Protein AF-0000000079843732 (afdb_homodimer)

Structure (mmCIF, N/CA/C/O backbone):
data_AF-0000000079843732-model_v1
#
loop_
_entity.id
_entity.type
_entity.pdbx_description
1 polymer Ependymin-like
#
loop_
_atom_site.group_PDB
_atom_site.id
_atom_site.type_symbol
_atom_site.label_atom_id
_atom_site.label_alt_id
_atom_site.label_comp_id
_atom_site.label_asym_id
_atom_site.label_entity_id
_atom_site.label_seq_id
_atom_site.pdbx_PDB_ins_code
_atom_site.Cartn_x
_atom_site.Cartn_y
_atom_site.Cartn_z
_atom_site.occupancy
_atom_site.B_iso_or_equiv
_atom_site.auth_seq_id
_atom_site.auth_comp_id
_atom_site.auth_asym_id
_atom_site.auth_atom_id
_atom_site.pdbx_PDB_model_num
ATOM 1 N N . MET A 1 1 ? -18.453 4.703 -17.219 1 24.86 1 MET A N 1
ATOM 2 C CA . MET A 1 1 ? -18.578 3.49 -16.406 1 24.86 1 MET A CA 1
ATOM 3 C C . MET A 1 1 ? -17.969 3.695 -15.031 1 24.86 1 MET A C 1
ATOM 5 O O . MET A 1 1 ? -16.797 4.055 -14.906 1 24.86 1 MET A O 1
ATOM 9 N N . ASN A 1 2 ? -18.75 4.094 -13.891 1 25.66 2 ASN A N 1
ATOM 10 C CA . ASN A 1 2 ? -18.625 4.902 -12.688 1 25.66 2 ASN A CA 1
ATOM 11 C C . ASN A 1 2 ? -17.75 4.211 -11.641 1 25.66 2 ASN A C 1
ATOM 13 O O . ASN A 1 2 ? -17.875 3.004 -11.43 1 25.66 2 ASN A O 1
ATOM 17 N N . PHE A 1 3 ? -16.656 4.793 -11.312 1 29.83 3 PHE A N 1
ATOM 18 C CA . PHE A 1 3 ? -15.719 4.477 -10.242 1 29.83 3 PHE A CA 1
ATOM 19 C C . PHE A 1 3 ? -16.453 3.953 -9.016 1 29.83 3 PHE A C 1
ATOM 21 O O . PHE A 1 3 ? -15.844 3.291 -8.164 1 29.83 3 PHE A O 1
ATOM 28 N N . ILE A 1 4 ? -17.719 4.285 -8.812 1 34.34 4 ILE A N 1
ATOM 29 C CA . ILE A 1 4 ? -18.594 3.891 -7.727 1 34.34 4 ILE A CA 1
ATOM 30 C C . ILE A 1 4 ? -18.922 2.402 -7.84 1 34.34 4 ILE A C 1
ATOM 32 O O . ILE A 1 4 ? -19.188 1.742 -6.832 1 34.34 4 ILE A O 1
ATOM 36 N N . SER A 1 5 ? -18.984 1.833 -9 1 31.36 5 SER A N 1
ATOM 37 C CA . SER A 1 5 ? -19.438 0.454 -9.148 1 31.36 5 SER A CA 1
ATOM 38 C C . SER A 1 5 ? -18.359 -0.531 -8.688 1 31.36 5 SER A C 1
ATOM 40 O O . SER A 1 5 ? -18.656 -1.698 -8.422 1 31.36 5 SER A O 1
ATOM 42 N N . VAL A 1 6 ? -17.078 -0.14 -8.852 1 34.94 6 VAL A N 1
ATOM 43 C CA . VAL A 1 6 ? -16 -1.064 -8.492 1 34.94 6 VAL A CA 1
ATOM 44 C C . VAL A 1 6 ? -15.969 -1.25 -6.977 1 34.94 6 VAL A C 1
ATOM 46 O O . VAL A 1 6 ? -15.578 -2.312 -6.484 1 34.94 6 VAL A O 1
ATOM 49 N N . LEU A 1 7 ? -16.328 -0.238 -6.148 1 35.97 7 LEU A N 1
ATOM 50 C CA . LEU A 1 7 ? -16.297 -0.284 -4.691 1 35.97 7 LEU A CA 1
ATOM 51 C C . LEU A 1 7 ? -17.328 -1.26 -4.152 1 35.97 7 LEU A C 1
ATOM 53 O O . LEU A 1 7 ? -17.234 -1.702 -3.004 1 35.97 7 LEU A O 1
ATOM 57 N N . SER A 1 8 ? -18.391 -1.603 -4.879 1 32.06 8 SER A N 1
ATOM 58 C CA . SER A 1 8 ? -19.516 -2.344 -4.336 1 32.06 8 SER A CA 1
ATOM 59 C C . SER A 1 8 ? -19.219 -3.836 -4.254 1 32.06 8 SER A C 1
ATOM 61 O O . SER A 1 8 ? -19.922 -4.586 -3.582 1 32.06 8 SER A O 1
ATOM 63 N N . CYS A 1 9 ? -18.312 -4.312 -5.062 1 35.12 9 CYS A N 1
ATOM 64 C CA . CYS A 1 9 ? -18.297 -5.766 -5.16 1 35.12 9 CYS A CA 1
ATOM 65 C C . CYS A 1 9 ? -17.672 -6.395 -3.918 1 35.12 9 CYS A C 1
ATOM 67 O O . CYS A 1 9 ? -17.688 -7.617 -3.768 1 35.12 9 CYS A O 1
ATOM 69 N N . LEU A 1 10 ? -16.984 -5.688 -3.059 1 35.88 10 LEU A N 1
ATOM 70 C CA . LEU A 1 10 ? -16.281 -6.363 -1.966 1 35.88 10 LEU A CA 1
ATOM 71 C C . LEU A 1 10 ? -17.266 -6.75 -0.86 1 35.88 10 LEU A C 1
ATOM 73 O O . LEU A 1 10 ? -16.875 -7.367 0.132 1 35.88 10 LEU A O 1
ATOM 77 N N . SER A 1 11 ? -18.594 -6.453 -0.942 1 32.56 11 SER A N 1
ATOM 78 C CA . SER A 1 11 ? -19.422 -6.609 0.256 1 32.56 11 SER A CA 1
ATOM 79 C C . SER A 1 11 ? -19.797 -8.07 0.481 1 32.56 11 SER A C 1
ATOM 81 O O . SER A 1 11 ? -20.562 -8.383 1.403 1 32.56 11 SER A O 1
ATOM 83 N N . LEU A 1 12 ? -19.641 -9.031 -0.525 1 32.22 12 LEU A N 1
ATOM 84 C CA . LEU A 1 12 ? -20.594 -10.125 -0.358 1 32.22 12 LEU A CA 1
ATOM 85 C C . LEU A 1 12 ? -20.203 -11.008 0.826 1 32.22 12 LEU A C 1
ATOM 87 O O . LEU A 1 12 ? -21.062 -11.5 1.548 1 32.22 12 LEU A O 1
ATOM 91 N N . LEU A 1 13 ? -19.031 -11.727 0.756 1 31.25 13 LEU A N 1
ATOM 92 C CA . LEU A 1 13 ? -19.047 -13.016 1.435 1 31.25 13 LEU A CA 1
ATOM 93 C C . LEU A 1 13 ? -18.984 -12.836 2.947 1 31.25 13 LEU A C 1
ATOM 95 O O . LEU A 1 13 ? -18.609 -13.766 3.672 1 31.25 13 LEU A O 1
ATOM 99 N N . LEU A 1 14 ? -19.094 -11.688 3.592 1 31.78 14 LEU A N 1
ATOM 100 C CA . LEU A 1 14 ? -18.797 -11.719 5.02 1 31.78 14 LEU A CA 1
ATOM 101 C C . LEU A 1 14 ? -19.938 -12.375 5.797 1 31.78 14 LEU A C 1
ATOM 103 O O . LEU A 1 14 ? -21.094 -11.992 5.641 1 31.78 14 LEU A O 1
ATOM 107 N N . ALA A 1 15 ? -19.875 -13.594 6.277 1 33.88 15 ALA A N 1
ATOM 108 C CA . ALA A 1 15 ? -20.672 -14.133 7.375 1 33.88 15 ALA A CA 1
ATOM 109 C C . ALA A 1 15 ? -20.891 -13.078 8.461 1 33.88 15 ALA A C 1
ATOM 111 O O . ALA A 1 15 ? -19.984 -12.312 8.789 1 33.88 15 ALA A O 1
ATOM 112 N N . ALA A 1 16 ? -22.203 -12.812 8.836 1 35.66 16 ALA A N 1
ATOM 113 C CA . ALA A 1 16 ? -22.719 -11.938 9.891 1 35.66 16 ALA A CA 1
ATOM 114 C C . ALA A 1 16 ? -22.203 -12.375 11.258 1 35.66 16 ALA A C 1
ATOM 116 O O . ALA A 1 16 ? -22.906 -13.062 12 1 35.66 16 ALA A O 1
ATOM 117 N N . ALA A 1 17 ? -21.281 -13.281 11.656 1 38.22 17 ALA A N 1
ATOM 118 C CA . ALA A 1 17 ? -21.047 -13.25 13.102 1 38.22 17 ALA A CA 1
ATOM 119 C C . ALA A 1 17 ? -21.062 -11.82 13.625 1 38.22 17 ALA A C 1
ATOM 121 O O . ALA A 1 17 ? -20.641 -10.891 12.938 1 38.22 17 ALA A O 1
ATOM 122 N N . VAL A 1 18 ? -21.766 -11.43 14.688 1 40.97 18 VAL A N 1
ATOM 123 C CA . VAL A 1 18 ? -21.906 -10.141 15.359 1 40.97 18 VAL A CA 1
ATOM 124 C C . VAL A 1 18 ? -20.531 -9.484 15.508 1 40.97 18 VAL A C 1
ATOM 126 O O . VAL A 1 18 ? -20.031 -9.328 16.625 1 40.97 18 VAL A O 1
ATOM 129 N N . ALA A 1 19 ? -19.438 -10.016 14.977 1 49.94 19 ALA A N 1
ATOM 130 C CA . ALA A 1 19 ? -18.219 -9.234 15.109 1 49.94 19 ALA A CA 1
ATOM 131 C C . ALA A 1 19 ? -18.422 -7.801 14.633 1 49.94 19 ALA A C 1
ATOM 133 O O . ALA A 1 19 ? -18.906 -7.574 13.516 1 49.94 19 ALA A O 1
ATOM 134 N N . GLN A 1 20 ? -18.688 -6.781 15.625 1 68.31 20 GLN A N 1
ATOM 135 C CA . GLN A 1 20 ? -18.984 -5.359 15.461 1 68.31 20 GLN A CA 1
ATOM 136 C C . GLN A 1 20 ? -18.125 -4.742 14.359 1 68.31 20 GLN A C 1
ATOM 138 O O . GLN A 1 20 ? -16.906 -4.898 14.359 1 68.31 20 GLN A O 1
ATOM 143 N N . ALA A 1 21 ? -18.703 -4.48 13.234 1 84.19 21 ALA A N 1
ATOM 144 C CA . ALA A 1 21 ? -18.078 -3.779 12.117 1 84.19 21 ALA A CA 1
ATOM 145 C C . ALA A 1 21 ? -17.188 -2.639 12.609 1 84.19 21 ALA A C 1
ATOM 147 O O . ALA A 1 21 ? -17.547 -1.924 13.547 1 84.19 21 ALA A O 1
ATOM 148 N N . PRO A 1 22 ? -16.016 -2.607 12.125 1 91.62 22 PRO A N 1
ATOM 149 C CA . PRO A 1 22 ? -15.148 -1.494 12.516 1 91.62 22 PRO A CA 1
ATOM 150 C C . PRO A 1 22 ? -15.844 -0.139 12.414 1 91.62 22 PRO A C 1
ATOM 152 O O . PRO A 1 22 ? -16.719 0.042 11.57 1 91.62 22 PRO A O 1
ATOM 155 N N . LYS A 1 23 ? -15.555 0.734 13.281 1 93.5 23 LYS A N 1
ATOM 156 C CA . LYS A 1 23 ? -16.047 2.109 13.273 1 93.5 23 LYS A CA 1
ATOM 157 C C . LYS A 1 23 ? -14.906 3.098 13.023 1 93.5 23 LYS A C 1
ATOM 159 O O . LYS A 1 23 ? -13.75 2.803 13.312 1 93.5 23 LYS A O 1
ATOM 164 N N . PRO A 1 24 ? -15.336 4.215 12.484 1 95.69 24 PRO A N 1
ATOM 165 C CA . PRO A 1 24 ? -14.312 5.258 12.367 1 95.69 24 PRO A CA 1
ATOM 166 C C . PRO A 1 24 ? -13.602 5.535 13.68 1 95.69 24 PRO A C 1
ATOM 168 O O . PRO A 1 24 ? -14.227 5.527 14.742 1 95.69 24 PRO A O 1
ATOM 171 N N . CYS A 1 25 ? -12.344 5.758 13.594 1 96.19 25 CYS A N 1
ATOM 172 C CA . CYS A 1 25 ? -11.523 5.848 14.797 1 96.19 25 CYS A CA 1
ATOM 173 C C . CYS A 1 25 ? -10.68 7.113 14.781 1 96.19 25 CYS A C 1
ATOM 175 O O . CYS A 1 25 ? -10.68 7.859 13.805 1 96.19 25 CYS A O 1
ATOM 177 N N . VAL A 1 26 ? -10.047 7.398 15.945 1 95.19 26 VAL A N 1
ATOM 178 C CA . VAL A 1 26 ? -9.195 8.57 16.125 1 95.19 26 VAL A CA 1
ATOM 179 C C . VAL A 1 26 ? -7.758 8.133 16.406 1 95.19 26 VAL A C 1
ATOM 181 O O . VAL A 1 26 ? -7.527 7.266 17.25 1 95.19 26 VAL A O 1
ATOM 184 N N . SER A 1 27 ? -6.895 8.672 15.656 1 96.06 27 SER A N 1
ATOM 185 C CA . SER A 1 27 ? -5.484 8.328 15.828 1 96.06 27 SER A CA 1
ATOM 186 C C . SER A 1 27 ? -4.918 8.93 17.109 1 96.06 27 SER A C 1
ATOM 188 O O . SER A 1 27 ? -5.473 9.898 17.641 1 96.06 27 SER A O 1
ATOM 190 N N . PRO A 1 28 ? -3.797 8.383 17.609 1 95.69 28 PRO A N 1
ATOM 191 C CA . PRO A 1 28 ? -3.141 9 18.766 1 95.69 28 PRO A CA 1
ATOM 192 C C . PRO A 1 28 ? -2.852 10.484 18.547 1 95.69 28 PRO A C 1
ATOM 194 O O . PRO A 1 28 ? -2.539 10.898 17.438 1 95.69 28 PRO A O 1
ATOM 197 N N . ALA A 1 29 ? -2.848 11.219 19.531 1 94.69 29 ALA A N 1
ATOM 198 C CA . ALA A 1 29 ? -2.881 12.672 19.453 1 94.69 29 ALA A CA 1
ATOM 199 C C . ALA A 1 29 ? -1.541 13.227 18.969 1 94.69 29 ALA A C 1
ATOM 201 O O . ALA A 1 29 ? -1.488 14.289 18.344 1 94.69 29 ALA A O 1
ATOM 202 N N . LEU A 1 30 ? -0.497 12.609 19.375 1 95.25 30 LEU A N 1
ATOM 203 C CA . LEU A 1 30 ? 0.843 13.039 19 1 95.25 30 LEU A CA 1
ATOM 204 C C . LEU A 1 30 ? 1.594 11.914 18.297 1 95.25 30 LEU A C 1
ATOM 206 O O . LEU A 1 30 ? 1.697 10.805 18.812 1 95.25 30 LEU A O 1
ATOM 210 N N . MET A 1 31 ? 2.045 12.195 17.062 1 95.5 31 MET A N 1
ATOM 211 C CA . MET A 1 31 ? 2.797 11.188 16.312 1 95.5 31 MET A CA 1
ATOM 212 C C . MET A 1 31 ? 3.83 11.852 15.398 1 95.5 31 MET A C 1
ATOM 214 O O . MET A 1 31 ? 3.652 12.992 14.977 1 95.5 31 MET A O 1
ATOM 218 N N . ASN A 1 32 ? 4.883 11.172 15.148 1 95.56 32 ASN A N 1
ATOM 219 C CA . ASN A 1 32 ? 5.879 11.562 14.156 1 95.56 32 ASN A CA 1
ATOM 220 C C . ASN A 1 32 ? 6.309 10.383 13.297 1 95.56 32 ASN A C 1
ATOM 222 O O . ASN A 1 32 ? 6.379 9.25 13.773 1 95.56 32 ASN A O 1
ATOM 226 N N . GLY A 1 33 ? 6.566 10.617 12.055 1 95 33 GLY A N 1
ATOM 227 C CA . GLY A 1 33 ? 6.922 9.57 11.117 1 95 33 GLY A CA 1
ATOM 228 C C . GLY A 1 33 ? 7.391 10.102 9.773 1 95 33 GLY A C 1
ATOM 229 O O . GLY A 1 33 ? 7.941 11.203 9.703 1 95 33 GLY A O 1
ATOM 230 N N . GLY A 1 34 ? 7.379 9.219 8.836 1 94.12 34 GLY A N 1
ATOM 231 C CA . GLY A 1 34 ? 7.73 9.586 7.477 1 94.12 34 GLY A CA 1
ATOM 232 C C . GLY A 1 34 ? 6.559 9.508 6.516 1 94.12 34 GLY A C 1
ATOM 233 O O . GLY A 1 34 ? 5.5 8.977 6.859 1 94.12 34 GLY A O 1
ATOM 234 N N . LEU A 1 35 ? 6.77 10.117 5.332 1 93.69 35 LEU A N 1
ATOM 235 C CA . LEU A 1 35 ? 5.727 10.039 4.312 1 93.69 35 LEU A CA 1
ATOM 236 C C . LEU A 1 35 ? 6.336 10.047 2.914 1 93.69 35 LEU A C 1
ATOM 238 O O . LEU A 1 35 ? 7.473 10.477 2.729 1 93.69 35 LEU A O 1
ATOM 242 N N . THR A 1 36 ? 5.645 9.492 2.018 1 91.69 36 THR A N 1
ATOM 243 C CA . THR A 1 36 ? 5.883 9.625 0.585 1 91.69 36 THR A CA 1
ATOM 244 C C . THR A 1 36 ? 4.637 10.133 -0.124 1 91.69 36 THR A C 1
ATOM 246 O O . THR A 1 36 ? 3.52 9.719 0.189 1 91.69 36 THR A O 1
ATOM 249 N N . VAL A 1 37 ? 4.855 11.086 -1.057 1 91.19 37 VAL A N 1
ATOM 250 C CA . VAL A 1 37 ? 3.764 11.641 -1.855 1 91.19 37 VAL A CA 1
ATOM 251 C C . VAL A 1 37 ? 3.938 11.234 -3.316 1 91.19 37 VAL A C 1
ATOM 253 O O . VAL A 1 37 ? 5.016 11.398 -3.891 1 91.19 37 VAL A O 1
ATOM 256 N N . MET A 1 38 ? 2.926 10.625 -3.803 1 87.88 38 MET A N 1
ATOM 257 C CA . MET A 1 38 ? 2.906 10.273 -5.219 1 87.88 38 MET A CA 1
ATOM 258 C C . MET A 1 38 ? 1.721 10.922 -5.926 1 87.88 38 MET A C 1
ATOM 260 O O . MET A 1 38 ? 0.583 10.812 -5.465 1 87.88 38 MET A O 1
ATOM 264 N N . ALA A 1 39 ? 2.031 11.617 -7.008 1 87.69 39 ALA A N 1
ATOM 265 C CA . ALA A 1 39 ? 0.991 12.281 -7.789 1 87.69 39 ALA A CA 1
ATOM 266 C C . ALA A 1 39 ? 1.356 12.32 -9.266 1 87.69 39 ALA A C 1
ATOM 268 O O . ALA A 1 39 ? 2.422 11.844 -9.664 1 87.69 39 ALA A O 1
ATOM 269 N N . GLY A 1 40 ? 0.38 12.727 -10.141 1 77.81 40 GLY A N 1
ATOM 270 C CA . GLY A 1 40 ? 0.646 12.852 -11.57 1 77.81 40 GLY A CA 1
ATOM 271 C C . GLY A 1 40 ? 0.959 11.523 -12.234 1 77.81 40 GLY A C 1
ATOM 272 O O . GLY A 1 40 ? 1.887 11.438 -13.047 1 77.81 40 GLY A O 1
ATOM 273 N N . ASN A 1 41 ? 0.281 10.555 -11.805 1 70.88 41 ASN A N 1
ATOM 274 C CA . ASN A 1 41 ? 0.448 9.219 -12.359 1 70.88 41 ASN A CA 1
ATOM 275 C C . ASN A 1 41 ? 1.856 8.688 -12.117 1 70.88 41 ASN A C 1
ATOM 277 O O . ASN A 1 41 ? 2.459 8.094 -13.016 1 70.88 41 ASN A O 1
ATOM 281 N N . GLY A 1 42 ? 2.363 9.109 -10.992 1 69.81 42 GLY A N 1
ATOM 282 C CA . GLY A 1 42 ? 3.662 8.594 -10.586 1 69.81 42 GLY A CA 1
ATOM 283 C C . GLY A 1 42 ? 4.816 9.484 -11 1 69.81 42 GLY A C 1
ATOM 284 O O . GLY A 1 42 ? 5.969 9.219 -10.648 1 69.81 42 GLY A O 1
ATOM 285 N N . LEU A 1 43 ? 4.543 10.484 -11.68 1 73.62 43 LEU A N 1
ATOM 286 C CA . LEU A 1 43 ? 5.59 11.367 -12.18 1 73.62 43 LEU A CA 1
ATOM 287 C C . LEU A 1 43 ? 6.098 12.289 -11.078 1 73.62 43 LEU A C 1
ATOM 289 O O . LEU A 1 43 ? 7.199 12.836 -11.172 1 73.62 43 LEU A O 1
ATOM 293 N N . LEU A 1 44 ? 5.266 12.5 -10.125 1 77.44 44 LEU A N 1
ATOM 294 C CA . LEU A 1 44 ? 5.633 13.344 -8.992 1 77.44 44 LEU A CA 1
ATOM 295 C C . LEU A 1 44 ? 5.789 12.516 -7.719 1 77.44 44 LEU A C 1
ATOM 297 O O . LEU A 1 44 ? 4.867 11.797 -7.328 1 77.44 44 LEU A O 1
ATOM 301 N N . MET A 1 45 ? 6.957 12.539 -7.199 1 81.94 45 MET A N 1
ATOM 302 C CA . MET A 1 45 ? 7.191 11.797 -5.961 1 81.94 45 MET A CA 1
ATOM 303 C C . MET A 1 45 ? 8.07 12.602 -5.012 1 81.94 45 MET A C 1
ATOM 305 O O . MET A 1 45 ? 9.023 13.258 -5.441 1 81.94 45 MET A O 1
ATOM 309 N N . SER A 1 46 ? 7.762 12.609 -3.805 1 85.12 46 SER A N 1
ATOM 310 C CA . SER A 1 46 ? 8.578 13.227 -2.764 1 85.12 46 SER A CA 1
ATOM 311 C C . SER A 1 46 ? 8.5 12.438 -1.461 1 85.12 46 SER A C 1
ATOM 313 O O . SER A 1 46 ? 7.562 11.672 -1.247 1 85.12 46 SER A O 1
ATOM 315 N N . THR A 1 47 ? 9.523 12.562 -0.695 1 88.38 47 THR A N 1
ATOM 316 C CA . THR A 1 47 ? 9.586 11.906 0.607 1 88.38 47 THR A CA 1
ATOM 317 C C . THR A 1 47 ? 10.07 12.883 1.678 1 88.38 47 THR A C 1
ATOM 319 O O . THR A 1 47 ? 10.68 13.906 1.363 1 88.38 47 THR A O 1
ATOM 322 N N . GLY A 1 48 ? 9.68 12.555 2.902 1 90.5 48 GLY A N 1
ATOM 323 C CA . GLY A 1 48 ? 10.062 13.438 3.994 1 90.5 48 GLY A CA 1
ATOM 324 C C . GLY A 1 48 ? 9.555 12.961 5.344 1 90.5 48 GLY A C 1
ATOM 325 O O . GLY A 1 48 ? 9.305 11.766 5.539 1 90.5 48 GLY A O 1
ATOM 326 N N . THR A 1 49 ? 9.516 14 6.191 1 92.25 49 THR A N 1
ATOM 327 C CA . THR A 1 49 ? 9.039 13.727 7.543 1 92.25 49 THR A CA 1
ATOM 328 C C . THR A 1 49 ? 7.68 14.383 7.777 1 92.25 49 THR A C 1
ATOM 330 O O . THR A 1 49 ? 7.352 15.391 7.145 1 92.25 49 THR A O 1
ATOM 333 N N . ILE A 1 50 ? 6.965 13.742 8.648 1 93.5 50 ILE A N 1
ATOM 334 C CA . ILE A 1 50 ? 5.648 14.258 9.016 1 93.5 50 ILE A CA 1
ATOM 335 C C . ILE A 1 50 ? 5.457 14.148 10.531 1 93.5 50 ILE A C 1
ATOM 337 O O . ILE A 1 50 ? 5.82 13.141 11.141 1 93.5 50 ILE A O 1
ATOM 341 N N . THR A 1 51 ? 4.953 15.188 11.148 1 94.44 51 THR A N 1
ATOM 342 C CA . THR A 1 51 ? 4.598 15.227 12.562 1 94.44 51 THR A CA 1
ATOM 343 C C . THR A 1 51 ? 3.217 15.844 12.758 1 94.44 51 THR A C 1
ATOM 345 O O . THR A 1 51 ? 2.814 16.734 12 1 94.44 51 THR A O 1
ATOM 348 N N . TYR A 1 52 ? 2.475 15.367 13.672 1 92.88 52 TYR A N 1
ATOM 349 C CA . TYR A 1 52 ? 1.22 16.078 13.906 1 92.88 52 TYR A CA 1
ATOM 350 C C . TYR A 1 52 ? 0.887 16.125 15.391 1 92.88 52 TYR A C 1
ATOM 352 O O . TYR A 1 52 ? 1.37 15.297 16.172 1 92.88 52 TYR A O 1
ATOM 360 N N . ASP A 1 53 ? 0.203 17.078 15.797 1 94 53 ASP A N 1
ATOM 361 C CA . ASP A 1 53 ? -0.359 17.422 17.094 1 94 53 ASP A CA 1
ATOM 362 C C . ASP A 1 53 ? -1.87 17.625 17.016 1 94 53 ASP A C 1
ATOM 364 O O . ASP A 1 53 ? -2.334 18.703 16.609 1 94 53 ASP A O 1
ATOM 368 N N . ALA A 1 54 ? -2.58 16.594 17.484 1 91.5 54 ALA A N 1
ATOM 369 C CA . ALA A 1 54 ? -4.035 16.641 17.344 1 91.5 54 ALA A CA 1
ATOM 370 C C . ALA A 1 54 ? -4.652 17.625 18.344 1 91.5 54 ALA A C 1
ATOM 372 O O . ALA A 1 54 ? -5.715 18.188 18.078 1 91.5 54 ALA A O 1
ATOM 373 N N . PHE A 1 55 ? -4.043 17.844 19.438 1 91.06 55 PHE A N 1
ATOM 374 C CA . PHE A 1 55 ? -4.555 18.781 20.422 1 91.06 55 PHE A CA 1
ATOM 375 C C . PHE A 1 55 ? -4.648 20.188 19.828 1 91.06 55 PHE A C 1
ATOM 377 O O . PHE A 1 55 ? -5.648 20.875 20.016 1 91.06 55 PHE A O 1
ATOM 384 N N . GLY A 1 56 ? -3.588 20.5 19.172 1 91.56 56 GLY A N 1
ATOM 385 C CA . GLY A 1 56 ? -3.553 21.812 18.531 1 91.56 56 GLY A CA 1
ATOM 386 C C . GLY A 1 56 ? -4.039 21.797 17.094 1 91.56 56 GLY A C 1
ATOM 387 O O . GLY A 1 56 ? -4.117 22.844 16.453 1 91.56 56 GLY A O 1
ATOM 388 N N . GLN A 1 57 ? -4.371 20.609 16.578 1 93.25 57 GLN A N 1
ATOM 389 C CA . GLN A 1 57 ? -4.773 20.406 15.188 1 93.25 57 GLN A CA 1
ATOM 390 C C . GLN A 1 57 ? -3.744 20.984 14.227 1 93.25 57 GLN A C 1
ATOM 392 O O . GLN A 1 57 ? -4.09 21.766 13.336 1 93.25 57 GLN A O 1
ATOM 397 N N . ARG A 1 58 ? -2.496 20.531 14.391 1 95.38 58 ARG A N 1
ATOM 398 C CA . ARG A 1 58 ? -1.359 21.016 13.617 1 95.38 58 ARG A CA 1
ATOM 399 C C . ARG A 1 58 ? -0.563 19.859 13.031 1 95.38 58 ARG A C 1
ATOM 401 O O . ARG A 1 58 ? -0.493 18.781 13.633 1 95.38 58 ARG A O 1
ATOM 408 N N . MET A 1 59 ? -0.003 20.141 11.883 1 95.12 59 MET A N 1
ATOM 409 C CA . MET A 1 59 ? 0.818 19.141 11.203 1 95.12 59 MET A CA 1
ATOM 410 C C . MET A 1 59 ? 1.992 19.797 10.492 1 95.12 59 MET A C 1
ATOM 412 O O . MET A 1 59 ? 1.846 20.875 9.906 1 95.12 59 MET A O 1
ATOM 416 N N . ARG A 1 60 ? 3.109 19.172 10.578 1 94.38 60 ARG A N 1
ATOM 417 C CA . ARG A 1 60 ? 4.289 19.672 9.891 1 94.38 60 ARG A CA 1
ATOM 418 C C . ARG A 1 60 ? 4.883 18.609 8.969 1 94.38 60 ARG A C 1
ATOM 420 O O . ARG A 1 60 ? 5.051 17.453 9.367 1 94.38 60 ARG A O 1
ATOM 427 N N . VAL A 1 61 ? 5.137 19.031 7.766 1 92.94 61 VAL A N 1
ATOM 428 C CA . VAL A 1 61 ? 5.734 18.141 6.773 1 92.94 61 VAL A CA 1
ATOM 429 C C . VAL A 1 61 ? 7.004 18.781 6.211 1 92.94 61 VAL A C 1
ATOM 431 O O . VAL A 1 61 ? 7.004 19.938 5.812 1 92.94 61 VAL A O 1
ATOM 434 N N . ARG A 1 62 ? 8.078 17.984 6.191 1 89.19 62 ARG A N 1
ATOM 435 C CA . ARG A 1 62 ? 9.359 18.422 5.633 1 89.19 62 ARG A CA 1
ATOM 436 C C . ARG A 1 62 ? 9.852 17.438 4.578 1 89.19 62 ARG A C 1
ATOM 438 O O . ARG A 1 62 ? 10.055 16.266 4.867 1 89.19 62 ARG A O 1
ATOM 445 N N . ASN A 1 63 ? 9.953 17.875 3.377 1 82.38 63 ASN A N 1
ATOM 446 C CA . ASN A 1 63 ? 10.391 16.984 2.301 1 82.38 63 ASN A CA 1
ATOM 447 C C . ASN A 1 63 ? 11.898 17.078 2.078 1 82.38 63 ASN A C 1
ATOM 449 O O . ASN A 1 63 ? 12.484 18.141 2.203 1 82.38 63 ASN A O 1
ATOM 453 N N . TYR A 1 64 ? 12.414 15.781 1.815 1 70.38 64 TYR A N 1
ATOM 454 C CA . TYR A 1 64 ? 13.828 15.711 1.465 1 70.38 64 TYR A CA 1
ATOM 455 C C . TYR A 1 64 ? 14.047 16.078 0.001 1 70.38 64 TYR A C 1
ATOM 457 O O . TYR A 1 64 ? 13.219 15.75 -0.856 1 70.38 64 TYR A O 1
ATOM 465 N N . GLY A 1 65 ? 14.875 17.094 -0.41 1 56.12 65 GLY A N 1
ATOM 466 C CA . GLY A 1 65 ? 15.211 17.375 -1.795 1 56.12 65 GLY A CA 1
ATOM 467 C C . GLY A 1 65 ? 16.125 16.344 -2.41 1 56.12 65 GLY A C 1
ATOM 468 O O . GLY A 1 65 ? 16.906 15.688 -1.703 1 56.12 65 GLY A O 1
ATOM 469 N N . PHE A 1 66 ? 15.711 15.453 -3.4 1 47.09 66 PHE A N 1
ATOM 470 C CA . PHE A 1 66 ? 16.547 14.445 -4.035 1 47.09 66 PHE A CA 1
ATOM 471 C C . PHE A 1 66 ? 17.875 15.047 -4.477 1 47.09 66 PHE A C 1
ATOM 473 O O . PHE A 1 66 ? 18.734 14.344 -5.02 1 47.09 66 PHE A O 1
ATOM 480 N N . SER A 1 67 ? 18.031 16.297 -4.645 1 42.06 67 SER A N 1
ATOM 481 C CA . SER A 1 67 ? 19.359 16.625 -5.156 1 42.06 67 SER A CA 1
ATOM 482 C C . SER A 1 67 ? 20.438 16.312 -4.133 1 42.06 67 SER A C 1
ATOM 484 O O . SER A 1 67 ? 20.156 16.156 -2.943 1 42.06 67 SER A O 1
ATOM 486 N N . GLY A 1 68 ? 21.812 16.234 -4.488 1 38.72 68 GLY A N 1
ATOM 487 C CA . GLY A 1 68 ? 23.078 15.984 -3.812 1 38.72 68 GLY A CA 1
ATOM 488 C C . GLY A 1 68 ? 22.984 16.172 -2.311 1 38.72 68 GLY A C 1
ATOM 489 O O . GLY A 1 68 ? 23.328 15.273 -1.546 1 38.72 68 GLY A O 1
ATOM 490 N N . ASN A 1 69 ? 23.047 17.328 -1.827 1 41.78 69 ASN A N 1
ATOM 491 C CA . ASN A 1 69 ? 23.141 17.703 -0.418 1 41.78 69 ASN A CA 1
ATOM 492 C C . ASN A 1 69 ? 21.766 17.672 0.251 1 41.78 69 ASN A C 1
ATOM 494 O O . ASN A 1 69 ? 20.766 18.047 -0.365 1 41.78 69 ASN A O 1
ATOM 498 N N . GLN A 1 70 ? 21.453 16.75 1.207 1 46.28 70 GLN A N 1
ATOM 499 C CA . GLN A 1 70 ? 20.312 16.594 2.094 1 46.28 70 GLN A CA 1
ATOM 500 C C . GLN A 1 70 ? 19.547 17.906 2.248 1 46.28 70 GLN A C 1
ATOM 502 O O . GLN A 1 70 ? 19.594 18.531 3.307 1 46.28 70 GLN A O 1
ATOM 507 N N . THR A 1 71 ? 19.516 18.844 1.521 1 50.06 71 THR A N 1
ATOM 508 C CA . THR A 1 71 ? 18.812 20.078 1.857 1 50.06 71 THR A CA 1
ATOM 509 C C . THR A 1 71 ? 17.312 19.891 1.755 1 50.06 71 THR A C 1
ATOM 511 O O . THR A 1 71 ? 16.828 19.203 0.857 1 50.06 71 THR A O 1
ATOM 514 N N . PHE A 1 72 ? 16.625 19.984 2.943 1 55.16 72 PHE A N 1
ATOM 515 C CA . PHE A 1 72 ? 15.172 20.078 2.953 1 55.16 72 PHE A CA 1
ATOM 516 C C . PHE A 1 72 ? 14.68 21.047 1.879 1 55.16 72 PHE A C 1
ATOM 518 O O . PHE A 1 72 ? 15.133 22.188 1.816 1 55.16 72 PHE A O 1
ATOM 525 N N . GLY A 1 73 ? 14.039 20.547 0.844 1 63.53 73 GLY A N 1
ATOM 526 C CA . GLY A 1 73 ? 13.516 21.469 -0.156 1 63.53 73 GLY A CA 1
ATOM 527 C C . GLY A 1 73 ? 12.375 22.312 0.363 1 63.53 73 GLY A C 1
ATOM 528 O O . GLY A 1 73 ? 12.5 23.547 0.451 1 63.53 73 GLY A O 1
ATOM 529 N N . VAL A 1 74 ? 11.219 21.562 0.944 1 70.44 74 VAL A N 1
ATOM 530 C CA . VAL A 1 74 ? 10.078 22.391 1.342 1 70.44 74 VAL A CA 1
ATOM 531 C C . VAL A 1 74 ? 9.562 21.922 2.703 1 70.44 74 VAL A C 1
ATOM 533 O O . VAL A 1 74 ? 9.57 20.734 3.008 1 70.44 74 VAL A O 1
ATOM 536 N N . ASP A 1 75 ? 9.359 22.906 3.568 1 89.25 75 ASP A N 1
ATOM 537 C CA . ASP A 1 75 ? 8.812 22.844 4.922 1 89.25 75 ASP A CA 1
ATOM 538 C C . ASP A 1 75 ? 7.418 23.453 4.984 1 89.25 75 ASP A C 1
ATOM 540 O O . ASP A 1 75 ? 7.238 24.625 4.672 1 89.25 75 ASP A O 1
ATOM 544 N N . GLN A 1 76 ? 6.477 22.594 5.359 1 93.75 76 GLN A N 1
ATOM 545 C CA . GLN A 1 76 ? 5.098 23.062 5.453 1 93.75 76 GLN A CA 1
ATOM 546 C C . GLN A 1 76 ? 4.547 22.875 6.863 1 93.75 76 GLN A C 1
ATOM 548 O O . GLN A 1 76 ? 4.707 21.797 7.457 1 93.75 76 GLN A O 1
ATOM 553 N N . LEU A 1 77 ? 3.969 23.922 7.336 1 95.56 77 LEU A N 1
ATOM 554 C CA . LEU A 1 77 ? 3.275 23.891 8.617 1 95.56 77 LEU A CA 1
ATOM 555 C C . LEU A 1 77 ? 1.782 24.141 8.438 1 95.56 77 LEU A C 1
ATOM 557 O O . LEU A 1 77 ? 1.378 25.234 8.031 1 95.56 77 LEU A O 1
ATOM 561 N N . MET A 1 78 ? 0.96 23.172 8.797 1 96.25 78 MET A N 1
ATOM 562 C CA . MET A 1 78 ? -0.486 23.266 8.625 1 96.25 78 MET A CA 1
ATOM 563 C C . MET A 1 78 ? -1.183 23.484 9.961 1 96.25 78 MET A C 1
ATOM 565 O O . MET A 1 78 ? -0.987 22.719 10.906 1 96.25 78 MET A O 1
ATOM 569 N N . LEU A 1 79 ? -1.921 24.5 9.984 1 95.81 79 LEU A N 1
ATOM 570 C CA . LEU A 1 79 ? -2.74 24.828 11.148 1 95.81 79 LEU A CA 1
ATOM 571 C C . LEU A 1 79 ? -4.223 24.688 10.82 1 95.81 79 LEU A C 1
ATOM 573 O O . LEU A 1 79 ? -4.867 25.641 10.375 1 95.81 79 LEU A O 1
ATOM 577 N N . PHE A 1 80 ? -4.781 23.531 11.148 1 96.06 80 PHE A N 1
ATOM 578 C CA . PHE A 1 80 ? -6.137 23.188 10.734 1 96.06 80 PHE A CA 1
ATOM 579 C C . PHE A 1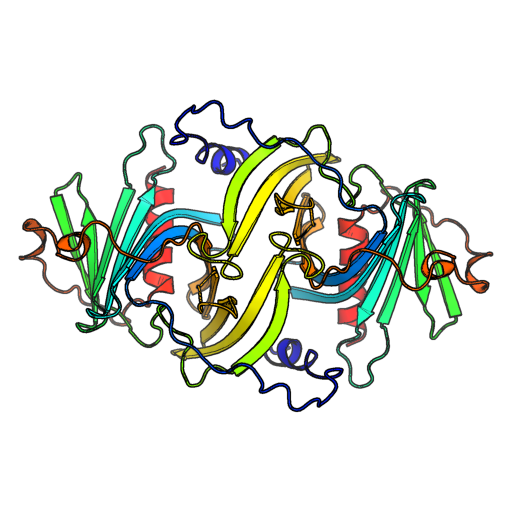 80 ? -7.164 24.031 11.477 1 96.06 80 PHE A C 1
ATOM 581 O O . PHE A 1 80 ? -8.203 24.391 10.914 1 96.06 80 PHE A O 1
ATOM 588 N N . ASN A 1 81 ? -6.922 24.359 12.719 1 94.69 81 ASN A N 1
ATOM 589 C CA . ASN A 1 81 ? -7.855 25.156 13.516 1 94.69 81 ASN A CA 1
ATOM 590 C C . ASN A 1 81 ? -7.945 26.594 12.992 1 94.69 81 ASN A C 1
ATOM 592 O O . ASN A 1 81 ? -8.953 27.266 13.203 1 94.69 81 ASN A O 1
ATOM 596 N N . GLN A 1 82 ? -6.953 27.078 12.297 1 94.94 82 GLN A N 1
ATOM 597 C CA . GLN A 1 82 ? -6.926 28.422 11.742 1 94.94 82 GLN A CA 1
ATOM 598 C C . GLN A 1 82 ? -7.211 28.406 10.242 1 94.94 82 GLN A C 1
ATOM 600 O O . GLN A 1 82 ? -7.324 29.453 9.617 1 94.94 82 GLN A O 1
ATOM 605 N N . LYS A 1 83 ? -7.227 27.219 9.68 1 96.5 83 LYS A N 1
ATOM 606 C CA . LYS A 1 83 ? -7.496 27.016 8.258 1 96.5 83 LYS A CA 1
ATOM 607 C C . LYS A 1 83 ? -6.438 27.688 7.391 1 96.5 83 LYS A C 1
ATOM 609 O O . LYS A 1 83 ? -6.766 28.312 6.383 1 96.5 83 LYS A O 1
ATOM 614 N N . VAL A 1 84 ? -5.168 27.594 7.84 1 96.25 84 VAL A N 1
ATOM 615 C CA . VAL A 1 84 ? -4.059 28.125 7.062 1 96.25 84 VAL A CA 1
ATOM 616 C C . VAL A 1 84 ? -2.871 27.172 7.117 1 96.25 84 VAL A C 1
ATOM 618 O O . VAL A 1 84 ? -2.795 26.312 8 1 96.25 84 VAL A O 1
ATOM 621 N N . TYR A 1 85 ? -2.041 27.281 6.145 1 96.19 85 TYR A N 1
ATOM 622 C CA . TYR A 1 85 ? -0.749 26.625 6.234 1 96.19 85 TYR A CA 1
ATOM 623 C C . TYR A 1 85 ? 0.366 27.516 5.703 1 96.19 85 TYR A C 1
ATOM 625 O O . TYR A 1 85 ? 0.113 28.438 4.922 1 96.19 85 TYR A O 1
ATOM 633 N N . TYR A 1 86 ? 1.554 27.281 6.211 1 95.25 86 TYR A N 1
ATOM 634 C CA . TYR A 1 86 ? 2.744 28.031 5.816 1 95.25 86 TYR A CA 1
ATOM 635 C C . TYR A 1 86 ? 3.67 27.172 4.965 1 95.25 86 TYR A C 1
ATOM 637 O O . TYR A 1 86 ? 3.859 25.984 5.242 1 95.25 86 TYR A O 1
ATOM 645 N N . GLU A 1 87 ? 4.141 27.703 3.926 1 92.94 87 GLU A N 1
ATOM 646 C CA . GLU A 1 87 ? 5.309 27.172 3.225 1 92.94 87 GLU A CA 1
ATOM 647 C C . GLU A 1 87 ? 6.578 27.922 3.641 1 92.94 87 GLU A C 1
ATOM 649 O O . GLU A 1 87 ? 6.688 29.125 3.447 1 92.94 87 GLU A O 1
ATOM 654 N N . ILE A 1 88 ? 7.488 27.172 4.121 1 91.12 88 ILE A N 1
ATOM 655 C CA . ILE A 1 88 ? 8.664 27.797 4.73 1 91.12 88 ILE A CA 1
ATOM 656 C C . ILE A 1 88 ? 9.898 27.484 3.893 1 91.12 88 ILE A C 1
ATOM 658 O O . ILE A 1 88 ? 10.18 26.312 3.594 1 91.12 88 ILE A O 1
ATOM 662 N N . ASP A 1 89 ? 10.562 28.5 3.459 1 86.5 89 ASP A N 1
ATOM 663 C CA . ASP A 1 89 ? 11.844 28.375 2.773 1 86.5 89 ASP A CA 1
ATOM 664 C C . ASP A 1 89 ? 12.992 28.797 3.684 1 86.5 89 ASP A C 1
ATOM 666 O O . ASP A 1 89 ? 13.227 30 3.883 1 86.5 89 ASP A O 1
ATOM 670 N N . TRP A 1 90 ? 13.688 27.922 4.102 1 84.31 90 TRP A N 1
ATOM 671 C CA . TRP A 1 90 ? 14.727 28.188 5.086 1 84.31 90 TRP A CA 1
ATOM 672 C C . TRP A 1 90 ? 15.945 28.844 4.43 1 84.31 90 TRP A C 1
ATOM 674 O O . TRP A 1 90 ? 16.734 29.516 5.094 1 84.31 90 TRP A O 1
ATOM 684 N N . LYS A 1 91 ? 16.141 28.516 3.162 1 82.38 91 LYS A N 1
ATOM 685 C CA . LYS A 1 91 ? 17.266 29.125 2.445 1 82.38 91 LYS A CA 1
ATOM 686 C C . LYS A 1 91 ? 17.062 30.641 2.279 1 82.38 91 LYS A C 1
ATOM 688 O O . LYS A 1 91 ? 17.984 31.422 2.479 1 82.38 91 LYS A O 1
ATOM 693 N N . LYS A 1 92 ? 15.875 30.969 1.972 1 85.06 92 LYS A N 1
ATOM 694 C CA . LYS A 1 92 ? 15.555 32.375 1.74 1 85.06 92 LYS A CA 1
ATOM 695 C C . LYS A 1 92 ? 14.984 33.031 3 1 85.06 92 LYS A C 1
ATOM 697 O O . LYS A 1 92 ? 14.703 34.219 3.012 1 85.06 92 LYS A O 1
ATOM 702 N N . LEU A 1 93 ? 14.805 32.188 3.947 1 88.06 93 LEU A N 1
ATOM 703 C CA . LEU A 1 93 ? 14.211 32.656 5.195 1 88.06 93 LEU A CA 1
ATOM 704 C C . LEU A 1 93 ? 12.906 33.406 4.934 1 88.06 93 LEU A C 1
ATOM 706 O O . LEU A 1 93 ? 12.727 34.531 5.406 1 88.06 93 LEU A O 1
ATOM 710 N N . SER A 1 94 ? 11.977 32.75 4.176 1 90.12 94 SER A N 1
ATOM 711 C CA . SER A 1 94 ? 10.688 33.344 3.818 1 90.12 94 SER A CA 1
ATOM 712 C C . SER A 1 94 ? 9.547 32.344 4.008 1 90.12 94 SER A C 1
ATOM 714 O O . SER A 1 94 ? 9.781 31.156 4.102 1 90.12 94 SER A O 1
ATOM 716 N N . CYS A 1 95 ? 8.344 32.969 4.113 1 93.12 95 CYS A N 1
ATOM 717 C CA . CYS A 1 95 ? 7.145 32.156 4.32 1 93.12 95 CYS A CA 1
ATOM 718 C C . CYS A 1 95 ? 6.02 32.594 3.389 1 93.12 95 CYS A C 1
ATOM 720 O O . CYS A 1 95 ? 5.863 33.781 3.119 1 93.12 95 CYS A O 1
ATOM 722 N N . LYS A 1 96 ? 5.395 31.672 2.883 1 92.94 96 LYS A N 1
ATOM 723 C CA . LYS A 1 96 ? 4.102 31.906 2.248 1 92.94 96 LYS A CA 1
ATOM 724 C C . LYS A 1 96 ? 2.957 31.406 3.119 1 92.94 96 LYS A C 1
ATOM 726 O O . LYS A 1 96 ? 2.994 30.266 3.602 1 92.94 96 LYS A O 1
ATOM 731 N N . LYS A 1 97 ? 2.094 32.312 3.371 1 96.06 97 LYS A N 1
ATOM 732 C CA . LYS A 1 97 ? 0.895 31.938 4.121 1 96.06 97 LYS A CA 1
ATOM 733 C C . LYS A 1 97 ? -0.28 31.672 3.182 1 96.06 97 LYS A C 1
ATOM 735 O O . LYS A 1 97 ? -0.646 32.531 2.381 1 96.06 97 LYS A O 1
ATOM 740 N N . LYS A 1 98 ? -0.929 30.5 3.314 1 96.25 98 LYS A N 1
ATOM 741 C CA . LYS A 1 98 ? -1.972 30.109 2.373 1 96.25 98 LYS A CA 1
ATOM 742 C C . LYS A 1 98 ? -3.195 29.562 3.105 1 96.25 98 LYS A C 1
ATOM 744 O O . LYS A 1 98 ? -3.086 29.094 4.238 1 96.25 98 LYS A O 1
ATOM 749 N N . ALA A 1 99 ? -4.312 29.719 2.387 1 96.88 99 ALA A N 1
ATOM 750 C CA . ALA A 1 99 ? -5.543 29.156 2.953 1 96.88 99 ALA A CA 1
ATOM 751 C C . ALA A 1 99 ? -5.547 27.641 2.873 1 96.88 99 ALA A C 1
ATOM 753 O O . ALA A 1 99 ? -5.055 27.062 1.901 1 96.88 99 ALA A O 1
ATOM 754 N N . LEU A 1 100 ? -6.121 26.969 3.896 1 96.5 100 LEU A N 1
ATOM 755 C CA . LEU A 1 100 ? -6.195 25.516 3.98 1 96.5 100 LEU A CA 1
ATOM 756 C C . LEU A 1 100 ? -7.641 25.047 4.105 1 96.5 100 LEU A C 1
ATOM 758 O O . LEU A 1 100 ? -8.367 25.484 5 1 96.5 100 LEU A O 1
ATOM 762 N N . ASP A 1 101 ? -8.055 24.234 3.15 1 95.19 101 ASP A N 1
ATOM 763 C CA . ASP A 1 101 ? -9.352 23.562 3.229 1 95.19 101 ASP A CA 1
ATOM 764 C C . ASP A 1 101 ? -9.312 22.406 4.219 1 95.19 101 ASP A C 1
ATOM 766 O O . ASP A 1 101 ? -8.523 21.469 4.055 1 95.19 101 ASP A O 1
ATOM 770 N N . THR A 1 102 ? -10.172 22.469 5.234 1 93.88 102 THR A N 1
ATOM 771 C CA . THR A 1 102 ? -10.102 21.469 6.301 1 93.88 102 THR A CA 1
ATOM 772 C C . THR A 1 102 ? -11.242 20.469 6.184 1 93.88 102 THR A C 1
ATOM 774 O O . THR A 1 102 ? -11.688 19.906 7.184 1 93.88 102 THR A O 1
ATOM 777 N N . SER A 1 103 ? -11.727 20.281 4.926 1 90.25 103 SER A N 1
ATOM 778 C CA . SER A 1 103 ? -12.766 19.266 4.703 1 90.25 103 SER A CA 1
ATOM 779 C C . SER A 1 103 ? -12.258 17.875 5.035 1 90.25 103 SER A C 1
ATOM 781 O O . SER A 1 103 ? -13.047 16.984 5.355 1 90.25 103 SER A O 1
ATOM 783 N N . PHE A 1 104 ? -10.992 17.703 4.91 1 92.12 104 PHE A N 1
ATOM 784 C CA . PHE A 1 104 ? -10.344 16.453 5.309 1 92.12 104 PHE A CA 1
ATOM 785 C C . PHE A 1 104 ? -9.172 16.734 6.242 1 92.12 104 PHE A C 1
ATOM 787 O O . PHE A 1 104 ? -8.242 17.453 5.891 1 92.12 104 PHE A O 1
ATOM 794 N N . ILE A 1 105 ? -9.242 16.156 7.402 1 90.75 105 ILE A N 1
ATOM 795 C CA . ILE A 1 105 ? -8.164 16.234 8.375 1 90.75 105 ILE A CA 1
ATOM 796 C C . ILE A 1 105 ? -7.555 14.859 8.594 1 90.75 105 ILE A C 1
ATOM 798 O O . ILE A 1 105 ? -8.242 13.93 9.031 1 90.75 105 ILE A O 1
ATOM 802 N N . PRO A 1 106 ? -6.273 14.664 8.297 1 91.12 106 PRO A N 1
ATOM 803 C CA . PRO A 1 106 ? -5.66 13.336 8.266 1 91.12 106 PRO A CA 1
ATOM 804 C C . PRO A 1 106 ? -5.32 12.805 9.656 1 91.12 106 PRO A C 1
ATOM 806 O O . PRO A 1 106 ? -4.359 12.055 9.812 1 91.12 106 PRO A O 1
ATOM 809 N N . MET A 1 107 ? -5.973 13.133 10.695 1 88.31 107 MET A N 1
ATOM 810 C CA . MET A 1 107 ? -5.645 12.711 12.055 1 88.31 107 MET A CA 1
ATOM 811 C C . MET A 1 107 ? -6.691 11.742 12.602 1 88.31 107 MET A C 1
ATOM 813 O O . MET A 1 107 ? -6.613 11.32 13.75 1 88.31 107 MET A O 1
ATOM 817 N N . HIS A 1 108 ? -7.676 11.555 11.797 1 92.31 108 HIS A N 1
ATOM 818 C CA . HIS A 1 108 ? -8.75 10.633 12.148 1 92.31 108 HIS A CA 1
ATOM 819 C C . HIS A 1 108 ? -9.477 10.141 10.898 1 92.31 108 HIS A C 1
ATOM 821 O O . HIS A 1 108 ? -9.352 10.734 9.828 1 92.31 108 HIS A O 1
ATOM 827 N N . VAL A 1 109 ? -10.164 9.062 11.055 1 95.06 109 VAL A N 1
ATOM 828 C CA . VAL A 1 109 ? -11.125 8.648 10.039 1 95.06 109 VAL A CA 1
ATOM 829 C C . VAL A 1 109 ? -12.375 9.531 10.133 1 95.06 109 VAL A C 1
ATOM 831 O O . VAL A 1 109 ? -12.984 9.648 11.195 1 95.06 109 VAL A O 1
ATOM 834 N N . PRO A 1 110 ? -12.695 10.203 9.055 1 94.94 110 PRO A N 1
ATOM 835 C CA . PRO A 1 110 ? -13.914 11.008 9.109 1 94.94 110 PRO A CA 1
ATOM 836 C C . PRO A 1 110 ? -15.117 10.219 9.602 1 94.94 110 PRO A C 1
ATOM 838 O O . PRO A 1 110 ? -15.266 9.039 9.281 1 94.94 110 PRO A O 1
ATOM 841 N N . SER A 1 111 ? -16.016 10.898 10.305 1 94 111 SER A N 1
ATOM 842 C CA . SER A 1 111 ? -17.141 10.227 10.961 1 94 111 SER A CA 1
ATOM 843 C C . SER A 1 111 ? -18.125 9.688 9.938 1 94 111 SER A C 1
ATOM 845 O O . SER A 1 111 ? -18.844 8.719 10.211 1 94 111 SER A O 1
ATOM 847 N N . ASP A 1 112 ? -18.141 10.289 8.82 1 94.69 112 ASP A N 1
ATOM 848 C CA . ASP A 1 112 ? -19.109 9.867 7.809 1 94.69 112 ASP A CA 1
ATOM 849 C C . ASP A 1 112 ? -18.469 8.922 6.797 1 94.69 112 ASP A C 1
ATOM 851 O O . ASP A 1 112 ? -19.078 8.594 5.777 1 94.69 112 ASP A O 1
ATOM 855 N N . ALA A 1 113 ? -17.234 8.531 7.086 1 96.5 113 ALA A N 1
ATOM 856 C CA . ALA A 1 113 ? -16.562 7.602 6.191 1 96.5 113 ALA A CA 1
ATOM 857 C C . ALA A 1 113 ? -17.234 6.238 6.199 1 96.5 113 ALA A C 1
ATOM 859 O O . ALA A 1 113 ? -17.766 5.805 7.23 1 96.5 113 ALA A O 1
ATOM 860 N N . LYS A 1 114 ? -17.219 5.582 5.051 1 96.62 114 LYS A N 1
ATOM 861 C CA . LYS A 1 114 ? -17.766 4.234 4.922 1 96.62 114 LYS A CA 1
ATOM 862 C C . LYS A 1 114 ? -16.656 3.189 4.871 1 96.62 114 LYS A C 1
ATOM 864 O O . LYS A 1 114 ? -15.609 3.418 4.258 1 96.62 114 LYS A O 1
ATOM 869 N N . LEU A 1 115 ? -16.938 2.092 5.438 1 95.94 115 LEU A N 1
ATOM 870 C CA . LEU A 1 115 ? -15.969 1.004 5.465 1 95.94 115 LEU A CA 1
ATOM 871 C C . LEU A 1 115 ? -15.969 0.24 4.145 1 95.94 115 LEU A C 1
ATOM 873 O O . LEU A 1 115 ? -17.016 -0.264 3.717 1 95.94 115 LEU A O 1
ATOM 877 N N . MET A 1 116 ? -14.859 0.2 3.58 1 92.56 116 MET A N 1
ATOM 878 C CA . MET A 1 116 ? -14.719 -0.599 2.365 1 92.56 116 MET A CA 1
ATOM 879 C C . MET A 1 116 ? -14.445 -2.061 2.705 1 92.56 116 MET A C 1
ATOM 881 O O . MET A 1 116 ? -14.992 -2.963 2.072 1 92.56 116 MET A O 1
ATOM 885 N N . GLY A 1 117 ? -13.5 -2.256 3.637 1 92.31 117 GLY A N 1
ATOM 886 C CA . GLY A 1 117 ? -13.156 -3.611 4.039 1 92.31 117 GLY A CA 1
ATOM 887 C C . GLY A 1 117 ? -12.062 -3.662 5.094 1 92.31 117 GLY A C 1
ATOM 888 O O . GLY A 1 117 ? -11.477 -2.635 5.434 1 92.31 117 GLY A O 1
ATOM 889 N N . GLN A 1 118 ? -11.945 -4.836 5.613 1 95.62 118 GLN A N 1
ATOM 890 C CA . GLN A 1 118 ? -10.914 -5.137 6.605 1 95.62 118 GLN A CA 1
ATOM 891 C C . GLN A 1 118 ? -10.086 -6.344 6.188 1 95.62 118 GLN A C 1
ATOM 893 O O . GLN A 1 118 ? -10.633 -7.379 5.797 1 95.62 118 GLN A O 1
ATOM 898 N N . VAL A 1 119 ? -8.773 -6.168 6.215 1 95.75 119 VAL A N 1
ATOM 899 C CA . VAL A 1 119 ? -7.91 -7.281 5.848 1 95.75 119 VAL A CA 1
ATOM 900 C C . VAL A 1 119 ? -6.645 -7.258 6.699 1 95.75 119 VAL A C 1
ATOM 902 O O . VAL A 1 119 ? -6.297 -6.227 7.281 1 95.75 119 VAL A O 1
ATOM 905 N N . PHE A 1 120 ? -5.977 -8.422 6.77 1 96.25 120 PHE A N 1
ATOM 906 C CA . PHE A 1 120 ? -4.59 -8.461 7.215 1 96.25 120 PHE A CA 1
ATOM 907 C C . PHE A 1 120 ? -3.645 -8.141 6.062 1 96.25 120 PHE A C 1
ATOM 909 O O . PHE A 1 120 ? -3.59 -8.875 5.074 1 96.25 120 PHE A O 1
ATOM 916 N N . MET A 1 121 ? -3.021 -7.039 6.133 1 96.38 121 MET A N 1
ATOM 917 C CA . MET A 1 121 ? -1.854 -6.879 5.273 1 96.38 121 MET A CA 1
ATOM 918 C C . MET A 1 121 ? -0.717 -7.789 5.723 1 96.38 121 MET A C 1
ATOM 920 O O . MET A 1 121 ? -0.171 -7.617 6.816 1 96.38 121 MET A O 1
ATOM 924 N N . GLY A 1 122 ? -0.411 -8.75 4.953 1 96.69 122 GLY A N 1
ATOM 925 C CA . GLY A 1 122 ? 0.447 -9.836 5.398 1 96.69 122 GLY A CA 1
ATOM 926 C C . GLY A 1 122 ? -0.326 -11.023 5.941 1 96.69 122 GLY A C 1
ATOM 927 O O . GLY A 1 122 ? -1.28 -11.492 5.316 1 96.69 122 GLY A O 1
ATOM 928 N N . SER A 1 123 ? 0.179 -11.508 7.07 1 95.81 123 SER A N 1
ATOM 929 C CA . SER A 1 123 ? -0.395 -12.734 7.609 1 95.81 123 SER A CA 1
ATOM 930 C C . SER A 1 123 ? -0.854 -12.539 9.055 1 95.81 123 SER A C 1
ATOM 932 O O . SER A 1 123 ? -0.22 -11.812 9.82 1 95.81 123 SER A O 1
ATOM 934 N N . SER A 1 124 ? -1.89 -13.312 9.367 1 92.81 124 SER A N 1
ATOM 935 C CA . SER A 1 124 ? -2.369 -13.344 10.742 1 92.81 124 SER A CA 1
ATOM 936 C C . SER A 1 124 ? -1.79 -14.539 11.5 1 92.81 124 SER A C 1
ATOM 938 O O . SER A 1 124 ? -2.105 -14.75 12.672 1 92.81 124 SER A O 1
ATOM 940 N N . SER A 1 125 ? -1.012 -15.273 10.852 1 92.81 125 SER A N 1
ATOM 941 C CA . SER A 1 125 ? -0.612 -16.578 11.383 1 92.81 125 SER A CA 1
ATOM 942 C C . SER A 1 125 ? 0.34 -16.422 12.562 1 92.81 125 SER A C 1
ATOM 944 O O . SER A 1 125 ? 0.462 -17.328 13.391 1 92.81 125 SER A O 1
ATOM 946 N N . SER A 1 126 ? 1.109 -15.336 12.625 1 90.62 126 SER A N 1
ATOM 947 C CA . SER A 1 126 ? 2.023 -15.094 13.742 1 90.62 126 SER A CA 1
ATOM 948 C C . SER A 1 126 ? 2.273 -13.602 13.938 1 90.62 126 SER A C 1
ATOM 950 O O . SER A 1 126 ? 1.992 -12.797 13.047 1 90.62 126 SER A O 1
ATOM 952 N N . PHE A 1 127 ? 2.83 -13.297 15.125 1 88.06 127 PHE A N 1
ATOM 953 C CA . PHE A 1 127 ? 3.133 -11.914 15.453 1 88.06 127 PHE A CA 1
ATOM 954 C C . PHE A 1 127 ? 4.188 -11.344 14.508 1 88.06 127 PHE A C 1
ATOM 956 O O . PHE A 1 127 ? 5.172 -12.023 14.195 1 88.06 127 PHE A O 1
ATOM 963 N N . GLY A 1 128 ? 3.916 -10.125 14.047 1 92.69 128 GLY A N 1
ATOM 964 C CA . GLY A 1 128 ? 4.922 -9.43 13.258 1 92.69 128 GLY A CA 1
ATOM 965 C C . GLY A 1 128 ? 4.852 -9.758 11.773 1 92.69 128 GLY A C 1
ATOM 966 O O . GLY A 1 128 ? 5.566 -9.164 10.969 1 92.69 128 GLY A O 1
ATOM 967 N N . MET A 1 129 ? 3.914 -10.656 11.352 1 94.88 129 MET A N 1
ATOM 968 C CA . MET A 1 129 ? 3.854 -11.102 9.961 1 94.88 129 MET A CA 1
ATOM 969 C C . MET A 1 129 ? 2.832 -10.281 9.18 1 94.88 129 MET A C 1
ATOM 971 O O . MET A 1 129 ? 2.682 -10.469 7.965 1 94.88 129 MET A O 1
ATOM 975 N N . GLY A 1 130 ? 2.152 -9.445 9.922 1 96.06 130 GLY A N 1
ATOM 976 C CA . GLY A 1 130 ? 1.129 -8.633 9.281 1 96.06 130 GLY A CA 1
ATOM 977 C C . GLY A 1 130 ? 0.458 -7.66 10.242 1 96.06 130 GLY A C 1
ATOM 978 O O . GLY A 1 130 ? 0.838 -7.57 11.406 1 96.06 130 GLY A O 1
ATOM 979 N N . VAL A 1 131 ? -0.434 -6.906 9.711 1 96.94 131 VAL A N 1
ATOM 980 C CA . VAL A 1 131 ? -1.188 -5.918 10.477 1 96.94 131 VAL A CA 1
ATOM 981 C C . VAL A 1 131 ? -2.621 -5.844 9.953 1 96.94 131 VAL A C 1
ATOM 983 O O . VAL A 1 131 ? -2.85 -5.84 8.742 1 96.94 131 VAL A O 1
ATOM 986 N N . LEU A 1 132 ? -3.537 -5.922 10.883 1 97.06 132 LEU A N 1
ATOM 987 C CA . LEU A 1 132 ? -4.941 -5.777 10.523 1 97.06 132 LEU A CA 1
ATOM 988 C C . LEU A 1 132 ? -5.277 -4.324 10.211 1 97.06 132 LEU A C 1
ATOM 990 O O . LEU A 1 132 ? -5.004 -3.432 11.016 1 97.06 132 LEU A O 1
ATOM 994 N N . VAL A 1 133 ? -5.895 -4.098 9.039 1 97.38 133 VAL A N 1
ATOM 995 C CA . VAL A 1 133 ? -6.145 -2.719 8.633 1 97.38 133 VAL A CA 1
ATOM 996 C C . VAL A 1 133 ? -7.586 -2.58 8.141 1 97.38 133 VAL A C 1
ATOM 998 O O . VAL A 1 133 ? -8.203 -3.562 7.723 1 97.38 133 VAL A O 1
ATOM 1001 N N . ASN A 1 134 ? -8.062 -1.352 8.227 1 96.75 134 ASN A N 1
ATOM 1002 C CA . ASN A 1 134 ? -9.367 -0.956 7.707 1 96.75 134 ASN A CA 1
ATOM 1003 C C . ASN A 1 134 ? -9.234 0.09 6.602 1 96.75 134 ASN A C 1
ATOM 1005 O O . ASN A 1 134 ? -8.477 1.054 6.742 1 96.75 134 ASN A O 1
ATOM 1009 N N . THR A 1 135 ? -9.938 -0.167 5.555 1 96.38 135 THR A N 1
ATOM 1010 C CA . THR A 1 135 ? -9.992 0.807 4.469 1 96.38 135 THR A CA 1
ATOM 1011 C C . THR A 1 135 ? -11.312 1.561 4.484 1 96.38 135 THR A C 1
ATOM 1013 O O . THR A 1 135 ? -12.383 0.946 4.516 1 96.38 135 THR A O 1
ATOM 1016 N N . TRP A 1 136 ? -11.188 2.854 4.523 1 96.62 136 TRP A N 1
ATOM 1017 C CA . TRP A 1 136 ? -12.352 3.732 4.547 1 96.62 136 TRP A CA 1
ATOM 1018 C C . TRP A 1 136 ? -12.406 4.594 3.289 1 96.62 136 TRP A C 1
ATOM 1020 O O . TRP A 1 136 ? -11.375 4.902 2.693 1 96.62 136 TRP A O 1
ATOM 1030 N N . TYR A 1 137 ? -13.656 4.973 2.887 1 96.62 137 TYR A N 1
ATOM 1031 C CA . TYR A 1 137 ? -13.781 5.848 1.726 1 96.62 137 TYR A CA 1
ATOM 1032 C C . TYR A 1 137 ? -14.922 6.836 1.906 1 96.62 137 TYR A C 1
ATOM 1034 O O . TYR A 1 137 ? -15.781 6.652 2.777 1 96.62 137 TYR A O 1
ATOM 1042 N N . GLY A 1 138 ? -14.875 7.875 1.18 1 96.44 138 GLY A N 1
ATOM 1043 C CA . GLY A 1 138 ? -15.883 8.922 1.236 1 96.44 138 GLY A CA 1
ATOM 1044 C C . GLY A 1 138 ? -15.711 9.977 0.161 1 96.44 138 GLY A C 1
ATOM 1045 O O . GLY A 1 138 ? -14.906 9.812 -0.753 1 96.44 138 GLY A O 1
ATOM 1046 N N . ASP A 1 139 ? -16.5 10.977 0.27 1 95.44 139 ASP A N 1
ATOM 1047 C CA . ASP A 1 139 ? -16.516 12.039 -0.724 1 95.44 139 ASP A CA 1
ATOM 1048 C C . ASP A 1 139 ? -15.773 13.273 -0.224 1 95.44 139 ASP A C 1
ATOM 1050 O O . ASP A 1 139 ? -15.695 13.516 0.983 1 95.44 139 ASP A O 1
ATOM 1054 N N . LEU A 1 140 ? -15.18 13.898 -1.188 1 93.56 140 LEU A N 1
ATOM 1055 C CA . LEU A 1 140 ? -14.578 15.211 -0.961 1 93.56 140 LEU A CA 1
ATOM 1056 C C . LEU A 1 140 ? -15.328 16.297 -1.722 1 93.56 140 LEU A C 1
ATOM 1058 O O . LEU A 1 140 ? -16.062 16 -2.664 1 93.56 140 LEU A O 1
ATOM 1062 N N . PRO A 1 141 ? -15.164 17.5 -1.288 1 89.88 141 PRO A N 1
ATOM 1063 C CA . PRO A 1 141 ? -15.773 18.578 -2.074 1 89.88 141 PRO A CA 1
ATOM 1064 C C . PRO A 1 141 ? -15.328 18.562 -3.535 1 89.88 141 PRO A C 1
ATOM 1066 O O . PRO A 1 141 ? -14.312 17.938 -3.871 1 89.88 141 PRO A O 1
ATOM 1069 N N . HIS A 1 142 ? -16.172 19.219 -4.445 1 90.38 142 HIS A N 1
ATOM 1070 C CA . HIS A 1 142 ? -15.852 19.406 -5.855 1 90.38 142 HIS A CA 1
ATOM 1071 C C . HIS A 1 142 ? -15.742 18.078 -6.578 1 90.38 142 HIS A C 1
ATOM 1073 O O . HIS A 1 142 ? -14.789 17.844 -7.328 1 90.38 142 HIS A O 1
ATOM 1079 N N . ASN A 1 143 ? -16.594 17.203 -6.219 1 93.31 143 ASN A N 1
ATOM 1080 C CA . ASN A 1 143 ? -16.719 15.906 -6.855 1 93.31 143 ASN A CA 1
ATOM 1081 C C . ASN A 1 143 ? -15.477 15.039 -6.621 1 93.31 143 ASN A C 1
ATOM 1083 O O . ASN A 1 143 ? -15.031 14.328 -7.523 1 93.31 143 ASN A O 1
ATOM 1087 N N . GLY A 1 144 ? -14.938 15.25 -5.488 1 94.44 144 GLY A N 1
ATOM 1088 C CA . GLY A 1 144 ? -13.773 14.453 -5.125 1 94.44 144 GLY A CA 1
ATOM 1089 C C . GLY A 1 144 ? -14.117 13.242 -4.281 1 94.44 144 GLY A C 1
ATOM 1090 O O . GLY A 1 144 ? -15.227 13.141 -3.756 1 94.44 144 GLY A O 1
ATOM 1091 N N . THR A 1 145 ? -13.195 12.258 -4.258 1 95.31 145 THR A N 1
ATOM 1092 C CA . THR A 1 145 ? -13.312 11.07 -3.416 1 95.31 145 THR A CA 1
ATOM 1093 C C . THR A 1 145 ? -12 10.781 -2.699 1 95.31 145 THR A C 1
ATOM 1095 O O . THR A 1 145 ? -10.938 11.211 -3.145 1 95.31 145 THR A O 1
ATOM 1098 N N . TYR A 1 146 ? -12.109 10.141 -1.57 1 95.94 146 TYR A N 1
ATOM 1099 C CA . TYR A 1 146 ? -10.898 9.742 -0.866 1 95.94 146 TYR A CA 1
ATOM 1100 C C . TYR A 1 146 ? -11 8.305 -0.376 1 95.94 146 TYR A C 1
ATOM 1102 O O . TYR A 1 146 ? -12.102 7.75 -0.285 1 95.94 146 TYR A O 1
ATOM 1110 N N . MET A 1 147 ? -9.883 7.703 -0.181 1 95.94 147 MET A N 1
ATOM 1111 C CA . MET A 1 147 ? -9.695 6.402 0.458 1 95.94 147 MET A CA 1
ATOM 1112 C C . MET A 1 147 ? -8.555 6.449 1.465 1 95.94 147 MET A C 1
ATOM 1114 O O . MET A 1 147 ? -7.5 7.027 1.189 1 95.94 147 MET A O 1
ATOM 1118 N N . THR A 1 148 ? -8.789 5.898 2.598 1 97.62 148 THR A N 1
ATOM 1119 C CA . THR A 1 148 ? -7.742 5.906 3.617 1 97.62 148 THR A CA 1
ATOM 1120 C C . THR A 1 148 ? -7.637 4.543 4.293 1 97.62 148 THR A C 1
ATOM 1122 O O . THR A 1 148 ? -8.641 3.838 4.441 1 97.62 148 THR A O 1
ATOM 1125 N N . VAL A 1 149 ? -6.438 4.191 4.684 1 97.5 149 VAL A N 1
ATOM 1126 C CA . VAL A 1 149 ? -6.152 2.928 5.355 1 97.5 149 VAL A CA 1
ATOM 1127 C C . VAL A 1 149 ? -5.578 3.195 6.742 1 97.5 149 VAL A C 1
ATOM 1129 O O . VAL A 1 149 ? -4.602 3.936 6.887 1 97.5 149 VAL A O 1
ATOM 1132 N N . PHE A 1 150 ? -6.246 2.646 7.742 1 97.94 150 PHE A N 1
ATOM 1133 C CA . PHE A 1 150 ? -5.793 2.746 9.125 1 97.94 150 PHE A CA 1
ATOM 1134 C C . PHE A 1 150 ? -5.637 1.361 9.742 1 97.94 150 PHE A C 1
ATOM 1136 O O . PHE A 1 150 ? -6.395 0.442 9.422 1 97.94 150 PHE A O 1
ATOM 1143 N N . SER A 1 151 ? -4.645 1.273 10.656 1 97.56 151 SER A N 1
ATOM 1144 C CA . SER A 1 151 ? -4.562 0.033 11.422 1 97.56 151 SER A CA 1
ATOM 1145 C C . SER A 1 151 ? -5.766 -0.122 12.344 1 97.56 151 SER A C 1
ATOM 1147 O O . SER A 1 151 ? -6.293 0.867 12.859 1 97.56 151 SER A O 1
ATOM 1149 N N . GLU A 1 152 ? -6.188 -1.321 12.477 1 96.5 152 GLU A N 1
ATOM 1150 C CA . GLU A 1 152 ? -7.266 -1.605 13.422 1 96.5 152 GLU A CA 1
ATOM 1151 C C . GLU A 1 152 ? -6.852 -1.277 14.852 1 96.5 152 GLU A C 1
ATOM 1153 O O . GLU A 1 152 ? -7.617 -0.667 15.602 1 96.5 152 GLU A O 1
ATOM 1158 N N . ILE A 1 153 ? -5.703 -1.736 15.164 1 95.75 153 ILE A N 1
ATOM 1159 C CA . ILE A 1 153 ? -5.168 -1.473 16.5 1 95.75 153 ILE A CA 1
ATOM 1160 C C . ILE A 1 153 ? -4.402 -0.151 16.484 1 95.75 153 ILE A C 1
ATOM 1162 O O . ILE A 1 153 ? -3.459 0.024 15.711 1 95.75 153 ILE A O 1
ATOM 1166 N N . GLY A 1 154 ? -4.859 0.792 17.25 1 96.31 154 GLY A N 1
ATOM 1167 C CA . GLY A 1 154 ? -4.168 2.057 17.438 1 96.31 154 GLY A CA 1
ATOM 1168 C C . GLY A 1 154 ? -4.621 3.137 16.469 1 96.31 154 GLY A C 1
ATOM 1169 O O . GLY A 1 154 ? -4.27 4.309 16.625 1 96.31 154 GLY A O 1
ATOM 1170 N N . CYS A 1 155 ? -5.301 2.703 15.398 1 97.38 155 CYS A N 1
ATOM 1171 C CA . CYS A 1 155 ? -5.797 3.637 14.391 1 97.38 155 CYS A CA 1
ATOM 1172 C C . CYS A 1 155 ? -4.652 4.441 13.789 1 97.38 155 CYS A C 1
ATOM 1174 O O . CYS A 1 155 ? -4.723 5.672 13.719 1 97.38 155 CYS A O 1
ATOM 1176 N N . ILE A 1 156 ? -3.625 3.742 13.391 1 97.81 156 ILE A N 1
ATOM 1177 C CA . ILE A 1 156 ? -2.439 4.359 12.805 1 97.81 156 ILE A CA 1
ATOM 1178 C C . ILE A 1 156 ? -2.646 4.562 11.305 1 97.81 156 ILE A C 1
ATOM 1180 O O . ILE A 1 156 ? -2.969 3.619 10.586 1 97.81 156 ILE A O 1
ATOM 1184 N N . PRO A 1 157 ? -2.488 5.777 10.844 1 97.62 157 PRO A N 1
ATOM 1185 C CA . PRO A 1 157 ? -2.674 5.996 9.406 1 97.62 157 PRO A CA 1
ATOM 1186 C C . PRO A 1 157 ? -1.555 5.383 8.57 1 97.62 157 PRO A C 1
ATOM 1188 O O . PRO A 1 157 ? -0.387 5.426 8.969 1 97.62 157 PRO A O 1
ATOM 1191 N N . MET A 1 158 ? -1.957 4.863 7.422 1 97.25 158 MET A N 1
ATOM 1192 C CA . MET A 1 158 ? -0.954 4.258 6.551 1 97.25 158 MET A CA 1
ATOM 1193 C C . MET A 1 158 ? -0.961 4.91 5.172 1 97.25 158 MET A C 1
ATOM 1195 O O . MET A 1 158 ? 0.091 5.285 4.652 1 97.25 158 MET A O 1
ATOM 1199 N N . THR A 1 159 ? -2.16 4.984 4.641 1 96.94 159 THR A N 1
ATOM 1200 C CA . THR A 1 159 ? -2.242 5.582 3.311 1 96.94 159 THR A CA 1
ATOM 1201 C C . THR A 1 159 ? -3.461 6.492 3.201 1 96.94 159 THR A C 1
ATOM 1203 O O . THR A 1 159 ? -4.527 6.18 3.732 1 96.94 159 THR A O 1
ATOM 1206 N N . TYR A 1 160 ? -3.266 7.617 2.529 1 96.88 160 TYR A N 1
ATOM 1207 C CA . TYR A 1 160 ? -4.32 8.523 2.096 1 96.88 160 TYR A CA 1
ATOM 1208 C C . TYR A 1 160 ? -4.316 8.68 0.579 1 96.88 160 TYR A C 1
ATOM 1210 O O . TYR A 1 160 ? -3.293 9.031 -0.012 1 96.88 160 TYR A O 1
ATOM 1218 N N . THR A 1 161 ? -5.414 8.398 -0.015 1 95.06 161 THR A N 1
ATOM 1219 C CA . THR A 1 161 ? -5.527 8.594 -1.456 1 95.06 161 THR A CA 1
ATOM 1220 C C . THR A 1 161 ? -6.73 9.477 -1.788 1 95.06 161 THR A C 1
ATOM 1222 O O . THR A 1 161 ? -7.809 9.305 -1.211 1 95.06 161 THR A O 1
ATOM 1225 N N . SER A 1 162 ? -6.508 10.391 -2.672 1 95.69 162 SER A N 1
ATOM 1226 C CA . SER A 1 162 ? -7.613 11.242 -3.105 1 95.69 162 SER A CA 1
ATOM 1227 C C . SER A 1 162 ? -7.633 11.391 -4.625 1 95.69 162 SER A C 1
ATOM 1229 O O . SER A 1 162 ? -6.609 11.195 -5.285 1 95.69 162 SER A O 1
ATOM 1231 N N . TYR A 1 163 ? -8.836 11.664 -5.113 1 92.94 163 TYR A N 1
ATOM 1232 C CA . TYR A 1 163 ? -9.031 12.008 -6.52 1 92.94 163 TYR A CA 1
ATOM 1233 C C . TYR A 1 163 ? -9.984 13.188 -6.664 1 92.94 163 TYR A C 1
ATOM 1235 O O . TYR A 1 163 ? -11.031 13.227 -6.016 1 92.94 163 TYR A O 1
ATOM 1243 N N . THR A 1 164 ? -9.617 14.117 -7.418 1 92.62 164 THR A N 1
ATOM 1244 C CA . THR A 1 164 ? -10.5 15.141 -7.957 1 92.62 164 THR A CA 1
ATOM 1245 C C . THR A 1 164 ? -10.25 15.336 -9.453 1 92.62 164 THR A C 1
ATOM 1247 O O . THR A 1 164 ? -9.156 15.086 -9.945 1 92.62 164 THR A O 1
ATOM 1250 N N . PRO A 1 165 ? -11.273 15.766 -10.125 1 91 165 PRO A N 1
ATOM 1251 C CA . PRO A 1 165 ? -11.047 16.031 -11.547 1 91 165 PRO A CA 1
ATOM 1252 C C . PRO A 1 165 ? -9.906 17.016 -11.797 1 91 165 PRO A C 1
ATOM 1254 O O . PRO A 1 165 ? -9.211 16.906 -12.812 1 91 165 PRO A O 1
ATOM 1257 N N . GLU A 1 166 ? -9.672 17.844 -10.953 1 89.12 166 GLU A N 1
ATOM 1258 C CA . GLU A 1 166 ? -8.664 18.891 -11.125 1 89.12 166 GLU A CA 1
ATOM 1259 C C . GLU A 1 166 ? -7.27 18.375 -10.789 1 89.12 166 GLU A C 1
ATOM 1261 O O . GLU A 1 166 ? -6.316 18.625 -11.531 1 89.12 166 GLU A O 1
ATOM 1266 N N . SER A 1 167 ? -7.109 17.656 -9.719 1 89.69 167 SER A N 1
ATOM 1267 C CA . SER A 1 167 ? -5.785 17.297 -9.227 1 89.69 167 SER A CA 1
ATOM 1268 C C . SER A 1 167 ? -5.383 15.898 -9.688 1 89.69 167 SER A C 1
ATOM 1270 O O . SER A 1 167 ? -4.199 15.555 -9.688 1 89.69 167 SER A O 1
ATOM 1272 N N . GLY A 1 168 ? -6.418 15.164 -10.062 1 90.38 168 GLY A N 1
ATOM 1273 C CA . GLY A 1 168 ? -6.133 13.758 -10.305 1 90.38 168 GLY A CA 1
ATOM 1274 C C . GLY A 1 168 ? -5.883 12.977 -9.023 1 90.38 168 GLY A C 1
ATOM 1275 O O . GLY A 1 168 ? -6.371 13.352 -7.957 1 90.38 168 GLY A O 1
ATOM 1276 N N . TRP A 1 169 ? -5.137 11.891 -9.211 1 87.88 169 TRP A N 1
ATOM 1277 C CA . TRP A 1 169 ? -4.875 11.023 -8.062 1 87.88 169 TRP A CA 1
ATOM 1278 C C . TRP A 1 169 ? -3.674 11.516 -7.266 1 87.88 169 TRP A C 1
ATOM 1280 O O . TRP A 1 169 ? -2.641 11.867 -7.84 1 87.88 169 TRP A O 1
ATOM 1290 N N . ILE A 1 170 ? -3.805 11.578 -5.98 1 92.94 170 ILE A N 1
ATOM 1291 C CA . ILE A 1 170 ? -2.717 11.852 -5.047 1 92.94 170 ILE A CA 1
ATOM 1292 C C . ILE A 1 170 ? -2.688 10.781 -3.957 1 92.94 170 ILE A C 1
ATOM 1294 O O . ILE A 1 170 ? -3.705 10.508 -3.316 1 92.94 170 ILE A O 1
ATOM 1298 N N . THR A 1 171 ? -1.595 10.164 -3.809 1 93.12 171 THR A N 1
ATOM 1299 C CA . THR A 1 171 ? -1.449 9.156 -2.764 1 93.12 171 THR A CA 1
ATOM 1300 C C . THR A 1 171 ? -0.352 9.547 -1.78 1 93.12 171 THR A C 1
ATOM 1302 O O . THR A 1 171 ? 0.772 9.852 -2.186 1 93.12 171 THR A O 1
ATOM 1305 N N . ILE A 1 172 ? -0.698 9.555 -0.532 1 94.81 172 ILE A N 1
ATOM 1306 C CA . ILE A 1 172 ? 0.23 9.82 0.562 1 94.81 172 ILE A CA 1
ATOM 1307 C C . ILE A 1 172 ? 0.403 8.555 1.406 1 94.81 172 ILE A C 1
ATOM 1309 O O . ILE A 1 172 ? -0.561 8.055 1.993 1 94.81 172 ILE A O 1
ATOM 1313 N N . SER A 1 173 ? 1.568 8.047 1.419 1 95.38 173 SER A N 1
ATOM 1314 C CA . SER A 1 173 ? 1.889 6.891 2.256 1 95.38 173 SER A CA 1
ATOM 1315 C C . SER A 1 173 ? 2.732 7.297 3.459 1 95.38 173 SER A C 1
ATOM 1317 O O . SER A 1 173 ? 3.725 8.016 3.312 1 95.38 173 SER A O 1
ATOM 1319 N N . THR A 1 174 ? 2.332 6.852 4.578 1 96.56 174 THR A N 1
ATOM 1320 C CA . THR A 1 174 ? 3.062 7.172 5.801 1 96.56 174 THR A CA 1
ATOM 1321 C C . THR A 1 174 ? 3.709 5.926 6.391 1 96.56 174 THR A C 1
ATOM 1323 O O . THR A 1 174 ? 3.236 4.809 6.164 1 96.56 174 THR A O 1
ATOM 1326 N N . PHE A 1 175 ? 4.777 6.18 7.137 1 96.56 175 PHE A N 1
ATOM 1327 C CA . PHE A 1 175 ? 5.52 5.047 7.676 1 96.56 175 PHE A CA 1
ATOM 1328 C C . PHE A 1 175 ? 6.289 5.453 8.93 1 96.56 175 PHE A C 1
ATOM 1330 O O . PHE A 1 175 ? 6.422 6.645 9.227 1 96.56 175 PHE A O 1
ATOM 1337 N N . ASN A 1 176 ? 6.742 4.5 9.672 1 97 176 ASN A N 1
ATOM 1338 C CA . ASN A 1 176 ? 7.594 4.672 10.836 1 97 176 ASN A CA 1
ATOM 1339 C C . ASN A 1 176 ? 6.957 5.598 11.867 1 97 176 ASN A C 1
ATOM 1341 O O . ASN A 1 176 ? 7.633 6.445 12.453 1 97 176 ASN A O 1
ATOM 1345 N N . TRP A 1 177 ? 5.656 5.445 11.984 1 96.25 177 TRP A N 1
ATOM 1346 C CA . TRP A 1 177 ? 5.008 6.25 13.008 1 96.25 177 TRP A CA 1
ATOM 1347 C C . TRP A 1 177 ? 5.535 5.891 14.398 1 96.25 177 TRP A C 1
ATOM 1349 O O . TRP A 1 177 ? 5.645 4.707 14.734 1 96.25 177 TRP A O 1
ATOM 1359 N N . VAL A 1 178 ? 5.828 6.855 15.203 1 95.94 178 VAL A N 1
ATOM 1360 C CA . VAL A 1 178 ? 6.113 6.738 16.625 1 95.94 178 VAL A CA 1
ATOM 1361 C C . VAL A 1 178 ? 5.148 7.609 17.422 1 95.94 178 VAL A C 1
ATOM 1363 O O . VAL A 1 178 ? 4.945 8.781 17.094 1 95.94 178 VAL A O 1
ATOM 1366 N N . LEU A 1 179 ? 4.508 6.965 18.359 1 95.56 179 LEU A N 1
ATOM 1367 C CA . LEU A 1 179 ? 3.604 7.734 19.219 1 95.56 179 LEU A CA 1
ATOM 1368 C C . LEU A 1 179 ? 4.383 8.703 20.094 1 95.56 179 LEU A C 1
ATOM 1370 O O . LEU A 1 179 ? 5.363 8.312 20.734 1 95.56 179 LEU A O 1
ATOM 1374 N N . GLY A 1 180 ? 3.877 9.914 20.062 1 92.38 180 GLY A N 1
ATOM 1375 C CA . GLY A 1 180 ? 4.543 10.953 20.844 1 92.38 180 GLY A CA 1
ATOM 1376 C C . GLY A 1 180 ? 5.332 11.922 19.969 1 92.38 180 GLY A C 1
ATOM 1377 O O . GLY A 1 180 ? 5.5 11.695 18.781 1 92.38 180 GLY A O 1
ATOM 1378 N N . ASN A 1 181 ? 5.637 13.07 20.5 1 87 181 ASN A N 1
ATOM 1379 C CA . ASN A 1 181 ? 6.457 14.078 19.859 1 87 181 ASN A CA 1
ATOM 1380 C C . ASN A 1 181 ? 7.656 14.469 20.719 1 87 181 ASN A C 1
ATOM 1382 O O . ASN A 1 181 ? 7.562 14.484 21.953 1 87 181 ASN A O 1
ATOM 1386 N N . THR A 1 182 ? 8.719 14.688 19.953 1 80.94 182 THR A N 1
ATOM 1387 C CA . THR A 1 182 ? 9.93 14.969 20.719 1 80.94 182 THR A CA 1
ATOM 1388 C C . THR A 1 182 ? 10.117 16.469 20.906 1 80.94 182 THR A C 1
ATOM 1390 O O . THR A 1 182 ? 10.852 16.906 21.797 1 80.94 182 THR A O 1
ATOM 1393 N N . ASN A 1 183 ? 9.523 17.266 20.031 1 84.38 183 ASN A N 1
ATOM 1394 C CA . ASN A 1 183 ? 9.719 18.703 20.094 1 84.38 183 ASN A CA 1
ATOM 1395 C C . ASN A 1 183 ? 8.406 19.453 19.875 1 84.38 183 ASN A C 1
ATOM 1397 O O . ASN A 1 183 ? 7.984 19.641 18.719 1 84.38 183 ASN A O 1
ATOM 1401 N N . PRO A 1 184 ? 7.852 20.016 20.938 1 82.25 184 PRO A N 1
ATOM 1402 C CA . PRO A 1 184 ? 6.582 20.734 20.766 1 82.25 184 PRO A CA 1
ATOM 1403 C C . PRO A 1 184 ? 6.734 22.031 19.984 1 82.25 184 PRO A C 1
ATOM 1405 O O . PRO A 1 184 ? 5.742 22.562 19.484 1 82.25 184 PRO A O 1
ATOM 1408 N N . MET A 1 185 ? 7.891 22.516 19.781 1 81.69 185 MET A N 1
ATOM 1409 C CA . MET A 1 185 ? 8.109 23.781 19.094 1 81.69 185 MET A CA 1
ATOM 1410 C C . MET A 1 185 ? 8.078 23.609 17.594 1 81.69 185 MET A C 1
ATOM 1412 O O . MET A 1 185 ? 8.102 24.578 16.844 1 81.69 185 MET A O 1
ATOM 1416 N N . ASP A 1 186 ? 7.918 22.406 17.219 1 86.81 186 ASP A N 1
ATOM 1417 C CA . ASP A 1 186 ? 7.918 22.109 15.781 1 86.81 186 ASP A CA 1
ATOM 1418 C C . ASP A 1 186 ? 6.691 22.703 15.102 1 86.81 186 ASP A C 1
ATOM 1420 O O . ASP A 1 186 ? 6.688 22.906 13.883 1 86.81 186 ASP A O 1
ATOM 1424 N N . TYR A 1 187 ? 5.695 23.109 15.875 1 90.44 187 TYR A N 1
ATOM 1425 C CA . TYR A 1 187 ? 4.426 23.516 15.281 1 90.44 187 TYR A CA 1
ATOM 1426 C C . TYR A 1 187 ? 4.266 25.031 15.336 1 90.44 187 TYR A C 1
ATOM 1428 O O . TYR A 1 187 ? 3.182 25.562 15.07 1 90.44 187 TYR A O 1
ATOM 1436 N N . SER A 1 188 ? 5.328 25.688 15.719 1 88.19 188 SER A N 1
ATOM 1437 C CA . SER A 1 188 ? 5.309 27.141 15.711 1 88.19 188 SER A CA 1
ATOM 1438 C C . SER A 1 188 ? 5.953 27.703 14.445 1 88.19 188 SER A C 1
ATOM 1440 O O . SER A 1 188 ? 7.059 27.297 14.078 1 88.19 188 SER A O 1
ATOM 1442 N N . PRO A 1 189 ? 5.223 28.531 13.828 1 89.94 189 PRO A N 1
ATOM 1443 C CA . PRO A 1 189 ? 5.891 29.156 12.68 1 89.94 189 PRO A CA 1
ATOM 1444 C C . PRO A 1 189 ? 7.168 29.891 13.078 1 89.94 189 PRO A C 1
ATOM 1446 O O . PRO A 1 189 ? 7.238 30.484 14.156 1 89.94 189 PRO A O 1
ATOM 1449 N N . PRO A 1 190 ? 8.094 29.781 12.242 1 90.25 190 PRO A N 1
ATOM 1450 C CA . PRO A 1 190 ? 9.305 30.562 12.523 1 90.25 190 PRO A CA 1
ATOM 1451 C C . PRO A 1 190 ? 9.031 32.062 12.617 1 90.25 190 PRO A C 1
ATOM 1453 O O . PRO A 1 190 ? 8.008 32.531 12.125 1 90.25 190 PRO A O 1
ATOM 1456 N N . PHE A 1 191 ? 9.992 32.75 13.148 1 90.25 191 PHE A N 1
ATOM 1457 C CA . PHE A 1 191 ? 9.797 34.156 13.461 1 90.25 191 PHE A CA 1
ATOM 1458 C C . PHE A 1 191 ? 9.617 34.969 12.18 1 90.25 191 PHE A C 1
ATOM 1460 O O . PHE A 1 191 ? 8.859 35.938 12.164 1 90.25 191 PHE A O 1
ATOM 1467 N N . PHE A 1 192 ? 10.211 34.531 11.102 1 92.56 192 PHE A N 1
ATOM 1468 C CA . PHE A 1 192 ? 10.164 35.344 9.883 1 92.56 192 PHE A CA 1
ATOM 1469 C C . PHE A 1 192 ? 8.852 35.125 9.148 1 92.56 192 PHE A C 1
ATOM 1471 O O . PHE A 1 192 ? 8.586 35.781 8.133 1 92.56 192 PHE A O 1
ATOM 1478 N N . CYS A 1 193 ? 8.031 34.25 9.719 1 93.62 193 CYS A N 1
ATOM 1479 C CA . CYS A 1 193 ? 6.719 34.031 9.125 1 93.62 193 CYS A CA 1
ATOM 1480 C C . CYS A 1 193 ? 5.699 35 9.688 1 93.62 193 CYS A C 1
ATOM 1482 O O . CYS A 1 193 ? 4.586 35.125 9.172 1 93.62 193 CYS A O 1
ATOM 1484 N N . ALA A 1 194 ? 5.98 35.75 10.688 1 89.94 194 ALA A N 1
ATOM 1485 C CA . ALA A 1 194 ? 5.055 36.594 11.422 1 89.94 194 ALA A CA 1
ATOM 1486 C C . ALA A 1 194 ? 4.445 37.656 10.516 1 89.94 194 ALA A C 1
ATOM 1488 O O . ALA A 1 194 ? 3.275 38 10.664 1 89.94 194 ALA A O 1
ATOM 1489 N N . LYS A 1 195 ? 5.195 38.062 9.555 1 89.62 195 LYS A N 1
ATOM 1490 C CA . LYS A 1 195 ? 4.727 39.188 8.727 1 89.62 195 LYS A CA 1
ATOM 1491 C C . LYS A 1 195 ? 4.074 38.656 7.445 1 89.62 195 LYS A C 1
ATOM 1493 O O . LYS A 1 195 ? 3.637 39.438 6.602 1 89.62 195 LYS A O 1
ATOM 1498 N N . SER A 1 196 ? 3.957 37.375 7.359 1 93.31 196 SER A N 1
ATOM 1499 C CA . SER A 1 196 ? 3.379 36.812 6.137 1 93.31 196 SER A CA 1
ATOM 1500 C C . SER A 1 196 ? 1.878 37.062 6.074 1 93.31 196 SER A C 1
ATOM 1502 O O . SER A 1 196 ? 1.173 36.938 7.074 1 93.31 196 SER A O 1
ATOM 1504 N N . LYS A 1 197 ? 1.467 37.531 4.883 1 93.56 197 LYS A N 1
ATOM 1505 C CA . LYS A 1 197 ? 0.045 37.781 4.656 1 93.56 197 LYS A CA 1
ATOM 1506 C C . LYS A 1 197 ? -0.605 36.625 3.916 1 93.56 197 LYS A C 1
ATOM 1508 O O . LYS A 1 197 ? 0.033 35.969 3.082 1 93.56 197 LYS A O 1
ATOM 1513 N N . LEU A 1 198 ? -1.803 36.406 4.219 1 94.69 198 LEU A N 1
ATOM 1514 C CA . LEU A 1 198 ? -2.566 35.344 3.59 1 94.69 198 LEU A CA 1
ATOM 1515 C C . LEU A 1 198 ? -2.682 35.562 2.086 1 94.69 198 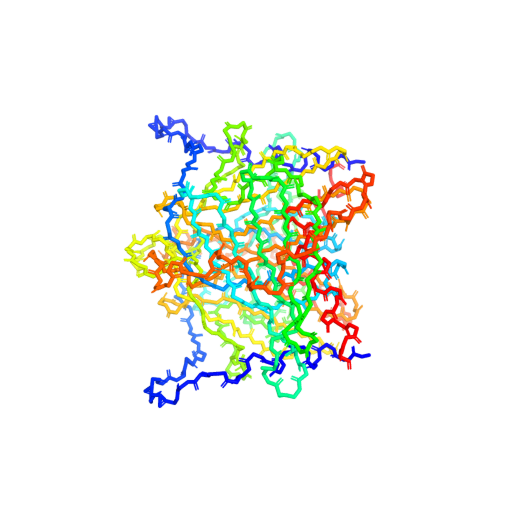LEU A C 1
ATOM 1517 O O . LEU A 1 198 ? -3.117 36.625 1.646 1 94.69 198 LEU A O 1
ATOM 1521 N N . GLU A 1 199 ? -2.238 34.625 1.353 1 93.56 199 GLU A N 1
ATOM 1522 C CA . GLU A 1 199 ? -2.348 34.719 -0.099 1 93.56 199 GLU A CA 1
ATOM 1523 C C . GLU A 1 199 ? -3.793 34.562 -0.557 1 93.56 199 GLU A C 1
ATOM 1525 O O . GLU A 1 199 ? -4.52 33.688 -0.037 1 93.56 199 GLU A O 1
ATOM 1530 N N . GLU A 1 200 ? -4.176 35.375 -1.469 1 88 200 GLU A N 1
ATOM 1531 C CA . GLU A 1 200 ? -5.527 35.25 -2.014 1 88 200 GLU A CA 1
ATOM 1532 C C . GLU A 1 200 ? -5.656 34.062 -2.943 1 88 200 GLU A C 1
ATOM 1534 O O . GLU A 1 200 ? -4.797 33.844 -3.799 1 88 200 GLU A O 1
ATOM 1539 N N . THR A 1 201 ? -6.621 33.25 -2.602 1 88.31 201 THR A N 1
ATOM 1540 C CA . THR A 1 201 ? -6.887 32.094 -3.463 1 88.31 201 THR A CA 1
ATOM 1541 C C . THR A 1 201 ? -8.391 31.859 -3.596 1 88.31 201 THR A C 1
ATOM 1543 O O . THR A 1 201 ? -9.148 32.094 -2.646 1 88.31 201 THR A O 1
ATOM 1546 N N . GLU A 1 202 ? -8.812 31.484 -4.77 1 86.12 202 GLU A N 1
ATOM 1547 C CA . GLU A 1 202 ? -10.211 31.141 -5 1 86.12 202 GLU A CA 1
ATOM 1548 C C . GLU A 1 202 ? -10.562 29.797 -4.383 1 86.12 202 GLU A C 1
ATOM 1550 O O . GLU A 1 202 ? -11.664 29.609 -3.869 1 86.12 202 GLU A O 1
ATOM 1555 N N . ARG A 1 203 ? -9.594 28.953 -4.445 1 89.94 203 ARG A N 1
ATOM 1556 C CA . ARG A 1 203 ? -9.828 27.609 -3.916 1 89.94 203 ARG A CA 1
ATOM 1557 C C . ARG A 1 203 ? -8.703 27.188 -2.98 1 89.94 203 ARG A C 1
ATOM 1559 O O . ARG A 1 203 ? -7.621 26.812 -3.436 1 89.94 203 ARG A O 1
ATOM 1566 N N . PRO A 1 204 ? -8.969 27.234 -1.743 1 94.06 204 PRO A N 1
ATOM 1567 C CA . PRO A 1 204 ? -7.938 26.812 -0.79 1 94.06 204 PRO A CA 1
ATOM 1568 C C . PRO A 1 204 ? -7.449 25.391 -1.033 1 94.06 204 PRO A C 1
ATOM 1570 O O . PRO A 1 204 ? -8.219 24.531 -1.469 1 94.06 204 PRO A O 1
ATOM 1573 N N . ASP A 1 205 ? -6.184 25.141 -0.716 1 94.38 205 ASP A N 1
ATOM 1574 C CA . ASP A 1 205 ? -5.609 23.797 -0.826 1 94.38 205 ASP A CA 1
ATOM 1575 C C . ASP A 1 205 ? -6.133 22.891 0.278 1 94.38 205 ASP A C 1
ATOM 1577 O O . ASP A 1 205 ? -6.414 23.344 1.389 1 94.38 205 ASP A O 1
ATOM 1581 N N . THR A 1 206 ? -6.32 21.672 -0.178 1 94.12 206 THR A N 1
ATOM 1582 C CA . THR A 1 206 ? -6.531 20.625 0.821 1 94.12 206 THR A CA 1
ATOM 1583 C C . THR A 1 206 ? -5.199 20.062 1.298 1 94.12 206 THR A C 1
ATOM 1585 O O . THR A 1 206 ? -4.145 20.359 0.733 1 94.12 206 THR A O 1
ATOM 1588 N N . PHE A 1 207 ? -5.242 19.219 2.312 1 94 207 PHE A N 1
ATOM 1589 C CA . PHE A 1 207 ? -4.09 18.453 2.77 1 94 207 PHE A CA 1
ATOM 1590 C C . PHE A 1 207 ? -3.408 17.75 1.6 1 94 207 PHE A C 1
ATOM 1592 O O . PHE A 1 207 ? -2.182 17.781 1.486 1 94 207 PHE A O 1
ATOM 1599 N N . PHE A 1 208 ? -4.152 17.266 0.679 1 95.19 208 PHE A N 1
ATOM 1600 C CA . PHE A 1 208 ? -3.67 16.5 -0.47 1 95.19 208 PHE A CA 1
ATOM 1601 C C . PHE A 1 208 ? -2.963 17.422 -1.462 1 95.19 208 PHE A C 1
ATOM 1603 O O . PHE A 1 208 ? -1.815 17.172 -1.837 1 95.19 208 PHE A O 1
ATOM 1610 N N . THR A 1 209 ? -3.605 18.469 -1.809 1 93.56 209 THR A N 1
ATOM 1611 C CA . THR A 1 209 ? -3.068 19.344 -2.85 1 93.56 209 THR A CA 1
ATOM 1612 C C . THR A 1 209 ? -1.908 20.172 -2.314 1 93.56 209 THR A C 1
ATOM 1614 O O . THR A 1 209 ? -0.983 20.5 -3.057 1 93.56 209 THR A O 1
ATOM 1617 N N . ALA A 1 210 ? -1.958 20.469 -1.041 1 93.62 210 ALA A N 1
ATOM 1618 C CA . ALA A 1 210 ? -0.82 21.156 -0.436 1 93.62 210 ALA A CA 1
ATOM 1619 C C . ALA A 1 210 ? 0.447 20.312 -0.534 1 93.62 210 ALA A C 1
ATOM 1621 O O . ALA A 1 210 ? 1.511 20.828 -0.897 1 93.62 210 ALA A O 1
ATOM 1622 N N . LEU A 1 211 ? 0.298 19.016 -0.277 1 92.25 211 LEU A N 1
ATOM 1623 C CA . LEU A 1 211 ? 1.457 18.125 -0.314 1 92.25 211 LEU A CA 1
ATOM 1624 C C . LEU A 1 211 ? 1.88 17.844 -1.752 1 92.25 211 LEU A C 1
ATOM 1626 O O . LEU A 1 211 ? 3.07 17.688 -2.031 1 92.25 211 LEU A O 1
ATOM 1630 N N . LYS A 1 212 ? 0.925 17.781 -2.635 1 90.06 212 LYS A N 1
ATOM 1631 C CA . LYS A 1 212 ? 1.257 17.641 -4.051 1 90.06 212 LYS A CA 1
ATOM 1632 C C . LYS A 1 212 ? 2.109 18.812 -4.531 1 90.06 212 LYS A C 1
ATOM 1634 O O . LYS A 1 212 ? 3.08 18.625 -5.266 1 90.06 212 LYS A O 1
ATOM 1639 N N . SER A 1 213 ? 1.656 19.984 -4.168 1 84.62 213 SER A N 1
ATOM 1640 C CA . SER A 1 213 ? 2.387 21.172 -4.562 1 84.62 213 SER A CA 1
ATOM 1641 C C . SER A 1 213 ? 3.83 21.141 -4.074 1 84.62 213 SER A C 1
ATOM 1643 O O . SER A 1 213 ? 4.742 21.594 -4.766 1 84.62 213 SER A O 1
ATOM 1645 N N . LEU A 1 214 ? 4.004 20.578 -2.924 1 77.69 214 LEU A N 1
ATOM 1646 C CA . LEU A 1 214 ? 5.344 20.406 -2.375 1 77.69 214 LEU A CA 1
ATOM 1647 C C . LEU A 1 214 ? 6.172 19.469 -3.248 1 77.69 214 LEU A C 1
ATOM 1649 O O . LEU A 1 214 ? 7.352 19.719 -3.492 1 77.69 214 LEU A O 1
ATOM 1653 N N . ALA A 1 215 ? 5.547 18.422 -3.73 1 74.44 215 ALA A N 1
ATOM 1654 C CA . ALA A 1 215 ? 6.227 17.453 -4.582 1 74.44 215 ALA A CA 1
ATOM 1655 C C . ALA A 1 215 ? 6.605 18.062 -5.926 1 74.44 215 ALA A C 1
ATOM 1657 O O . ALA A 1 215 ? 7.676 17.781 -6.465 1 74.44 215 ALA A O 1
ATOM 1658 N N . GLU A 1 216 ? 5.758 18.906 -6.43 1 77.44 216 GLU A N 1
ATOM 1659 C CA . GLU A 1 216 ? 6.027 19.594 -7.688 1 77.44 216 GLU A CA 1
ATOM 1660 C C . GLU A 1 216 ? 7.234 20.516 -7.559 1 77.44 216 GLU A C 1
ATOM 1662 O O . GLU A 1 216 ? 8.055 20.594 -8.477 1 77.44 216 GLU A O 1
ATOM 1667 N N . LYS A 1 217 ? 7.297 21.156 -6.461 1 72.38 217 LYS A N 1
ATOM 1668 C CA . LYS A 1 217 ? 8.391 22.094 -6.234 1 72.38 217 LYS A CA 1
ATOM 1669 C C . LYS A 1 217 ? 9.719 21.359 -6.047 1 72.38 217 LYS A C 1
ATOM 1671 O O . LYS A 1 217 ? 10.766 21.844 -6.484 1 72.38 217 LYS A O 1
ATOM 1676 N N . THR A 1 218 ? 9.656 20.281 -5.48 1 66.88 218 THR A N 1
ATOM 1677 C CA . THR A 1 218 ? 10.852 19.484 -5.289 1 66.88 218 THR A CA 1
ATOM 1678 C C . THR A 1 218 ? 11.383 18.984 -6.629 1 66.88 218 THR A C 1
ATOM 1680 O O . THR A 1 218 ? 12.602 18.922 -6.84 1 66.88 218 THR A O 1
ATOM 1683 N N . LYS A 1 219 ? 10.539 18.609 -7.609 1 64.81 219 LYS A N 1
ATOM 1684 C CA . LYS A 1 219 ? 10.93 18.125 -8.93 1 64.81 219 LYS A CA 1
ATOM 1685 C C . LYS A 1 219 ? 11.586 19.234 -9.75 1 64.81 219 LYS A C 1
ATOM 1687 O O . LYS A 1 219 ? 12.531 18.984 -10.5 1 64.81 219 LYS A O 1
ATOM 1692 N N . LYS A 1 220 ? 11.062 20.422 -9.609 1 62.72 220 LYS A N 1
ATOM 1693 C CA . LYS A 1 220 ? 11.57 21.547 -10.375 1 62.72 220 LYS A CA 1
ATOM 1694 C C . LYS A 1 220 ? 12.961 21.953 -9.891 1 62.72 220 LYS A C 1
ATOM 1696 O O . LYS A 1 220 ? 13.75 22.516 -10.656 1 62.72 220 LYS A O 1
ATOM 1701 N N . GLU A 1 221 ? 13.25 21.75 -8.656 1 58.22 221 GLU A N 1
ATOM 1702 C CA . GLU A 1 221 ? 14.539 22.109 -8.086 1 58.22 221 GLU A CA 1
ATOM 1703 C C . GLU A 1 221 ? 15.609 21.078 -8.43 1 58.22 221 GLU A C 1
ATOM 1705 O O . GLU A 1 221 ? 16.812 21.344 -8.289 1 58.22 221 GLU A O 1
ATOM 1710 N N . GLU A 1 222 ? 15.172 19.938 -8.914 1 53.19 222 GLU A N 1
ATOM 1711 C CA . GLU A 1 222 ? 16.109 18.938 -9.414 1 53.19 222 GLU A CA 1
ATOM 1712 C C . GLU A 1 222 ? 16.531 19.25 -10.852 1 53.19 222 GLU A C 1
ATOM 1714 O O . GLU A 1 222 ? 17.703 19.094 -11.203 1 53.19 222 GLU A O 1
ATOM 1719 N N . MET B 1 1 ? 14.375 11.477 -18.562 1 24.53 1 MET B N 1
ATOM 1720 C CA . MET B 1 1 ? 14.828 11.664 -17.188 1 24.53 1 MET B CA 1
ATOM 1721 C C . MET B 1 1 ? 14.5 10.445 -16.328 1 24.53 1 MET B C 1
ATOM 1723 O O . MET B 1 1 ? 13.336 10.047 -16.234 1 24.53 1 MET B O 1
ATOM 1727 N N . ASN B 1 2 ? 15.453 9.383 -16.125 1 25.78 2 ASN B N 1
ATOM 1728 C CA . ASN B 1 2 ? 15.477 7.934 -15.953 1 25.78 2 ASN B CA 1
ATOM 1729 C C . ASN B 1 2 ? 14.953 7.516 -14.586 1 25.78 2 ASN B C 1
ATOM 1731 O O . ASN B 1 2 ? 15.234 8.172 -13.578 1 25.78 2 ASN B O 1
ATOM 1735 N N . PHE B 1 3 ? 13.922 6.75 -14.57 1 29.61 3 PHE B N 1
ATOM 1736 C CA . PHE B 1 3 ? 13.273 6.102 -13.438 1 29.61 3 PHE B CA 1
ATOM 1737 C C . PHE B 1 3 ? 14.312 5.586 -12.445 1 29.61 3 PHE B C 1
ATOM 1739 O O . PHE B 1 3 ? 13.961 5.211 -11.32 1 29.61 3 PHE B O 1
ATOM 1746 N N . ILE B 1 4 ? 15.609 5.395 -12.867 1 33.44 4 ILE B N 1
ATOM 1747 C CA . ILE B 1 4 ? 16.766 4.922 -12.109 1 33.44 4 ILE B CA 1
ATOM 1748 C C . ILE B 1 4 ? 17.188 5.98 -11.094 1 33.44 4 ILE B C 1
ATOM 1750 O O . ILE B 1 4 ? 17.734 5.656 -10.039 1 33.44 4 ILE B O 1
ATOM 1754 N N . SER B 1 5 ? 17.016 7.242 -11.352 1 31.42 5 SER B N 1
ATOM 1755 C CA . SER B 1 5 ? 17.562 8.289 -10.484 1 31.42 5 SER B CA 1
ATOM 1756 C C . SER B 1 5 ? 16.719 8.445 -9.227 1 31.42 5 SER B C 1
ATOM 1758 O O . SER B 1 5 ? 17.188 8.992 -8.227 1 31.42 5 SER B O 1
ATOM 1760 N N . VAL B 1 6 ? 15.367 8.195 -9.344 1 34.09 6 VAL B N 1
ATOM 1761 C CA . VAL B 1 6 ? 14.516 8.414 -8.18 1 34.09 6 VAL B CA 1
ATOM 1762 C C . VAL B 1 6 ? 14.844 7.391 -7.098 1 34.09 6 VAL B C 1
ATOM 1764 O O . VAL B 1 6 ? 14.648 7.652 -5.91 1 34.09 6 VAL B O 1
ATOM 1767 N N . LEU B 1 7 ? 15.297 6.18 -7.426 1 35.41 7 LEU B N 1
ATOM 1768 C CA . LEU B 1 7 ? 15.594 5.105 -6.484 1 35.41 7 LEU B CA 1
ATOM 1769 C C . LEU B 1 7 ? 16.828 5.441 -5.641 1 35.41 7 LEU B C 1
ATOM 1771 O O . LEU B 1 7 ? 17.031 4.844 -4.582 1 35.41 7 LEU B O 1
ATOM 1775 N N . SER B 1 8 ? 17.703 6.332 -6.074 1 31.47 8 SER B N 1
ATOM 1776 C CA . SER B 1 8 ? 19 6.5 -5.426 1 31.47 8 SER B CA 1
ATOM 1777 C C . SER B 1 8 ? 18.875 7.359 -4.172 1 31.47 8 SER B C 1
ATOM 1779 O O . SER B 1 8 ? 19.797 7.395 -3.352 1 31.47 8 SER B O 1
ATOM 1781 N N . CYS B 1 9 ? 17.875 8.203 -4.094 1 34.34 9 CYS B N 1
ATOM 1782 C CA . CYS B 1 9 ? 18.031 9.219 -3.061 1 34.34 9 CYS B CA 1
ATOM 1783 C C . CYS B 1 9 ? 17.75 8.641 -1.68 1 34.34 9 CYS B C 1
ATOM 1785 O O . CYS B 1 9 ? 17.922 9.32 -0.669 1 34.34 9 CYS B O 1
ATOM 1787 N N . LEU B 1 10 ? 17.141 7.469 -1.509 1 34.91 10 LEU B N 1
ATOM 1788 C CA . LEU B 1 10 ? 16.766 7.027 -0.168 1 34.91 10 LEU B CA 1
ATOM 1789 C C . LEU B 1 10 ? 17.984 6.512 0.587 1 34.91 10 LEU B C 1
ATOM 1791 O O . LEU B 1 10 ? 17.875 6.082 1.737 1 34.91 10 LEU B O 1
ATOM 1795 N N . SER B 1 11 ? 19.25 6.555 0.038 1 32.09 11 SER B N 1
ATOM 1796 C CA . SER B 1 11 ? 20.312 5.809 0.702 1 32.09 11 SER B CA 1
ATOM 1797 C C . SER B 1 11 ? 20.844 6.57 1.909 1 32.09 11 SER B C 1
ATOM 1799 O O . SER B 1 11 ? 21.797 6.121 2.562 1 32.09 11 SER B O 1
ATOM 1801 N N . LEU B 1 12 ? 20.609 7.922 2.064 1 32.12 12 LEU B N 1
ATOM 1802 C CA . LEU B 1 12 ? 21.688 8.547 2.82 1 32.12 12 LEU B CA 1
ATOM 1803 C C . LEU B 1 12 ? 21.625 8.156 4.293 1 32.12 12 LEU B C 1
ATOM 1805 O O . LEU B 1 12 ? 22.656 7.922 4.922 1 32.12 12 LEU B O 1
ATOM 1809 N N . LEU B 1 13 ? 20.547 8.617 5.059 1 31.66 13 LEU B N 1
ATOM 1810 C CA . LEU B 1 13 ? 20.844 8.914 6.457 1 31.66 13 LEU B CA 1
ATOM 1811 C C . LEU B 1 13 ? 21.016 7.629 7.262 1 31.66 13 LEU B C 1
ATOM 1813 O O . LEU B 1 13 ? 20.891 7.633 8.484 1 31.66 13 LEU B O 1
ATOM 1817 N N . LEU B 1 14 ? 21.156 6.406 6.773 1 32.69 14 LEU B N 1
ATOM 1818 C CA . LEU B 1 14 ? 21.125 5.297 7.723 1 32.69 14 LEU B CA 1
ATOM 1819 C C . LEU B 1 14 ? 22.406 5.242 8.539 1 32.69 14 LEU B C 1
ATOM 1821 O O . LEU B 1 14 ? 23.516 5.227 7.973 1 32.69 14 LEU B O 1
ATOM 1825 N N . ALA B 1 15 ? 22.562 5.633 9.82 1 35.19 15 ALA B N 1
ATOM 1826 C CA . ALA B 1 15 ? 23.578 5.219 10.789 1 35.19 15 ALA B CA 1
ATOM 1827 C C . ALA B 1 15 ? 23.969 3.754 10.586 1 35.19 15 ALA B C 1
ATOM 1829 O O . ALA B 1 15 ? 23.094 2.902 10.375 1 35.19 15 ALA B O 1
ATOM 1830 N N . ALA B 1 16 ? 25.344 3.441 10.414 1 35.84 16 ALA B N 1
ATOM 1831 C CA . ALA B 1 16 ? 26 2.146 10.227 1 35.84 16 ALA B CA 1
ATOM 1832 C C . ALA B 1 16 ? 25.812 1.261 11.461 1 35.84 16 ALA B C 1
ATOM 1834 O O . ALA B 1 16 ? 26.75 1.088 12.25 1 35.84 16 ALA B O 1
ATOM 1835 N N . ALA B 1 17 ? 25.062 1.401 12.547 1 38.09 17 ALA B N 1
ATOM 1836 C CA . ALA B 1 17 ? 25.125 0.235 13.422 1 38.09 17 ALA B CA 1
ATOM 1837 C C . ALA B 1 17 ? 25.094 -1.06 12.617 1 38.09 17 ALA B C 1
ATOM 1839 O O . ALA B 1 17 ? 24.422 -1.138 11.578 1 38.09 17 ALA B O 1
ATOM 1840 N N . VAL B 1 18 ? 26 -2.074 12.734 1 41.47 18 VAL B N 1
ATOM 1841 C CA . VAL B 1 18 ? 26.109 -3.393 12.117 1 41.47 18 VAL B CA 1
ATOM 1842 C C . VAL B 1 18 ? 24.734 -4.051 12.039 1 41.47 18 VAL B C 1
ATOM 1844 O O . VAL B 1 18 ? 24.469 -5.02 12.75 1 41.47 18 VAL B O 1
ATOM 1847 N N . ALA B 1 19 ? 23.656 -3.393 12.336 1 50 19 ALA B N 1
ATOM 1848 C CA . ALA B 1 19 ? 22.391 -4.086 12.102 1 50 19 ALA B CA 1
ATOM 1849 C C . ALA B 1 19 ? 22.312 -4.641 10.688 1 50 19 ALA B C 1
ATOM 1851 O O . ALA B 1 19 ? 22.531 -3.912 9.711 1 50 19 ALA B O 1
ATOM 1852 N N . GLN B 1 20 ? 22.688 -6.012 10.508 1 69.19 20 GLN B N 1
ATOM 1853 C CA . GLN B 1 20 ? 22.781 -6.797 9.281 1 69.19 20 GLN B CA 1
ATOM 1854 C C . GLN B 1 20 ? 21.641 -6.445 8.32 1 69.19 20 GLN B C 1
ATOM 1856 O O . GLN B 1 20 ? 20.469 -6.453 8.703 1 69.19 20 GLN B O 1
ATOM 1861 N N . ALA B 1 21 ? 21.953 -5.684 7.309 1 84.19 21 ALA B N 1
ATOM 1862 C CA . ALA B 1 21 ? 21.047 -5.355 6.215 1 84.19 21 ALA B CA 1
ATOM 1863 C C . ALA B 1 21 ? 20.172 -6.555 5.855 1 84.19 21 ALA B C 1
ATOM 1865 O O . ALA B 1 21 ? 20.641 -7.691 5.82 1 84.19 21 ALA B O 1
ATOM 1866 N N . PRO B 1 22 ? 18.922 -6.312 5.777 1 91.56 22 PRO B N 1
ATOM 1867 C CA . PRO B 1 22 ? 18.062 -7.414 5.371 1 91.56 22 PRO B CA 1
ATOM 1868 C C . PRO B 1 22 ? 18.562 -8.141 4.129 1 91.56 22 PRO B C 1
ATOM 1870 O O . PRO B 1 22 ? 19.234 -7.539 3.283 1 91.56 22 PRO B O 1
ATOM 1873 N N . LYS B 1 23 ? 18.375 -9.391 4.074 1 93.44 23 LYS B N 1
ATOM 1874 C CA . LYS B 1 23 ? 18.719 -10.227 2.928 1 93.44 23 LYS B CA 1
ATOM 1875 C C . LYS B 1 23 ? 17.469 -10.789 2.27 1 93.44 23 LYS B C 1
ATOM 1877 O O . LYS B 1 23 ? 16.422 -10.93 2.92 1 93.44 23 LYS B O 1
ATOM 1882 N N . PRO B 1 24 ? 17.656 -11.055 0.996 1 95.62 24 PRO B N 1
ATOM 1883 C CA . PRO B 1 24 ? 16.531 -11.742 0.352 1 95.62 24 PRO B CA 1
ATOM 1884 C C . PRO B 1 24 ? 16.094 -12.984 1.112 1 95.62 24 PRO B C 1
ATOM 1886 O O . PRO B 1 24 ? 16.922 -13.719 1.641 1 95.62 24 PRO B O 1
ATOM 1889 N N . CYS B 1 25 ? 14.82 -13.18 1.153 1 96.12 25 CYS B N 1
ATOM 1890 C CA . CYS B 1 25 ? 14.281 -14.227 2.008 1 96.12 25 CYS B CA 1
ATOM 1891 C C . CYS B 1 25 ? 13.328 -15.125 1.226 1 96.12 25 CYS B C 1
ATOM 1893 O O . CYS B 1 25 ? 13.031 -14.859 0.059 1 96.12 25 CYS B O 1
ATOM 1895 N N . VAL B 1 26 ? 12.93 -16.266 1.869 1 95.06 26 VAL B N 1
ATOM 1896 C CA . VAL B 1 26 ? 12.023 -17.234 1.272 1 95.06 26 VAL B CA 1
ATOM 1897 C C . VAL B 1 26 ? 10.734 -17.312 2.084 1 95.06 26 VAL B C 1
ATOM 1899 O O . VAL B 1 26 ? 10.773 -17.406 3.312 1 95.06 26 VAL B O 1
ATOM 1902 N N . SER B 1 27 ? 9.68 -17.188 1.399 1 95.94 27 SER B N 1
ATOM 1903 C CA . SER B 1 27 ? 8.383 -17.219 2.061 1 95.94 27 SER B CA 1
ATOM 1904 C C . SER B 1 27 ? 8.047 -18.641 2.518 1 95.94 27 SER B C 1
ATOM 1906 O O . SER B 1 27 ? 8.602 -19.609 2.006 1 95.94 27 SER B O 1
ATOM 1908 N N . PRO B 1 28 ? 7.113 -18.781 3.486 1 95.69 28 PRO B N 1
ATOM 1909 C CA . PRO B 1 28 ? 6.66 -20.125 3.871 1 95.69 28 PRO B CA 1
ATOM 1910 C C . PRO B 1 28 ? 6.184 -20.953 2.678 1 95.69 28 PRO B C 1
ATOM 1912 O O . PRO B 1 28 ? 5.598 -20.406 1.738 1 95.69 28 PRO B O 1
ATOM 1915 N N . ALA B 1 29 ? 6.316 -22.156 2.736 1 94.75 29 ALA B N 1
ATOM 1916 C CA . ALA B 1 29 ? 6.188 -23.031 1.579 1 94.75 29 ALA B CA 1
ATOM 1917 C C . ALA B 1 29 ? 4.73 -23.172 1.151 1 94.75 29 ALA B C 1
ATOM 1919 O O . ALA B 1 29 ? 4.441 -23.391 -0.026 1 94.75 29 ALA B O 1
ATOM 1920 N N . LEU B 1 30 ? 3.865 -23.188 2.1 1 95.31 30 LEU B N 1
ATOM 1921 C CA . LEU B 1 30 ? 2.438 -23.312 1.822 1 95.31 30 LEU B CA 1
ATOM 1922 C C . LEU B 1 30 ? 1.668 -22.125 2.389 1 95.31 30 LEU B C 1
ATOM 1924 O O . LEU B 1 30 ? 1.79 -21.812 3.576 1 95.31 30 LEU B O 1
ATOM 1928 N N . MET B 1 31 ? 0.941 -21.406 1.505 1 95.5 31 MET B N 1
ATOM 1929 C CA . MET B 1 31 ? 0.151 -20.266 1.964 1 95.5 31 MET B CA 1
ATOM 1930 C C . MET B 1 31 ? -1.115 -20.109 1.128 1 95.5 31 MET B C 1
ATOM 1932 O O . MET B 1 31 ? -1.15 -20.516 -0.034 1 95.5 31 MET B O 1
ATOM 1936 N N . ASN B 1 32 ? -2.123 -19.578 1.71 1 95.5 32 ASN B N 1
ATOM 1937 C CA . ASN B 1 32 ? -3.342 -19.188 1.012 1 95.5 32 ASN B CA 1
ATOM 1938 C C . ASN B 1 32 ? -3.826 -17.812 1.463 1 95.5 32 ASN B C 1
ATOM 1940 O O . ASN B 1 32 ? -3.67 -17.453 2.631 1 95.5 32 ASN B O 1
ATOM 1944 N N . GLY B 1 33 ? -4.371 -17.047 0.573 1 95.06 33 GLY B N 1
ATOM 1945 C CA . GLY B 1 33 ? -4.816 -15.695 0.863 1 95.06 33 GLY B CA 1
ATOM 1946 C C . GLY B 1 33 ? -5.613 -15.07 -0.268 1 95.06 33 GLY B C 1
ATOM 1947 O O . GLY B 1 33 ? -6.277 -15.781 -1.027 1 95.06 33 GLY B O 1
ATOM 1948 N N . GLY B 1 34 ? -5.703 -13.789 -0.182 1 94.19 34 GLY B N 1
ATOM 1949 C CA . GLY B 1 34 ? -6.371 -13.031 -1.226 1 94.19 34 GLY B CA 1
ATOM 1950 C C . GLY B 1 34 ? -5.43 -12.141 -2.012 1 94.19 34 GLY B C 1
ATOM 1951 O O . GLY B 1 34 ? -4.277 -11.953 -1.624 1 94.19 34 GLY B O 1
ATOM 1952 N N . LEU B 1 35 ? -5.953 -11.664 -3.172 1 93.75 35 LEU B N 1
ATOM 1953 C CA . LEU B 1 35 ? -5.148 -10.742 -3.963 1 93.75 35 LEU B CA 1
ATOM 1954 C C . LEU B 1 35 ? -6.035 -9.75 -4.707 1 93.75 35 LEU B C 1
ATOM 1956 O O . LEU B 1 35 ? -7.227 -10 -4.902 1 93.75 35 LEU B O 1
ATOM 1960 N N . THR B 1 36 ? -5.5 -8.648 -4.984 1 91.81 36 THR B N 1
ATOM 1961 C CA . THR B 1 36 ? -6.055 -7.676 -5.918 1 91.81 36 THR B CA 1
ATOM 1962 C C . THR B 1 36 ? -5.047 -7.348 -7.016 1 91.81 36 THR B C 1
ATOM 1964 O O . THR B 1 36 ? -3.852 -7.199 -6.746 1 91.81 36 THR B O 1
ATOM 1967 N N . VAL B 1 37 ? -5.555 -7.281 -8.266 1 91.25 37 VAL B N 1
ATOM 1968 C CA . VAL B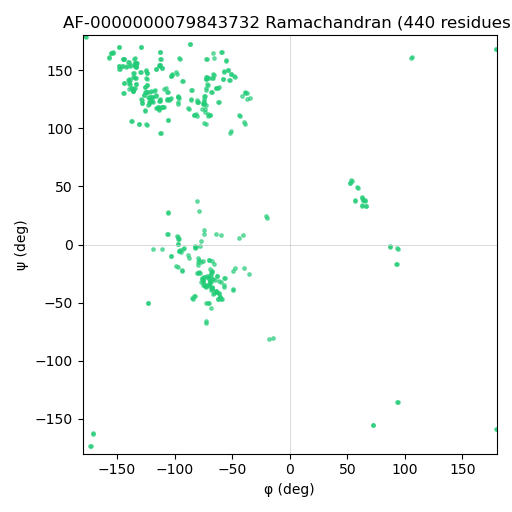 1 37 ? -4.727 -6.922 -9.406 1 91.25 37 VAL B CA 1
ATOM 1969 C C . VAL B 1 37 ? -5.168 -5.566 -9.961 1 91.25 37 VAL B C 1
ATOM 1971 O O . VAL B 1 37 ? -6.355 -5.348 -10.203 1 91.25 37 VAL B O 1
ATOM 1974 N N . MET B 1 38 ? -4.223 -4.707 -10.031 1 87.81 38 MET B N 1
ATOM 1975 C CA . MET B 1 38 ? -4.469 -3.404 -10.641 1 87.81 38 MET B CA 1
ATOM 1976 C C . MET B 1 38 ? -3.533 -3.17 -11.82 1 87.81 38 MET B C 1
ATOM 1978 O O . MET B 1 38 ? -2.316 -3.33 -11.695 1 87.81 38 MET B O 1
ATOM 1982 N N . ALA B 1 39 ? -4.133 -2.832 -12.945 1 87.62 39 ALA B N 1
ATOM 1983 C CA . ALA B 1 39 ? -3.354 -2.57 -14.156 1 87.62 39 ALA B CA 1
ATOM 1984 C C . ALA B 1 39 ? -4.027 -1.512 -15.023 1 87.62 39 ALA B C 1
ATOM 1986 O O . ALA B 1 39 ? -5.102 -1.012 -14.68 1 87.62 39 ALA B O 1
ATOM 1987 N N . GLY B 1 40 ? -3.309 -1.016 -16.078 1 77.81 40 GLY B N 1
ATOM 1988 C CA . GLY B 1 40 ? -3.883 -0.05 -17 1 77.81 40 GLY B CA 1
ATOM 1989 C C . GLY B 1 40 ? -4.195 1.284 -16.344 1 77.81 40 GLY B C 1
ATOM 1990 O O . GLY B 1 40 ? -5.258 1.863 -16.594 1 77.81 40 GLY B O 1
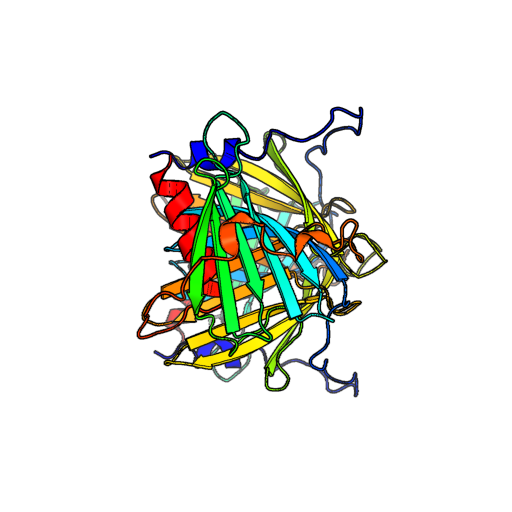ATOM 1991 N N . ASN B 1 41 ? -3.365 1.653 -15.5 1 70.69 41 ASN B N 1
ATOM 1992 C CA . ASN B 1 41 ? -3.512 2.924 -14.797 1 70.69 41 ASN B CA 1
ATOM 1993 C C . ASN B 1 41 ? -4.777 2.949 -13.945 1 70.69 41 ASN B C 1
ATOM 1995 O O . ASN B 1 41 ? -5.496 3.949 -13.922 1 70.69 41 ASN B O 1
ATOM 1999 N N . GLY B 1 42 ? -5.062 1.776 -13.445 1 69.62 42 GLY B N 1
ATOM 2000 C CA . GLY B 1 42 ? -6.188 1.674 -12.523 1 69.62 42 GLY B CA 1
ATOM 2001 C C . GLY B 1 42 ? -7.488 1.299 -13.211 1 69.62 42 GLY B C 1
ATOM 2002 O O . GLY B 1 42 ? -8.508 1.096 -12.555 1 69.62 42 GLY B O 1
ATOM 2003 N N . LEU B 1 43 ? -7.457 1.182 -14.438 1 73.56 43 LEU B N 1
ATOM 2004 C CA . LEU B 1 43 ? -8.672 0.884 -15.188 1 73.56 43 LEU B CA 1
ATOM 2005 C C . LEU B 1 43 ? -9.023 -0.597 -15.094 1 73.56 43 LEU B C 1
ATOM 2007 O O . LEU B 1 43 ? -10.172 -0.985 -15.336 1 73.56 43 LEU B O 1
ATOM 2011 N N . LEU B 1 44 ? -8.039 -1.369 -14.836 1 77.44 44 LEU B N 1
ATOM 2012 C CA . LEU B 1 44 ? -8.234 -2.807 -14.695 1 77.44 44 LEU B CA 1
ATOM 2013 C C . LEU B 1 44 ? -8.031 -3.244 -13.25 1 77.44 44 LEU B C 1
ATOM 2015 O O . LEU B 1 44 ? -6.984 -2.979 -12.656 1 77.44 44 LEU B O 1
ATOM 2019 N N . MET B 1 45 ? -9.055 -3.775 -12.695 1 81.75 45 MET B N 1
ATOM 2020 C CA . MET B 1 45 ? -8.945 -4.262 -11.32 1 81.75 45 MET B CA 1
ATOM 2021 C C . MET B 1 45 ? -9.68 -5.586 -11.156 1 81.75 45 MET B C 1
ATOM 2023 O O . MET B 1 45 ? -10.766 -5.777 -11.711 1 81.75 45 MET B O 1
ATOM 2027 N N . SER B 1 46 ? -9.125 -6.465 -10.477 1 85.12 46 SER B N 1
ATOM 2028 C CA . SER B 1 46 ? -9.75 -7.734 -10.125 1 85.12 46 SER B CA 1
ATOM 2029 C C . SER B 1 46 ? -9.32 -8.203 -8.742 1 85.12 46 SER B C 1
ATOM 2031 O O . SER B 1 46 ? -8.281 -7.773 -8.227 1 85.12 46 SER B O 1
ATOM 2033 N N . THR B 1 47 ? -10.156 -8.969 -8.148 1 88.44 47 THR B N 1
ATOM 2034 C CA . THR B 1 47 ? -9.875 -9.539 -6.836 1 88.44 47 THR B CA 1
ATOM 2035 C C . THR B 1 47 ? -10.211 -11.031 -6.805 1 88.44 47 THR B C 1
ATOM 2037 O O . THR B 1 47 ? -10.961 -11.516 -7.648 1 88.44 47 THR B O 1
ATOM 2040 N N . GLY B 1 48 ? -9.547 -11.703 -5.867 1 90.62 48 GLY B N 1
ATOM 2041 C CA . GLY B 1 48 ? -9.766 -13.133 -5.781 1 90.62 48 GLY B CA 1
ATOM 2042 C C . GLY B 1 48 ? -8.945 -13.797 -4.695 1 90.62 48 GLY B C 1
ATOM 2043 O O . GLY B 1 48 ? -8.547 -13.148 -3.727 1 90.62 48 GLY B O 1
ATOM 2044 N N . THR B 1 49 ? -8.836 -15.109 -4.973 1 92.31 49 THR B N 1
ATOM 2045 C CA . THR B 1 49 ? -8.055 -15.906 -4.031 1 92.31 49 THR B CA 1
ATOM 2046 C C . THR B 1 49 ? -6.754 -16.375 -4.672 1 92.31 49 THR B C 1
ATOM 2048 O O . THR B 1 49 ? -6.668 -16.516 -5.895 1 92.31 49 THR B O 1
ATOM 2051 N N . ILE B 1 50 ? -5.801 -16.562 -3.801 1 93.5 50 ILE B N 1
ATOM 2052 C CA . ILE B 1 50 ? -4.496 -17.031 -4.242 1 93.5 50 ILE B CA 1
ATOM 2053 C C . ILE B 1 50 ? -3.975 -18.094 -3.271 1 93.5 50 ILE B C 1
ATOM 2055 O O . ILE B 1 50 ? -4.098 -17.938 -2.053 1 93.5 50 ILE B O 1
ATOM 2059 N N . THR B 1 51 ? -3.451 -19.172 -3.777 1 94.44 51 THR B N 1
ATOM 2060 C CA . THR B 1 51 ? -2.807 -20.234 -3.008 1 94.44 51 THR B CA 1
ATOM 2061 C C . THR B 1 51 ? -1.49 -20.656 -3.658 1 94.44 51 THR B C 1
ATOM 2063 O O . THR B 1 51 ? -1.354 -20.609 -4.883 1 94.44 51 THR B O 1
ATOM 2066 N N . TYR B 1 52 ? -0.533 -20.953 -2.875 1 92.75 52 TYR B N 1
ATOM 2067 C CA . TYR B 1 52 ? 0.664 -21.469 -3.535 1 92.75 52 TYR B CA 1
ATOM 2068 C C . TYR B 1 52 ? 1.299 -22.594 -2.721 1 92.75 52 TYR B C 1
ATOM 2070 O O . TYR B 1 52 ? 1.06 -22.703 -1.516 1 92.75 52 TYR B O 1
ATOM 2078 N N . ASP B 1 53 ? 1.969 -23.438 -3.352 1 94 53 ASP B N 1
ATOM 2079 C CA . ASP B 1 53 ? 2.764 -24.578 -2.924 1 94 53 ASP B CA 1
ATOM 2080 C C . ASP B 1 53 ? 4.191 -24.484 -3.461 1 94 53 ASP B C 1
ATOM 2082 O O . ASP B 1 53 ? 4.445 -24.81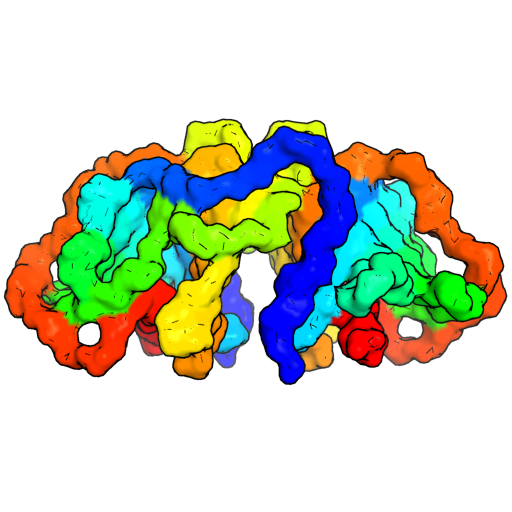2 -4.621 1 94 53 ASP B O 1
ATOM 2086 N N . ALA B 1 54 ? 5.082 -24.109 -2.551 1 91.56 54 ALA B N 1
ATOM 2087 C CA . ALA B 1 54 ? 6.461 -23.891 -2.977 1 91.56 54 ALA B CA 1
ATOM 2088 C C . ALA B 1 54 ? 7.18 -25.219 -3.23 1 91.56 54 ALA B C 1
ATOM 2090 O O . ALA B 1 54 ? 8.109 -25.281 -4.043 1 91.56 54 ALA B O 1
ATOM 2091 N N . PHE B 1 55 ? 6.793 -26.25 -2.586 1 91.06 55 PHE B N 1
ATOM 2092 C CA . PHE B 1 55 ? 7.41 -27.547 -2.799 1 91.06 55 PHE B CA 1
ATOM 2093 C C . PHE B 1 55 ? 7.234 -28 -4.242 1 91.06 55 PHE B C 1
ATOM 2095 O O . PHE B 1 55 ? 8.18 -28.484 -4.867 1 91.06 55 PHE B O 1
ATOM 2102 N N . GLY B 1 56 ? 6.035 -27.812 -4.656 1 91.56 56 GLY B N 1
ATOM 2103 C CA . GLY B 1 56 ? 5.738 -28.188 -6.027 1 91.56 56 GLY B CA 1
ATOM 2104 C C . GLY B 1 56 ? 5.898 -27.047 -7.008 1 91.56 56 GLY B C 1
ATOM 2105 O O . GLY B 1 56 ? 5.727 -27.219 -8.219 1 91.56 56 GLY B O 1
ATOM 2106 N N . GLN B 1 57 ? 6.211 -25.844 -6.516 1 93.25 57 GLN B N 1
ATOM 2107 C CA . GLN B 1 57 ? 6.32 -24.625 -7.305 1 93.25 57 GLN B CA 1
ATOM 2108 C C . GLN B 1 57 ? 5.055 -24.375 -8.117 1 93.25 57 GLN B C 1
ATOM 2110 O O . GLN B 1 57 ? 5.121 -24.172 -9.336 1 93.25 57 GLN B O 1
ATOM 2115 N N . ARG B 1 58 ? 3.934 -24.344 -7.402 1 95.44 58 ARG B N 1
ATOM 2116 C CA . ARG B 1 58 ? 2.615 -24.188 -8.008 1 95.44 58 ARG B CA 1
ATOM 2117 C C . ARG B 1 58 ? 1.834 -23.062 -7.324 1 95.44 58 ARG B C 1
ATOM 2119 O O . ARG B 1 58 ? 2.004 -22.828 -6.125 1 95.44 58 ARG B O 1
ATOM 2126 N N . MET B 1 59 ? 1.02 -22.438 -8.125 1 95.06 59 MET B N 1
ATOM 2127 C CA . MET B 1 59 ? 0.177 -21.359 -7.617 1 95.06 59 MET B CA 1
ATOM 2128 C C . MET B 1 59 ? -1.184 -21.359 -8.305 1 95.06 59 MET B C 1
ATOM 2130 O O . MET B 1 59 ? -1.273 -21.609 -9.508 1 95.06 59 MET B O 1
ATOM 2134 N N . ARG B 1 60 ? -2.178 -21.141 -7.539 1 94.31 60 ARG B N 1
ATOM 2135 C CA . ARG B 1 60 ? -3.525 -21.062 -8.094 1 94.31 60 ARG B CA 1
ATOM 2136 C C . ARG B 1 60 ? -4.191 -19.734 -7.738 1 94.31 60 ARG B C 1
ATOM 2138 O O . ARG B 1 60 ? -4.152 -19.312 -6.582 1 94.31 60 ARG B O 1
ATOM 2145 N N . VAL B 1 61 ? -4.742 -19.125 -8.75 1 92.94 61 VAL B N 1
ATOM 2146 C CA . VAL B 1 61 ? -5.438 -17.859 -8.562 1 92.94 61 VAL B CA 1
ATOM 2147 C C . VAL B 1 61 ? -6.859 -17.969 -9.117 1 92.94 61 VAL B C 1
ATOM 2149 O O . VAL B 1 61 ? -7.059 -18.422 -10.25 1 92.94 61 VAL B O 1
ATOM 2152 N N . ARG B 1 62 ? -7.832 -17.547 -8.305 1 89.06 62 ARG B N 1
ATOM 2153 C CA . ARG B 1 62 ? -9.234 -17.531 -8.703 1 89.06 62 ARG B CA 1
ATOM 2154 C C . ARG B 1 62 ? -9.844 -16.156 -8.508 1 89.06 62 ARG B C 1
ATOM 2156 O O . ARG B 1 62 ? -9.875 -15.625 -7.395 1 89.06 62 ARG B O 1
ATOM 2163 N N . ASN B 1 63 ? -10.234 -15.523 -9.562 1 82.56 63 ASN B N 1
ATOM 2164 C CA . ASN B 1 63 ? -10.789 -14.18 -9.469 1 82.56 63 ASN B CA 1
ATOM 2165 C C . ASN B 1 63 ? -12.312 -14.211 -9.344 1 82.56 63 ASN B C 1
ATOM 2167 O O . ASN B 1 63 ? -12.977 -15.055 -9.953 1 82.56 63 ASN B O 1
ATOM 2171 N N . TYR B 1 64 ? -12.742 -13.219 -8.43 1 70.88 64 TYR B N 1
ATOM 2172 C CA . TYR B 1 64 ? -14.18 -13.039 -8.297 1 70.88 64 TYR B CA 1
ATOM 2173 C C . TYR B 1 64 ? -14.734 -12.18 -9.43 1 70.88 64 TYR B C 1
ATOM 2175 O O . TYR B 1 64 ? -14.07 -11.25 -9.883 1 70.88 64 TYR B O 1
ATOM 2183 N N . GLY B 1 65 ? -15.75 -12.602 -10.258 1 56.41 65 GLY B N 1
ATOM 2184 C CA . GLY B 1 65 ? -16.391 -11.766 -11.25 1 56.41 65 GLY B CA 1
ATOM 2185 C C . GLY B 1 65 ? -17.281 -10.688 -10.648 1 56.41 65 GLY B C 1
ATOM 2186 O O . GLY B 1 65 ? -17.797 -10.859 -9.539 1 56.41 65 GLY B O 1
ATOM 2187 N N . PHE B 1 66 ? -16.969 -9.328 -10.727 1 47.53 66 PHE B N 1
ATOM 2188 C CA . PHE B 1 66 ? -17.781 -8.258 -10.172 1 47.53 66 PHE B CA 1
ATOM 2189 C C . PHE B 1 66 ? -19.25 -8.422 -10.586 1 47.53 66 PHE B C 1
ATOM 2191 O O . PHE B 1 66 ? -20.109 -7.648 -10.164 1 47.53 66 PHE B O 1
ATOM 2198 N N . SER B 1 67 ? -19.562 -9.086 -11.617 1 42.5 67 SER B N 1
ATOM 2199 C CA . SER B 1 67 ? -21 -9.055 -11.875 1 42.5 67 SER B CA 1
ATOM 2200 C C . SER B 1 67 ? -21.781 -9.773 -10.781 1 42.5 67 SER B C 1
ATOM 2202 O O . SER B 1 67 ? -21.219 -10.578 -10.031 1 42.5 67 SER B O 1
ATOM 2204 N N . GLY B 1 68 ? -23.156 -9.547 -10.57 1 39.5 68 GLY B N 1
ATOM 2205 C CA . GLY B 1 68 ? -24.203 -10.016 -9.672 1 39.5 68 GLY B CA 1
ATOM 2206 C C . GLY B 1 68 ? -23.828 -11.273 -8.914 1 39.5 68 GLY B C 1
ATOM 2207 O O . GLY B 1 68 ? -23.891 -11.305 -7.684 1 39.5 68 GLY B O 1
ATOM 2208 N N . ASN B 1 69 ? -23.922 -12.391 -9.492 1 42.28 69 ASN B N 1
ATOM 2209 C CA . ASN B 1 69 ? -23.75 -13.695 -8.875 1 42.28 69 ASN B CA 1
ATOM 2210 C C . ASN B 1 69 ? -22.281 -14.07 -8.734 1 42.28 69 ASN B C 1
ATOM 2212 O O . ASN B 1 69 ? -21.469 -13.766 -9.617 1 42.28 69 ASN B O 1
ATOM 2216 N N . GLN B 1 70 ? -21.672 -14.133 -7.496 1 46.69 70 GLN B N 1
ATOM 2217 C CA . GLN B 1 70 ? -20.359 -14.602 -7.07 1 46.69 70 GLN B CA 1
ATOM 2218 C C . GLN B 1 70 ? -19.75 -15.547 -8.102 1 46.69 70 GLN B C 1
ATOM 2220 O O . GLN B 1 70 ? -19.641 -16.75 -7.867 1 46.69 70 GLN B O 1
ATOM 2225 N N . THR B 1 71 ? -19.969 -15.617 -9.281 1 50.75 71 THR B N 1
ATOM 2226 C CA . THR B 1 71 ? -19.359 -16.641 -10.125 1 50.75 71 THR B CA 1
ATOM 2227 C C . THR B 1 71 ? -17.906 -16.297 -10.422 1 50.75 71 THR B C 1
ATOM 2229 O O . THR B 1 71 ? -17.562 -15.125 -10.602 1 50.75 71 THR B O 1
ATOM 2232 N N . PHE B 1 72 ? -16.984 -17.188 -9.938 1 55.59 72 PHE B N 1
ATOM 2233 C CA . PHE B 1 72 ? -15.586 -17.125 -10.336 1 55.59 72 PHE B CA 1
ATOM 2234 C C . PHE B 1 72 ? -15.469 -16.906 -11.844 1 55.59 72 PHE B C 1
ATOM 2236 O O . PHE B 1 72 ? -16.047 -17.656 -12.625 1 55.59 72 PHE B O 1
ATOM 2243 N N . GLY B 1 73 ? -14.992 -15.734 -12.273 1 63.56 73 GLY B N 1
ATOM 2244 C CA . GLY B 1 73 ? -14.82 -15.523 -13.703 1 63.56 73 GLY B CA 1
ATOM 2245 C C . GLY B 1 73 ? -13.68 -16.344 -14.289 1 63.56 73 GLY B C 1
ATOM 2246 O O . GLY B 1 73 ? -13.898 -17.172 -15.172 1 63.56 73 GLY B O 1
ATOM 2247 N N . VAL B 1 74 ? -12.398 -16.234 -13.562 1 70.5 74 VAL B N 1
ATOM 2248 C CA . VAL B 1 74 ? -11.289 -16.938 -14.188 1 70.5 74 VAL B CA 1
ATOM 2249 C C . VAL B 1 74 ? -10.445 -17.625 -13.117 1 70.5 74 VAL B C 1
ATOM 2251 O O . VAL B 1 74 ? -10.273 -17.094 -12.023 1 70.5 74 VAL B O 1
ATOM 2254 N N . ASP B 1 75 ? -10.125 -18.875 -13.375 1 89.38 75 ASP B N 1
ATOM 2255 C CA . ASP B 1 75 ? -9.305 -19.797 -12.602 1 89.38 75 ASP B CA 1
ATOM 2256 C C . ASP B 1 75 ? -7.996 -20.109 -13.32 1 89.38 75 ASP B C 1
ATOM 2258 O O . ASP B 1 75 ? -8.008 -20.625 -14.445 1 89.38 75 ASP B O 1
ATOM 2262 N N . GLN B 1 76 ? -6.914 -19.734 -12.633 1 93.75 76 GLN B N 1
ATOM 2263 C CA . GLN B 1 76 ? -5.605 -19.984 -13.227 1 93.75 76 GLN B CA 1
ATOM 2264 C C . GLN B 1 76 ? -4.746 -20.875 -12.328 1 93.75 76 GLN B C 1
ATOM 2266 O O . GLN B 1 76 ? -4.68 -20.656 -11.117 1 93.75 76 GLN B O 1
ATOM 2271 N N . LEU B 1 77 ? -4.195 -21.844 -12.961 1 95.56 77 LEU B N 1
ATOM 2272 C CA . LEU B 1 77 ? -3.244 -22.734 -12.289 1 95.56 77 LEU B CA 1
ATOM 2273 C C . LEU B 1 77 ? -1.857 -22.609 -12.914 1 95.56 77 LEU B C 1
ATOM 2275 O O . LEU B 1 77 ? -1.662 -22.969 -14.078 1 95.56 77 LEU B O 1
ATOM 2279 N N . MET B 1 78 ? -0.886 -22.156 -12.125 1 96.25 78 MET B N 1
ATOM 2280 C CA . MET B 1 78 ? 0.473 -21.953 -12.617 1 96.25 78 MET B CA 1
ATOM 2281 C C . MET B 1 78 ? 1.41 -23.031 -12.102 1 96.25 78 MET B C 1
ATOM 2283 O O . MET B 1 78 ? 1.499 -23.266 -10.898 1 96.25 78 MET B O 1
ATOM 2287 N N . LEU B 1 79 ? 2.035 -23.641 -13.023 1 95.81 79 LEU B N 1
ATOM 2288 C CA . LEU B 1 79 ? 3.049 -24.656 -12.727 1 95.81 79 LEU B CA 1
ATOM 2289 C C . LEU B 1 79 ? 4.434 -24.156 -13.133 1 95.81 79 LEU B C 1
ATOM 2291 O O . LEU B 1 79 ? 4.867 -24.375 -14.266 1 95.81 79 LEU B O 1
ATOM 2295 N N . PHE B 1 80 ? 5.16 -23.609 -12.195 1 96.12 80 PHE B N 1
ATOM 2296 C CA . PHE B 1 80 ? 6.422 -22.938 -12.477 1 96.12 80 PHE B CA 1
ATOM 2297 C C . PHE B 1 80 ? 7.492 -23.938 -12.875 1 96.12 80 PHE B C 1
ATOM 2299 O O . PHE B 1 80 ? 8.344 -23.656 -13.719 1 96.12 80 PHE B O 1
ATOM 2306 N N . ASN B 1 81 ? 7.492 -25.109 -12.297 1 94.62 81 ASN B N 1
ATOM 2307 C CA . ASN B 1 81 ? 8.492 -26.141 -12.617 1 94.62 81 ASN B CA 1
ATOM 2308 C C . ASN B 1 81 ? 8.328 -26.656 -14.039 1 94.62 81 ASN B C 1
ATOM 2310 O O . ASN B 1 81 ? 9.281 -27.172 -14.633 1 94.62 81 ASN B O 1
ATOM 2314 N N . GLN B 1 82 ? 7.164 -26.547 -14.609 1 94.94 82 GLN B N 1
ATOM 2315 C CA . GLN B 1 82 ? 6.887 -27.016 -15.969 1 94.94 82 GLN B CA 1
ATOM 2316 C C . GLN B 1 82 ? 6.844 -25.828 -16.938 1 94.94 82 GLN B C 1
ATOM 2318 O O . GLN B 1 82 ? 6.711 -26.031 -18.156 1 94.94 82 GLN B O 1
ATOM 2323 N N . LYS B 1 83 ? 6.852 -24.641 -16.391 1 96.5 83 LYS B N 1
ATOM 2324 C CA . LYS B 1 83 ? 6.832 -23.406 -17.172 1 96.5 83 LYS B CA 1
ATOM 2325 C C . LYS B 1 83 ? 5.551 -23.297 -18 1 96.5 83 LYS B C 1
ATOM 2327 O O . LYS B 1 83 ? 5.59 -22.906 -19.172 1 96.5 83 LYS B O 1
ATOM 2332 N N . VAL B 1 84 ? 4.43 -23.688 -17.375 1 96.19 84 VAL B N 1
ATOM 2333 C CA . VAL B 1 84 ? 3.133 -23.562 -18.031 1 96.19 84 VAL B CA 1
ATOM 2334 C C . VAL B 1 84 ? 2.088 -23.109 -17.016 1 96.19 84 VAL B C 1
ATOM 2336 O O . VAL B 1 84 ? 2.291 -23.219 -15.805 1 96.19 84 VAL B O 1
ATOM 2339 N N . TYR B 1 85 ? 1.061 -22.531 -17.516 1 96.12 85 TYR B N 1
ATOM 2340 C CA . TYR B 1 85 ? -0.11 -22.297 -16.688 1 96.12 85 TYR B CA 1
ATOM 2341 C C . TYR B 1 85 ? -1.396 -22.594 -17.453 1 96.12 85 TYR B C 1
ATOM 2343 O O . TYR B 1 85 ? -1.407 -22.578 -18.688 1 96.12 85 TYR B O 1
ATOM 2351 N N . TYR B 1 86 ? -2.416 -22.922 -16.719 1 95.25 86 TYR B N 1
ATOM 2352 C CA . TYR B 1 86 ? -3.732 -23.234 -17.266 1 95.25 86 TYR B CA 1
ATOM 2353 C C . TYR B 1 86 ? -4.73 -22.125 -16.938 1 95.25 86 TYR B C 1
ATOM 2355 O O . TYR B 1 86 ? -4.738 -21.594 -15.836 1 95.25 86 TYR B O 1
ATOM 2363 N N . GLU B 1 87 ? -5.465 -21.734 -17.891 1 92.94 87 GLU B N 1
ATOM 2364 C CA . GLU B 1 87 ? -6.699 -20.984 -17.688 1 92.94 87 GLU B CA 1
ATOM 2365 C C . GLU B 1 87 ? -7.918 -21.906 -17.719 1 92.94 87 GLU B C 1
ATOM 2367 O O . GLU B 1 87 ? -8.188 -22.547 -18.719 1 92.94 87 GLU B O 1
ATOM 2372 N N . ILE B 1 88 ? -8.617 -21.891 -16.656 1 91.06 88 ILE B N 1
ATOM 2373 C CA . ILE B 1 88 ? -9.688 -22.875 -16.5 1 91.06 88 ILE B CA 1
ATOM 2374 C C . ILE B 1 88 ? -11.039 -22.156 -16.516 1 91.06 88 ILE B C 1
ATOM 2376 O O . ILE B 1 88 ? -11.258 -21.203 -15.758 1 91.06 88 ILE B O 1
ATOM 2380 N N . ASP B 1 89 ? -11.875 -22.562 -17.406 1 86.44 89 ASP B N 1
ATOM 2381 C CA . ASP B 1 89 ? -13.258 -22.094 -17.469 1 86.44 89 ASP B CA 1
ATOM 2382 C C . ASP B 1 89 ? -14.219 -23.188 -16.969 1 86.44 89 ASP B C 1
ATOM 2384 O O . ASP B 1 89 ? -14.516 -24.125 -17.703 1 86.44 89 ASP B O 1
ATOM 2388 N N . TRP B 1 90 ? -14.719 -23 -15.891 1 84.38 90 TRP B N 1
ATOM 2389 C CA . TRP B 1 90 ? -15.547 -24.016 -15.266 1 84.38 90 TRP B CA 1
ATOM 2390 C C . TRP B 1 90 ? -16.938 -24.078 -15.891 1 84.38 90 TRP B C 1
ATOM 2392 O O . TRP B 1 90 ? -17.609 -25.094 -15.828 1 84.38 90 TRP B O 1
ATOM 2402 N N . LYS B 1 91 ? -17.375 -22.938 -16.406 1 82.44 91 LYS B N 1
ATOM 2403 C CA . LYS B 1 91 ? -18.672 -22.906 -17.062 1 82.44 91 LYS B CA 1
ATOM 2404 C C . LYS B 1 91 ? -18.656 -23.734 -18.344 1 82.44 91 LYS B C 1
ATOM 2406 O O . LYS B 1 91 ? -19.594 -24.484 -18.625 1 82.44 91 LYS B O 1
ATOM 2411 N N . LYS B 1 92 ? -17.609 -23.578 -19.047 1 85.06 92 LYS B N 1
ATOM 2412 C CA . LYS B 1 92 ? -17.484 -24.281 -20.312 1 85.06 92 LYS B CA 1
ATOM 2413 C C . LYS B 1 92 ? -16.734 -25.594 -20.141 1 85.06 92 LYS B C 1
ATOM 2415 O O . LYS B 1 92 ? -16.562 -26.359 -21.109 1 85.06 92 LYS B O 1
ATOM 2420 N N . LEU B 1 93 ? -16.266 -25.75 -18.969 1 88.12 93 LEU B N 1
ATOM 2421 C CA . LEU B 1 93 ? -15.461 -26.938 -18.672 1 88.12 93 LEU B CA 1
ATOM 2422 C C . LEU B 1 93 ? -14.328 -27.094 -19.688 1 88.12 93 LEU B C 1
ATOM 2424 O O . LEU B 1 93 ? -14.164 -28.156 -20.281 1 88.12 93 LEU B O 1
ATOM 2428 N N . SER B 1 94 ? -13.523 -26.016 -19.875 1 90.06 94 SER B N 1
ATOM 2429 C CA . SER B 1 94 ? -12.414 -26 -20.812 1 90.06 94 SER B CA 1
ATOM 2430 C C . SER B 1 94 ? -11.164 -25.391 -20.188 1 90.06 94 SER B C 1
ATOM 2432 O O . SER B 1 94 ? -11.25 -24.688 -19.172 1 90.06 94 SER B O 1
ATOM 2434 N N . CYS B 1 95 ? -10.031 -25.734 -20.844 1 93.12 95 CYS B N 1
ATOM 2435 C CA . CYS B 1 95 ? -8.742 -25.234 -20.375 1 93.12 95 CYS B CA 1
ATOM 2436 C C . CYS B 1 95 ? -7.902 -24.703 -21.516 1 93.12 95 CYS B C 1
ATOM 2438 O O . CYS B 1 95 ? -7.926 -25.266 -22.625 1 93.12 95 CYS B O 1
ATOM 2440 N N . LYS B 1 96 ? -7.305 -23.656 -21.266 1 92.94 96 LYS B N 1
ATOM 2441 C CA . LYS B 1 96 ? -6.215 -23.203 -22.125 1 92.94 96 LYS B CA 1
ATOM 2442 C C . LYS B 1 96 ? -4.863 -23.406 -21.438 1 92.94 96 LYS B C 1
ATOM 2444 O O . LYS B 1 96 ? -4.676 -23.031 -20.281 1 92.94 96 LYS B O 1
ATOM 2449 N N . LYS B 1 97 ? -4.062 -24.109 -22.141 1 96 97 LYS B N 1
ATOM 2450 C CA . LYS B 1 97 ? -2.701 -24.312 -21.672 1 96 97 LYS B CA 1
ATOM 2451 C C . LYS B 1 97 ? -1.736 -23.328 -22.297 1 96 97 LYS B C 1
ATOM 2453 O O . LYS B 1 97 ? -1.64 -23.234 -23.531 1 96 97 LYS B O 1
ATOM 2458 N N . LYS B 1 98 ? -0.962 -22.594 -21.469 1 96.19 98 LYS B N 1
ATOM 2459 C CA . LYS B 1 98 ? -0.111 -21.516 -21.984 1 96.19 98 LYS B CA 1
ATOM 2460 C C . LYS B 1 98 ? 1.289 -21.594 -21.375 1 96.19 98 LYS B C 1
ATOM 2462 O O . LYS B 1 98 ? 1.477 -22.156 -20.297 1 96.19 98 LYS B O 1
ATOM 2467 N N . ALA B 1 99 ? 2.219 -21.047 -22.172 1 96.81 99 ALA B N 1
ATOM 2468 C CA . ALA B 1 99 ? 3.59 -20.984 -21.672 1 96.81 99 ALA B CA 1
ATOM 2469 C C . ALA B 1 99 ? 3.73 -19.938 -20.578 1 96.81 99 ALA B C 1
ATOM 2471 O O . ALA B 1 99 ? 3.094 -18.875 -20.625 1 96.81 99 ALA B O 1
ATOM 2472 N N . LEU B 1 100 ? 4.574 -20.219 -19.562 1 96.5 100 LEU B N 1
ATOM 2473 C CA . LEU B 1 100 ? 4.809 -19.328 -18.422 1 96.5 100 LEU B CA 1
ATOM 2474 C C . LEU B 1 100 ? 6.285 -18.984 -18.297 1 96.5 100 LEU B C 1
ATOM 2476 O O . LEU B 1 100 ? 7.137 -19.875 -18.25 1 96.5 100 LEU B O 1
ATOM 2480 N N . ASP B 1 101 ? 6.574 -17.688 -18.391 1 95.12 101 ASP B N 1
ATOM 2481 C CA . ASP B 1 101 ? 7.914 -17.188 -18.109 1 95.12 101 ASP B CA 1
ATOM 2482 C C . ASP B 1 101 ? 8.203 -17.188 -16.609 1 95.12 101 ASP B C 1
ATOM 2484 O O . ASP B 1 101 ? 7.496 -16.531 -15.836 1 95.12 101 ASP B O 1
ATOM 2488 N N . THR B 1 102 ? 9.25 -17.906 -16.203 1 93.81 102 THR B N 1
ATOM 2489 C CA . THR B 1 102 ? 9.5 -18.078 -14.773 1 93.81 102 THR B CA 1
ATOM 2490 C C . THR B 1 102 ? 10.68 -17.234 -14.328 1 93.81 102 THR B C 1
ATOM 2492 O O . THR B 1 102 ? 11.391 -17.578 -13.375 1 93.81 102 THR B O 1
ATOM 2495 N N . SER B 1 103 ? 10.898 -16.094 -15.062 1 90.19 103 SER B N 1
ATOM 2496 C CA . SER B 1 103 ? 11.961 -15.172 -14.664 1 90.19 103 SER B CA 1
ATOM 2497 C C . SER B 1 103 ? 11.68 -14.57 -13.289 1 90.19 103 SER B C 1
ATOM 2499 O O . SER B 1 103 ? 12.602 -14.156 -12.586 1 90.19 103 SER B O 1
ATOM 2501 N N . PHE B 1 104 ? 10.438 -14.5 -12.969 1 91.88 104 PHE B N 1
ATOM 2502 C CA . PHE B 1 104 ? 10.016 -14.055 -11.641 1 91.88 104 PHE B CA 1
ATOM 2503 C C . PHE B 1 104 ? 9.055 -15.055 -11.016 1 91.88 104 PHE B C 1
ATOM 2505 O O . PHE B 1 104 ? 8 -15.352 -11.586 1 91.88 104 PHE B O 1
ATOM 2512 N N . ILE B 1 105 ? 9.422 -15.555 -9.883 1 90.5 105 ILE B N 1
ATOM 2513 C CA . ILE B 1 105 ? 8.578 -16.453 -9.117 1 90.5 105 ILE B CA 1
ATOM 2514 C C . ILE B 1 105 ? 8.164 -15.789 -7.805 1 90.5 105 ILE B C 1
ATOM 2516 O O . ILE B 1 105 ? 9.016 -15.453 -6.98 1 90.5 105 ILE B O 1
ATOM 2520 N N . PRO B 1 106 ? 6.867 -15.578 -7.582 1 91.44 106 PRO B N 1
ATOM 2521 C CA . PRO B 1 106 ? 6.395 -14.766 -6.461 1 91.44 106 PRO B CA 1
ATOM 2522 C C . PRO B 1 106 ? 6.383 -15.531 -5.141 1 91.44 106 PRO B C 1
ATOM 2524 O O . PRO B 1 106 ? 5.406 -15.461 -4.387 1 91.44 106 PRO B O 1
ATOM 2527 N N . MET B 1 107 ? 7.281 -16.375 -4.824 1 88.69 107 MET B N 1
ATOM 2528 C CA . MET B 1 107 ? 7.293 -17.172 -3.602 1 88.69 107 MET B CA 1
ATOM 2529 C C . MET B 1 107 ? 8.531 -16.859 -2.762 1 88.69 107 MET B C 1
ATOM 2531 O O . MET B 1 107 ? 8.75 -17.484 -1.72 1 88.69 107 MET B O 1
ATOM 2535 N N . HIS B 1 108 ? 9.328 -16.047 -3.326 1 92.19 108 HIS B N 1
ATOM 2536 C CA . HIS B 1 108 ? 10.539 -15.609 -2.645 1 92.19 108 HIS B CA 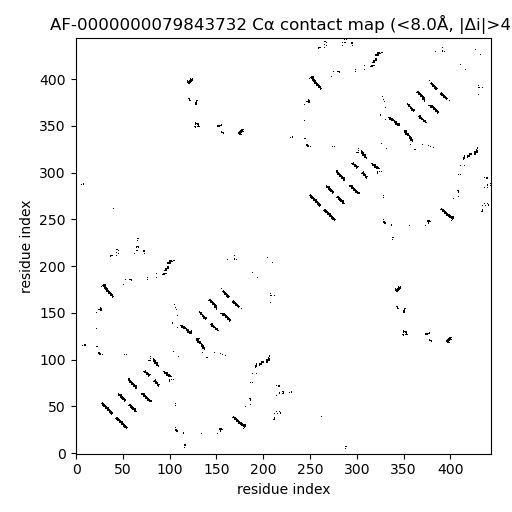1
ATOM 2537 C C . HIS B 1 108 ? 11.039 -14.281 -3.205 1 92.19 108 HIS B C 1
ATOM 2539 O O . HIS B 1 108 ? 10.633 -13.875 -4.297 1 92.19 108 HIS B O 1
ATOM 2545 N N . VAL B 1 109 ? 11.836 -13.625 -2.438 1 94.88 109 VAL B N 1
ATOM 2546 C CA . VAL B 1 109 ? 12.594 -12.5 -2.965 1 94.88 109 VAL B CA 1
ATOM 2547 C C . VAL B 1 109 ? 13.734 -13.008 -3.84 1 94.88 109 VAL B C 1
ATOM 2549 O O . VAL B 1 109 ? 14.547 -13.828 -3.4 1 94.88 109 VAL B O 1
ATOM 2552 N N . PRO B 1 110 ? 13.742 -12.594 -5.094 1 94.81 110 PRO B N 1
ATOM 2553 C CA . PRO B 1 110 ? 14.859 -13.039 -5.93 1 94.81 110 PRO B CA 1
ATOM 2554 C C . PRO B 1 110 ? 16.219 -12.781 -5.277 1 94.81 110 PRO B C 1
ATOM 2556 O O . PRO B 1 110 ? 16.406 -11.758 -4.617 1 94.81 110 PRO B O 1
ATOM 2559 N N . SER B 1 111 ? 17.172 -13.672 -5.543 1 93.94 111 SER B N 1
ATOM 2560 C CA . SER B 1 111 ? 18.469 -13.625 -4.875 1 93.94 111 SER B CA 1
ATOM 2561 C C . SER B 1 111 ? 19.266 -12.398 -5.309 1 93.94 111 SER B C 1
ATOM 2563 O O . SER B 1 111 ? 20.109 -11.906 -4.559 1 93.94 111 SER B O 1
ATOM 2565 N N . ASP B 1 112 ? 19 -11.938 -6.457 1 94.5 112 ASP B N 1
ATOM 2566 C CA . ASP B 1 112 ? 19.766 -10.805 -6.977 1 94.5 112 ASP B CA 1
ATOM 2567 C C . ASP B 1 112 ? 19.016 -9.492 -6.75 1 94.5 112 ASP B C 1
ATOM 2569 O O . ASP B 1 112 ? 19.422 -8.445 -7.262 1 94.5 112 ASP B O 1
ATOM 2573 N N . ALA B 1 113 ? 17.906 -9.586 -6.016 1 96.38 113 ALA B N 1
ATOM 2574 C CA . ALA B 1 113 ? 17.156 -8.367 -5.719 1 96.38 113 ALA B CA 1
ATOM 2575 C C . ALA B 1 113 ? 17.953 -7.426 -4.828 1 96.38 113 ALA B C 1
ATOM 2577 O O . ALA B 1 113 ? 18.734 -7.875 -3.977 1 96.38 113 ALA B O 1
ATOM 2578 N N . LYS B 1 114 ? 17.766 -6.137 -5.043 1 96.56 114 LYS B N 1
ATOM 2579 C CA . LYS B 1 114 ? 18.406 -5.113 -4.223 1 96.56 114 LYS B CA 1
ATOM 2580 C C . LYS B 1 114 ? 17.406 -4.508 -3.23 1 96.56 114 LYS B C 1
ATOM 2582 O O . LYS B 1 114 ? 16.234 -4.301 -3.559 1 96.56 114 LYS B O 1
ATOM 2587 N N . LEU B 1 115 ? 17.922 -4.207 -2.111 1 95.88 115 LEU B N 1
ATOM 2588 C CA . LEU B 1 115 ? 17.094 -3.619 -1.065 1 95.88 115 LEU B CA 1
ATOM 2589 C C . LEU B 1 115 ? 16.891 -2.127 -1.308 1 95.88 115 LEU B C 1
ATOM 2591 O O . LEU B 1 115 ? 17.859 -1.374 -1.413 1 95.88 115 LEU B O 1
ATOM 2595 N N . MET B 1 116 ? 15.688 -1.777 -1.393 1 92.62 116 MET B N 1
ATOM 2596 C CA . MET B 1 116 ? 15.375 -0.356 -1.516 1 92.62 116 MET B CA 1
ATOM 2597 C C . MET B 1 116 ? 15.32 0.31 -0.145 1 92.62 116 MET B C 1
ATOM 2599 O O . MET B 1 116 ? 15.812 1.428 0.025 1 92.62 116 MET B O 1
ATOM 2603 N N . GLY B 1 117 ? 14.625 -0.364 0.785 1 92.38 117 GLY B N 1
ATOM 2604 C CA . GLY B 1 117 ? 14.516 0.178 2.129 1 92.38 117 GLY B CA 1
ATOM 2605 C C . GLY B 1 117 ? 13.688 -0.69 3.057 1 92.38 117 GLY B C 1
ATOM 2606 O O . GLY B 1 117 ? 13.078 -1.672 2.621 1 92.38 117 GLY B O 1
ATOM 2607 N N . GLN B 1 118 ? 13.797 -0.333 4.293 1 95.62 118 GLN B N 1
ATOM 2608 C CA . GLN B 1 118 ? 13.047 -0.991 5.355 1 95.62 118 GLN B CA 1
ATOM 2609 C C . GLN B 1 118 ? 12.273 0.024 6.188 1 95.62 118 GLN B C 1
ATOM 2611 O O . GLN B 1 118 ? 12.82 1.044 6.605 1 95.62 118 GLN B O 1
ATOM 2616 N N . VAL B 1 119 ? 10.992 -0.244 6.352 1 95.69 119 VAL B N 1
ATOM 2617 C CA . VAL B 1 119 ? 10.18 0.67 7.152 1 95.69 119 VAL B CA 1
ATOM 2618 C C . VAL B 1 119 ? 9.133 -0.119 7.938 1 95.69 119 VAL B C 1
ATOM 2620 O O . VAL B 1 119 ? 8.82 -1.261 7.59 1 95.69 119 VAL B O 1
ATOM 2623 N N . PHE B 1 120 ? 8.617 0.517 9.016 1 96.31 120 PHE B N 1
ATOM 2624 C CA . PHE B 1 120 ? 7.371 0.064 9.617 1 96.31 120 PHE B CA 1
ATOM 2625 C C . PHE B 1 120 ? 6.172 0.632 8.867 1 96.31 120 PHE B C 1
ATOM 2627 O O . PHE B 1 120 ? 5.977 1.85 8.828 1 96.31 120 PHE B O 1
ATOM 2634 N N . MET B 1 121 ? 5.469 -0.2 8.211 1 96.31 121 MET B N 1
ATOM 2635 C CA . MET B 1 121 ? 4.133 0.227 7.801 1 96.31 121 MET B CA 1
ATOM 2636 C C . MET B 1 121 ? 3.213 0.36 9.008 1 96.31 121 MET B C 1
ATOM 2638 O O . MET B 1 121 ? 2.9 -0.633 9.672 1 96.31 121 MET B O 1
ATOM 2642 N N . GLY B 1 122 ? 2.85 1.536 9.328 1 96.69 122 GLY B N 1
ATOM 2643 C CA . GLY B 1 122 ? 2.217 1.814 10.609 1 96.69 122 GLY B CA 1
ATOM 2644 C C . GLY B 1 122 ? 3.201 2.252 11.68 1 96.69 122 GLY B C 1
ATOM 2645 O O . GLY B 1 122 ? 4.035 3.125 11.438 1 96.69 122 GLY B O 1
ATOM 2646 N N . SER B 1 123 ? 2.992 1.668 12.844 1 95.69 123 SER B N 1
ATOM 2647 C CA . SER B 1 123 ? 3.787 2.111 13.984 1 95.69 123 SER B CA 1
ATOM 2648 C C . SER B 1 123 ? 4.523 0.945 14.633 1 95.69 123 SER B C 1
ATOM 2650 O O . SER B 1 123 ? 4 -0.17 14.695 1 95.69 123 SER B O 1
ATOM 2652 N N . SER B 1 124 ? 5.672 1.303 15.188 1 92.75 124 SER B N 1
ATOM 2653 C CA . SER B 1 124 ? 6.438 0.334 15.969 1 92.75 124 SER B CA 1
ATOM 2654 C C . SER B 1 124 ? 6.16 0.479 17.453 1 92.75 124 SER B C 1
ATOM 2656 O O . SER B 1 124 ? 6.742 -0.234 18.281 1 92.75 124 SER B O 1
ATOM 2658 N N . SER B 1 125 ? 5.336 1.362 17.781 1 92.75 125 SER B N 1
ATOM 2659 C CA . SER B 1 125 ? 5.191 1.767 19.172 1 92.75 125 SER B CA 1
ATOM 2660 C C . SER B 1 125 ? 4.504 0.681 20 1 92.75 125 SER B C 1
ATOM 2662 O O . SER B 1 125 ? 4.652 0.633 21.219 1 92.75 125 SER B O 1
ATOM 2664 N N . SER B 1 126 ? 3.666 -0.153 19.391 1 90.81 126 SER B N 1
ATOM 2665 C CA . SER B 1 126 ? 2.994 -1.241 20.094 1 90.81 126 SER B CA 1
ATOM 2666 C C . SER B 1 126 ? 2.643 -2.379 19.141 1 90.81 126 SER B C 1
ATOM 2668 O O . SER B 1 126 ? 2.652 -2.203 17.922 1 90.81 126 SER B O 1
ATOM 2670 N N . PHE B 1 127 ? 2.312 -3.525 19.75 1 88.06 127 PHE B N 1
ATOM 2671 C CA . PHE B 1 127 ? 1.949 -4.707 18.984 1 88.06 127 PHE B CA 1
ATOM 2672 C C . PHE B 1 127 ? 0.667 -4.461 18.188 1 88.06 127 PHE B C 1
ATOM 2674 O O . PHE B 1 127 ? -0.288 -3.881 18.719 1 88.06 127 PHE B O 1
ATOM 2681 N N . GLY B 1 128 ? 0.724 -4.875 16.922 1 92.69 128 GLY B N 1
ATOM 2682 C CA . GLY B 1 128 ? -0.489 -4.828 16.109 1 92.69 128 GLY B CA 1
ATOM 2683 C C . GLY B 1 128 ? -0.702 -3.494 15.43 1 92.69 128 GLY B C 1
ATOM 2684 O O . GLY B 1 128 ? -1.63 -3.342 14.633 1 92.69 128 GLY B O 1
ATOM 2685 N N . MET B 1 129 ? 0.194 -2.49 15.656 1 94.88 129 MET B N 1
ATOM 2686 C CA . MET B 1 129 ? -0.003 -1.149 15.109 1 94.88 129 MET B CA 1
ATOM 2687 C C . MET B 1 129 ? 0.74 -0.98 13.789 1 94.88 129 MET B C 1
ATOM 2689 O O . MET B 1 129 ? 0.646 0.067 13.148 1 94.88 129 MET B O 1
ATOM 2693 N N . GLY B 1 130 ? 1.475 -2.018 13.469 1 96.06 130 GLY B N 1
ATOM 2694 C CA . GLY B 1 130 ? 2.252 -1.96 12.242 1 96.06 130 GLY B CA 1
ATOM 2695 C C . GLY B 1 130 ? 3.012 -3.242 11.961 1 96.06 130 GLY B C 1
ATOM 2696 O O . GLY B 1 130 ? 2.877 -4.227 12.688 1 96.06 130 GLY B O 1
ATOM 2697 N N . VAL B 1 131 ? 3.703 -3.244 10.875 1 96.94 131 VAL B N 1
ATOM 2698 C CA . VAL B 1 131 ? 4.5 -4.387 10.438 1 96.94 131 VAL B CA 1
ATOM 2699 C C . VAL B 1 131 ? 5.773 -3.896 9.75 1 96.94 131 VAL B C 1
ATOM 2701 O O . VAL B 1 131 ? 5.734 -2.957 8.953 1 96.94 131 VAL B O 1
ATOM 2704 N N . LEU B 1 132 ? 6.875 -4.457 10.188 1 97.06 132 LEU B N 1
ATOM 2705 C CA . LEU B 1 132 ? 8.148 -4.133 9.555 1 97.06 132 LEU B CA 1
ATOM 2706 C C . LEU B 1 132 ? 8.266 -4.805 8.188 1 97.06 132 LEU B C 1
ATOM 2708 O O . LEU B 1 132 ? 8.078 -6.02 8.07 1 97.06 132 LEU B O 1
ATOM 2712 N N . VAL B 1 133 ? 8.578 -4.012 7.164 1 97.38 133 VAL B N 1
ATOM 2713 C CA . VAL B 1 133 ? 8.602 -4.57 5.816 1 97.38 133 VAL B CA 1
ATOM 2714 C C . VAL B 1 133 ? 9.883 -4.148 5.102 1 97.38 133 VAL B C 1
ATOM 2716 O O . VAL B 1 133 ? 10.492 -3.133 5.453 1 97.38 133 VAL B O 1
ATOM 2719 N N . ASN B 1 134 ? 10.242 -4.961 4.121 1 96.69 134 ASN B N 1
ATOM 2720 C CA . ASN B 1 134 ? 11.359 -4.691 3.221 1 96.69 134 ASN B CA 1
ATOM 2721 C C . ASN B 1 134 ? 10.891 -4.551 1.775 1 96.69 134 ASN B C 1
ATOM 2723 O O . ASN B 1 134 ? 10.094 -5.355 1.294 1 96.69 134 ASN B O 1
ATOM 2727 N N . THR B 1 135 ? 11.367 -3.514 1.174 1 96.38 135 THR B N 1
ATOM 2728 C CA . THR B 1 135 ? 11.094 -3.32 -0.246 1 96.38 135 THR B CA 1
ATOM 2729 C C . THR B 1 135 ? 12.312 -3.691 -1.089 1 96.38 135 THR B C 1
ATOM 2731 O O . THR B 1 135 ? 13.414 -3.213 -0.833 1 96.38 135 THR B O 1
ATOM 2734 N N . TRP B 1 136 ? 12.062 -4.566 -2.025 1 96.56 136 TRP B N 1
ATOM 2735 C CA . TRP B 1 136 ? 13.109 -5.035 -2.924 1 96.56 136 TRP B CA 1
ATOM 2736 C C . TRP B 1 136 ? 12.812 -4.637 -4.363 1 96.56 136 TRP B C 1
ATOM 2738 O O . TRP B 1 136 ? 11.648 -4.492 -4.746 1 96.56 136 TRP B O 1
ATOM 2748 N N . TYR B 1 137 ? 13.883 -4.457 -5.16 1 96.62 137 TYR B N 1
ATOM 2749 C CA . TYR B 1 137 ? 13.672 -4.133 -6.566 1 96.62 137 TYR B CA 1
ATOM 2750 C C . TYR B 1 137 ? 14.727 -4.797 -7.445 1 96.62 137 TYR B C 1
ATOM 2752 O O . TYR B 1 137 ? 15.766 -5.246 -6.949 1 96.62 137 TYR B O 1
ATOM 2760 N N . GLY B 1 138 ? 14.422 -4.926 -8.68 1 96.31 138 GLY B N 1
ATOM 2761 C CA . GLY B 1 138 ? 15.312 -5.543 -9.648 1 96.31 138 GLY B CA 1
ATOM 2762 C C . GLY B 1 138 ? 14.805 -5.434 -11.078 1 96.31 138 GLY B C 1
ATOM 2763 O O . GLY B 1 138 ? 13.836 -4.723 -11.344 1 96.31 138 GLY B O 1
ATOM 2764 N N . ASP B 1 139 ? 15.492 -6.086 -11.938 1 95.31 139 ASP B N 1
ATOM 2765 C CA . ASP B 1 139 ? 15.195 -6.023 -13.367 1 95.31 139 ASP B CA 1
ATOM 2766 C C . ASP B 1 139 ? 14.453 -7.273 -13.828 1 95.31 139 ASP B C 1
ATOM 2768 O O . ASP B 1 139 ? 14.617 -8.344 -13.242 1 95.31 139 ASP B O 1
ATOM 2772 N N . LEU B 1 140 ? 13.609 -7.008 -14.766 1 93.44 140 LEU B N 1
ATOM 2773 C CA . LEU B 1 140 ? 12.945 -8.086 -15.492 1 93.44 140 LEU B CA 1
ATOM 2774 C C . LEU B 1 140 ? 13.406 -8.141 -16.938 1 93.44 140 LEU B C 1
ATOM 2776 O O . LEU B 1 140 ? 13.961 -7.164 -17.453 1 93.44 140 LEU B O 1
ATOM 2780 N N . PRO B 1 141 ? 13.211 -9.273 -17.547 1 89.75 141 PRO B N 1
ATOM 2781 C CA . PRO B 1 141 ? 13.523 -9.32 -18.984 1 89.75 141 PRO B CA 1
ATOM 2782 C C . PRO B 1 141 ? 12.781 -8.25 -19.781 1 89.75 141 PRO B C 1
ATOM 2784 O O . PRO B 1 141 ? 11.789 -7.695 -19.297 1 89.75 141 PRO B O 1
ATOM 2787 N N . HIS B 1 142 ? 13.352 -7.906 -21.016 1 90.38 142 HIS B N 1
ATOM 2788 C CA . HIS B 1 142 ? 12.719 -6.992 -21.969 1 90.38 142 HIS B CA 1
ATOM 2789 C C . HIS B 1 142 ? 12.586 -5.594 -21.375 1 90.38 142 HIS B C 1
ATOM 2791 O O . HIS B 1 142 ? 11.531 -4.973 -21.469 1 90.38 142 HIS B O 1
ATOM 2797 N N . ASN B 1 143 ? 13.57 -5.215 -20.672 1 93.38 143 ASN B N 1
ATOM 2798 C CA . ASN B 1 143 ? 13.695 -3.875 -20.109 1 93.38 143 ASN B CA 1
ATOM 2799 C C . ASN B 1 143 ? 12.625 -3.615 -19.047 1 93.38 143 ASN B C 1
ATOM 2801 O O . ASN B 1 143 ? 12.078 -2.514 -18.984 1 93.38 143 ASN B O 1
ATOM 2805 N N . GLY B 1 144 ? 12.312 -4.66 -18.391 1 94.44 144 GLY B N 1
ATOM 2806 C CA . GLY B 1 144 ? 11.344 -4.535 -17.328 1 94.44 144 GLY B CA 1
ATOM 2807 C C . GLY B 1 144 ? 11.977 -4.355 -15.961 1 94.44 144 GLY B C 1
ATOM 2808 O O . GLY B 1 144 ? 13.18 -4.578 -15.789 1 94.44 144 GLY B O 1
ATOM 2809 N N . THR B 1 145 ? 11.188 -3.824 -15 1 95.38 145 THR B N 1
ATOM 2810 C CA . THR B 1 145 ? 11.602 -3.682 -13.609 1 95.38 145 THR B CA 1
ATOM 2811 C C . THR B 1 145 ? 10.508 -4.168 -12.664 1 95.38 145 THR B C 1
ATOM 2813 O O . THR B 1 145 ? 9.336 -4.215 -13.039 1 95.38 145 THR B O 1
ATOM 2816 N N . TYR B 1 146 ? 10.93 -4.598 -11.5 1 95.88 146 TYR B N 1
ATOM 2817 C CA . TYR B 1 146 ? 9.938 -4.992 -10.508 1 95.88 146 TYR B CA 1
ATOM 2818 C C . TYR B 1 146 ? 10.289 -4.418 -9.133 1 95.88 146 TYR B C 1
ATOM 2820 O O . TYR B 1 146 ? 11.43 -4.023 -8.898 1 95.88 146 TYR B O 1
ATOM 2828 N N . MET B 1 147 ? 9.297 -4.293 -8.32 1 95.94 147 MET B N 1
ATOM 2829 C CA . MET B 1 147 ? 9.383 -3.949 -6.902 1 95.94 147 MET B CA 1
ATOM 2830 C C . MET B 1 147 ? 8.477 -4.844 -6.066 1 95.94 147 MET B C 1
ATOM 2832 O O . MET B 1 147 ? 7.336 -5.109 -6.445 1 95.94 147 MET B O 1
ATOM 2836 N N . THR B 1 148 ? 9.016 -5.324 -5.008 1 97.62 148 THR B N 1
ATOM 2837 C CA . THR B 1 148 ? 8.219 -6.203 -4.156 1 97.62 148 THR B CA 1
ATOM 2838 C C . THR B 1 148 ? 8.398 -5.84 -2.686 1 97.62 148 THR B C 1
ATOM 2840 O O . THR B 1 148 ? 9.469 -5.391 -2.277 1 97.62 148 THR B O 1
ATOM 2843 N N . VAL B 1 149 ? 7.344 -6.035 -1.916 1 97.5 149 VAL B N 1
ATOM 2844 C CA . VAL B 1 149 ? 7.336 -5.75 -0.485 1 97.5 149 VAL B CA 1
ATOM 2845 C C . VAL B 1 149 ? 7.047 -7.031 0.295 1 97.5 149 VAL B C 1
ATOM 2847 O O . VAL B 1 149 ? 6.055 -7.715 0.033 1 97.5 149 VAL B O 1
ATOM 2850 N N . PHE B 1 150 ? 7.965 -7.359 1.188 1 97.94 150 PHE B N 1
ATOM 2851 C CA . PHE B 1 150 ? 7.812 -8.516 2.068 1 97.94 150 PHE B CA 1
ATOM 2852 C C . PHE B 1 150 ? 7.934 -8.102 3.529 1 97.94 150 PHE B C 1
ATOM 2854 O O . PHE B 1 150 ? 8.695 -7.184 3.861 1 97.94 150 PHE B O 1
ATOM 2861 N N . SER B 1 151 ? 7.176 -8.836 4.371 1 97.5 151 SER B N 1
ATOM 2862 C CA . SER B 1 151 ? 7.387 -8.617 5.801 1 97.5 151 SER B CA 1
ATOM 2863 C C . SER B 1 151 ? 8.766 -9.102 6.234 1 97.5 151 SER B C 1
ATOM 2865 O O . SER B 1 151 ? 9.289 -10.07 5.688 1 97.5 151 SER B O 1
ATOM 2867 N N . GLU B 1 152 ? 9.328 -8.367 7.133 1 96.44 152 GLU B N 1
ATOM 2868 C CA . GLU B 1 152 ? 10.609 -8.789 7.695 1 96.44 152 GLU B CA 1
ATOM 2869 C C . GLU B 1 152 ? 10.477 -10.125 8.43 1 96.44 152 GLU B C 1
ATOM 2871 O O . GLU B 1 152 ? 11.32 -11.008 8.266 1 96.44 152 GLU B O 1
ATOM 2876 N N . ILE B 1 153 ? 9.477 -10.18 9.219 1 95.75 153 ILE B N 1
ATOM 2877 C CA . ILE B 1 153 ? 9.211 -11.406 9.961 1 95.75 153 ILE B CA 1
ATOM 2878 C C . ILE B 1 153 ? 8.336 -12.336 9.117 1 95.75 153 ILE B C 1
ATOM 2880 O O . ILE B 1 153 ? 7.234 -11.953 8.711 1 95.75 153 ILE B O 1
ATOM 2884 N N . GLY B 1 154 ? 8.852 -13.477 8.773 1 96.25 154 GLY B N 1
ATOM 2885 C CA . GLY B 1 154 ? 8.094 -14.508 8.086 1 96.25 154 GLY B CA 1
ATOM 2886 C C . GLY B 1 154 ? 8.219 -14.43 6.578 1 96.25 154 GLY B C 1
ATOM 2887 O O . GLY B 1 154 ? 7.793 -15.352 5.867 1 96.25 154 GLY B O 1
ATOM 2888 N N . CYS B 1 155 ? 8.688 -13.281 6.09 1 97.31 155 CYS B N 1
ATOM 2889 C CA . CYS B 1 155 ? 8.859 -13.078 4.656 1 97.31 155 CYS B CA 1
ATOM 2890 C C . CYS B 1 155 ? 7.535 -13.25 3.918 1 97.31 155 CYS B C 1
ATOM 2892 O O . CYS B 1 155 ? 7.461 -13.992 2.936 1 97.31 155 CYS B O 1
ATOM 2894 N N . ILE B 1 156 ? 6.523 -12.602 4.422 1 97.88 156 ILE B N 1
ATOM 2895 C CA . ILE B 1 156 ? 5.184 -12.68 3.85 1 97.88 156 ILE B CA 1
ATOM 2896 C C . ILE B 1 156 ? 5.043 -11.656 2.723 1 97.88 156 ILE B C 1
ATOM 2898 O O . ILE B 1 156 ? 5.297 -10.469 2.92 1 97.88 156 ILE B O 1
ATOM 2902 N N . PRO B 1 157 ? 4.656 -12.102 1.553 1 97.56 157 PRO B N 1
ATOM 2903 C CA . PRO B 1 157 ? 4.508 -11.133 0.46 1 97.56 157 PRO B CA 1
ATOM 2904 C C . PRO B 1 157 ? 3.301 -10.219 0.644 1 97.56 157 PRO B C 1
ATOM 2906 O O . PRO B 1 157 ? 2.25 -10.656 1.116 1 97.56 157 PRO B O 1
ATOM 2909 N N . MET B 1 158 ? 3.494 -8.984 0.24 1 97.19 158 MET B N 1
ATOM 2910 C CA . MET B 1 158 ? 2.395 -8.031 0.37 1 97.19 158 MET B CA 1
ATOM 2911 C C . MET B 1 158 ? 2.047 -7.414 -0.979 1 97.19 158 MET B C 1
ATOM 2913 O O . MET B 1 158 ? 0.877 -7.375 -1.366 1 97.19 158 MET B O 1
ATOM 2917 N N . THR B 1 159 ? 3.098 -6.938 -1.625 1 96.88 159 THR B N 1
ATOM 2918 C CA . THR B 1 159 ? 2.834 -6.316 -2.918 1 96.88 159 THR B CA 1
ATOM 2919 C C . THR B 1 159 ? 3.9 -6.707 -3.936 1 96.88 159 THR B C 1
ATOM 2921 O O . THR B 1 159 ? 5.082 -6.797 -3.6 1 96.88 159 THR B O 1
ATOM 2924 N N . TYR B 1 160 ? 3.449 -6.926 -5.164 1 96.88 160 TYR B N 1
ATOM 2925 C CA . TYR B 1 160 ? 4.289 -7.086 -6.344 1 96.88 160 TYR B CA 1
ATOM 2926 C C . TYR B 1 160 ? 3.945 -6.043 -7.402 1 96.88 160 TYR B C 1
ATOM 2928 O O . TYR B 1 160 ? 2.789 -5.926 -7.816 1 96.88 160 TYR B O 1
ATOM 2936 N N . THR B 1 161 ? 4.914 -5.312 -7.789 1 95 161 THR B N 1
ATOM 2937 C CA . THR B 1 161 ? 4.699 -4.34 -8.852 1 95 161 THR B CA 1
ATOM 2938 C C . THR B 1 161 ? 5.707 -4.539 -9.977 1 95 161 THR B C 1
ATOM 2940 O O . THR B 1 161 ? 6.895 -4.758 -9.727 1 95 161 THR B O 1
ATOM 2943 N N . SER B 1 162 ? 5.215 -4.484 -11.172 1 95.62 162 SER B N 1
ATOM 2944 C CA . SER B 1 162 ? 6.109 -4.594 -12.32 1 95.62 162 SER B CA 1
ATOM 2945 C C . SER B 1 162 ? 5.789 -3.537 -13.375 1 95.62 162 SER B C 1
ATOM 2947 O O . SER B 1 162 ? 4.676 -3.016 -13.422 1 95.62 162 SER B O 1
ATOM 2949 N N . TYR B 1 163 ? 6.824 -3.227 -14.141 1 92.94 163 TYR B N 1
ATOM 2950 C CA . TYR B 1 163 ? 6.684 -2.367 -15.305 1 92.94 163 TYR B CA 1
ATOM 2951 C C . TYR B 1 163 ? 7.457 -2.928 -16.5 1 92.94 163 TYR B C 1
ATOM 2953 O O . TYR B 1 163 ? 8.609 -3.346 -16.359 1 92.94 163 TYR B O 1
ATOM 2961 N N . THR B 1 164 ? 6.848 -2.982 -17.594 1 92.56 164 THR B N 1
ATOM 2962 C CA . THR B 1 164 ? 7.488 -3.156 -18.891 1 92.56 164 THR B CA 1
ATOM 2963 C C . THR B 1 164 ? 6.914 -2.178 -19.906 1 92.56 164 THR B C 1
ATOM 2965 O O . THR B 1 164 ? 5.766 -1.745 -19.781 1 92.56 164 THR B O 1
ATOM 2968 N N . PRO B 1 165 ? 7.719 -1.859 -20.875 1 91.12 165 PRO B N 1
ATOM 2969 C CA . PRO B 1 165 ? 7.176 -0.972 -21.906 1 91.12 165 PRO B CA 1
ATOM 2970 C C . PRO B 1 165 ? 5.918 -1.53 -22.562 1 91.12 165 PRO B C 1
ATOM 2972 O O . PRO B 1 165 ? 5.031 -0.767 -22.953 1 91.12 165 PRO B O 1
ATOM 2975 N N . GLU B 1 166 ? 5.781 -2.736 -22.625 1 89 166 GLU B N 1
ATOM 2976 C CA . GLU B 1 166 ? 4.664 -3.385 -23.297 1 89 166 GLU B CA 1
ATOM 2977 C C . GLU B 1 166 ? 3.428 -3.438 -22.406 1 89 166 GLU B C 1
ATOM 2979 O O . GLU B 1 166 ? 2.32 -3.133 -22.859 1 89 166 GLU B O 1
ATOM 2984 N N . SER B 1 167 ? 3.572 -3.785 -21.172 1 89.69 167 SER B N 1
ATOM 2985 C CA . SER B 1 167 ? 2.424 -4.059 -20.312 1 89.69 167 SER B CA 1
ATOM 2986 C C . SER B 1 167 ? 2.078 -2.848 -19.438 1 89.69 167 SER B C 1
ATOM 2988 O O . SER B 1 167 ? 0.964 -2.744 -18.922 1 89.69 167 SER B O 1
ATOM 2990 N N . GLY B 1 168 ? 3.072 -1.984 -19.344 1 90.25 168 GLY B N 1
ATOM 2991 C CA . GLY B 1 168 ? 2.885 -0.924 -18.359 1 90.25 168 GLY B CA 1
ATOM 2992 C C . GLY B 1 168 ? 2.992 -1.408 -16.922 1 90.25 168 GLY B C 1
ATOM 2993 O O . GLY B 1 168 ? 3.652 -2.412 -16.656 1 90.25 168 GLY B O 1
ATOM 2994 N N . TRP B 1 169 ? 2.344 -0.643 -16.062 1 88.06 169 TRP B N 1
ATOM 2995 C CA . TRP B 1 169 ? 2.418 -0.968 -14.641 1 88.06 169 TRP B CA 1
ATOM 2996 C C . TRP B 1 169 ? 1.369 -2.01 -14.258 1 88.06 169 TRP B C 1
ATOM 2998 O O . TRP B 1 169 ? 0.207 -1.901 -14.656 1 88.06 169 TRP B O 1
ATOM 3008 N N . ILE B 1 170 ? 1.764 -3.004 -13.531 1 93 170 ILE B N 1
ATOM 3009 C CA . ILE B 1 170 ? 0.878 -3.994 -12.93 1 93 170 ILE B CA 1
ATOM 3010 C C . ILE B 1 170 ? 1.191 -4.125 -11.445 1 93 170 ILE B C 1
ATOM 3012 O O . ILE B 1 170 ? 2.346 -4.332 -11.062 1 93 170 ILE B O 1
ATOM 3016 N N . THR B 1 171 ? 0.22 -3.957 -10.648 1 93.12 171 THR B N 1
ATOM 3017 C CA . THR B 1 171 ? 0.404 -4.105 -9.211 1 93.12 171 THR B CA 1
ATOM 3018 C C . THR B 1 171 ? -0.492 -5.215 -8.664 1 93.12 171 THR B C 1
ATOM 3020 O O . THR B 1 171 ? -1.703 -5.215 -8.898 1 93.12 171 THR B O 1
ATOM 3023 N N . ILE B 1 172 ? 0.115 -6.129 -7.973 1 94.81 172 ILE B N 1
ATOM 3024 C CA . ILE B 1 172 ? -0.58 -7.219 -7.293 1 94.81 172 ILE B CA 1
ATOM 3025 C C . ILE B 1 172 ? -0.44 -7.055 -5.781 1 94.81 172 ILE B C 1
ATOM 3027 O O . ILE B 1 172 ? 0.672 -7.074 -5.246 1 94.81 172 ILE B O 1
ATOM 3031 N N . SER B 1 173 ? -1.525 -6.855 -5.133 1 95.38 173 SER B N 1
ATOM 3032 C CA . SER B 1 173 ? -1.542 -6.773 -3.678 1 95.38 173 SER B CA 1
ATOM 3033 C C . SER B 1 173 ? -2.146 -8.031 -3.061 1 95.38 173 SER B C 1
ATOM 3035 O O . SER B 1 173 ? -3.211 -8.484 -3.48 1 95.38 173 SER B O 1
ATOM 3037 N N . THR B 1 174 ? -1.466 -8.547 -2.109 1 96.62 174 THR B N 1
ATOM 3038 C CA . THR B 1 174 ? -1.948 -9.75 -1.441 1 96.62 174 THR B CA 1
ATOM 3039 C C . THR B 1 174 ? -2.322 -9.453 0.007 1 96.62 174 THR B C 1
ATOM 3041 O O . THR B 1 174 ? -1.8 -8.508 0.608 1 96.62 174 THR B O 1
ATOM 3044 N N . PHE B 1 175 ? -3.225 -10.281 0.506 1 96.62 175 PHE B N 1
ATOM 3045 C CA . PHE B 1 175 ? -3.717 -10.031 1.855 1 96.62 175 PHE B CA 1
ATOM 3046 C C . PHE B 1 175 ? -4.238 -11.312 2.488 1 96.62 175 PHE B C 1
ATOM 3048 O O . PHE B 1 175 ? -4.426 -12.32 1.801 1 96.62 175 PHE B O 1
ATOM 3055 N N . ASN B 1 176 ? -4.418 -11.305 3.764 1 97 176 ASN B N 1
ATOM 3056 C CA . ASN B 1 176 ? -5.012 -12.391 4.543 1 97 176 ASN B CA 1
ATOM 3057 C C . ASN B 1 176 ? -4.266 -13.703 4.34 1 97 176 ASN B C 1
ATOM 3059 O O . ASN B 1 176 ? -4.883 -14.758 4.219 1 97 176 ASN B O 1
ATOM 3063 N N . TRP B 1 177 ? -2.971 -13.562 4.234 1 96.25 177 TRP B N 1
ATOM 3064 C CA . TRP B 1 177 ? -2.199 -14.797 4.125 1 96.25 177 TRP B CA 1
ATOM 3065 C C . TRP B 1 177 ? -2.377 -15.656 5.371 1 96.25 177 TRP B C 1
ATOM 3067 O O . TRP B 1 177 ? -2.301 -15.164 6.496 1 96.25 177 TRP B O 1
ATOM 3077 N N . VAL B 1 178 ? -2.578 -16.938 5.207 1 95.94 178 VAL B N 1
ATOM 3078 C CA . VAL B 1 178 ? -2.543 -17.953 6.238 1 95.94 178 VAL B CA 1
ATOM 3079 C C . VAL B 1 178 ? -1.521 -19.031 5.867 1 95.94 178 VAL B C 1
ATOM 3081 O O . VAL B 1 178 ? -1.51 -19.516 4.738 1 95.94 178 VAL B O 1
ATOM 3084 N N . LEU B 1 179 ? -0.64 -19.266 6.793 1 95.56 179 LEU B N 1
ATOM 3085 C CA . LEU B 1 179 ? 0.339 -20.312 6.547 1 95.56 179 LEU B CA 1
ATOM 3086 C C . LEU B 1 179 ? -0.328 -21.688 6.531 1 95.56 179 LEU B C 1
ATOM 3088 O O . LEU B 1 179 ? -1.107 -22.016 7.43 1 95.56 179 LEU B O 1
ATOM 3092 N N . GLY B 1 180 ? 0.029 -22.391 5.492 1 92.5 180 GLY B N 1
ATOM 3093 C CA . GLY B 1 180 ? -0.558 -23.703 5.328 1 92.5 180 GLY B CA 1
ATOM 3094 C C . GLY B 1 180 ? -1.61 -23.766 4.238 1 92.5 180 GLY B C 1
ATOM 3095 O O . GLY B 1 180 ? -2.016 -22.719 3.707 1 92.5 180 GLY B O 1
ATOM 3096 N N . ASN B 1 181 ? -1.897 -24.953 3.764 1 87 181 ASN B N 1
ATOM 3097 C CA . ASN B 1 181 ? -2.941 -25.188 2.773 1 87 181 ASN B CA 1
ATOM 3098 C C . ASN B 1 181 ? -3.947 -26.234 3.268 1 87 181 ASN B C 1
ATOM 3100 O O . ASN B 1 181 ? -3.582 -27.156 3.986 1 87 181 ASN B O 1
ATOM 3104 N N . THR B 1 182 ? -5.164 -25.891 2.859 1 80.75 182 THR B N 1
ATOM 3105 C CA . THR B 1 182 ? -6.195 -26.781 3.381 1 80.75 182 THR B CA 1
ATOM 3106 C C . THR B 1 182 ? -6.492 -27.906 2.393 1 80.75 182 THR B C 1
ATOM 3108 O O . THR B 1 182 ? -7.047 -28.938 2.768 1 80.75 182 THR B O 1
ATOM 3111 N N . ASN B 1 183 ? -6.184 -27.703 1.136 1 84.31 183 ASN B N 1
ATOM 3112 C CA . ASN B 1 183 ? -6.512 -28.703 0.113 1 84.31 183 ASN B CA 1
ATOM 3113 C C . ASN B 1 183 ? -5.363 -28.875 -0.876 1 84.31 183 ASN B C 1
ATOM 3115 O O . ASN B 1 183 ? -5.215 -28.094 -1.814 1 84.31 183 ASN B O 1
ATOM 3119 N N . PRO B 1 184 ? -4.648 -30 -0.763 1 82.19 184 PRO B N 1
ATOM 3120 C CA . PRO B 1 184 ? -3.523 -30.203 -1.677 1 82.19 184 PRO B CA 1
ATOM 3121 C C . PRO B 1 184 ? -3.973 -30.469 -3.113 1 82.19 184 PRO B C 1
ATOM 3123 O O . PRO B 1 184 ? -3.176 -30.328 -4.047 1 82.19 184 PRO B O 1
ATOM 3126 N N . MET B 1 185 ? -5.191 -30.75 -3.361 1 81.94 185 MET B N 1
ATOM 3127 C CA . MET B 1 185 ? -5.68 -31.078 -4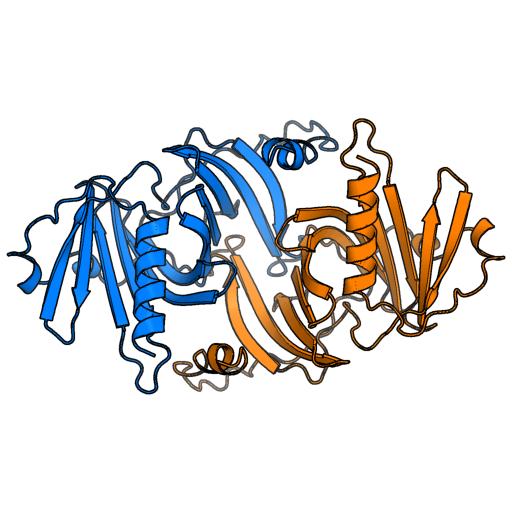.699 1 81.94 185 MET B CA 1
ATOM 3128 C C . MET B 1 185 ? -5.953 -29.797 -5.5 1 81.94 185 MET B C 1
ATOM 3130 O O . MET B 1 185 ? -6.23 -29.859 -6.695 1 81.94 185 MET B O 1
ATOM 3134 N N . ASP B 1 186 ? -5.77 -28.734 -4.855 1 86.94 186 ASP B N 1
ATOM 3135 C CA . ASP B 1 186 ? -6.035 -27.453 -5.516 1 86.94 186 ASP B CA 1
ATOM 3136 C C . ASP B 1 186 ? -5.055 -27.219 -6.66 1 86.94 186 ASP B C 1
ATOM 3138 O O . ASP B 1 186 ? -5.332 -26.422 -7.562 1 86.94 186 ASP B O 1
ATOM 3142 N N . TYR B 1 187 ? -3.959 -27.953 -6.688 1 90.38 187 TYR B N 1
ATOM 3143 C CA . TYR B 1 187 ? -2.895 -27.641 -7.637 1 90.38 187 TYR B CA 1
ATOM 3144 C C . TYR B 1 187 ? -2.877 -28.656 -8.781 1 90.38 187 TYR B C 1
ATOM 3146 O O . TYR B 1 187 ? -1.937 -28.688 -9.578 1 90.38 187 TYR B O 1
ATOM 3154 N N . SER B 1 188 ? -3.896 -29.484 -8.805 1 88.31 188 SER B N 1
ATOM 3155 C CA . SER B 1 188 ? -4.023 -30.422 -9.914 1 88.31 188 SER B CA 1
ATOM 3156 C C . SER B 1 188 ? -4.977 -29.891 -10.977 1 88.31 188 SER B C 1
ATOM 3158 O O . SER B 1 188 ? -6.094 -29.469 -10.664 1 88.31 188 SER B O 1
ATOM 3160 N N . PRO B 1 189 ? -4.484 -29.875 -12.148 1 90 189 PRO B N 1
ATOM 3161 C CA . PRO B 1 189 ? -5.438 -29.484 -13.188 1 90 189 PRO B CA 1
ATOM 3162 C C . PRO B 1 189 ? -6.668 -30.391 -13.227 1 90 189 PRO B C 1
ATOM 3164 O O . PRO B 1 189 ? -6.562 -31.594 -12.992 1 90 189 PRO B O 1
ATOM 3167 N N . PRO B 1 190 ? -7.734 -29.781 -13.469 1 90.25 190 PRO B N 1
ATOM 3168 C CA . PRO B 1 190 ? -8.922 -30.625 -13.625 1 90.25 190 PRO B CA 1
ATOM 3169 C C . PRO B 1 190 ? -8.789 -31.641 -14.758 1 90.25 190 PRO B C 1
ATOM 3171 O O . PRO B 1 190 ? -7.945 -31.469 -15.641 1 90.25 190 PRO B O 1
ATOM 3174 N N . PHE B 1 191 ? -9.68 -32.594 -14.742 1 90.31 191 PHE B N 1
ATOM 3175 C CA . PHE B 1 191 ? -9.57 -33.719 -15.656 1 90.31 191 PHE B CA 1
ATOM 3176 C C . PHE B 1 191 ? -9.734 -33.25 -17.109 1 90.31 191 PHE B C 1
ATOM 3178 O O . PHE B 1 191 ? -9.102 -33.781 -18.016 1 90.31 191 PHE B O 1
ATOM 3185 N N . PHE B 1 192 ? -10.492 -32.219 -17.312 1 92.62 192 PHE B N 1
ATOM 3186 C CA . PHE B 1 192 ? -10.789 -31.812 -18.688 1 92.62 192 PHE B CA 1
ATOM 3187 C C . PHE B 1 192 ? -9.648 -30.984 -19.266 1 92.62 192 PHE B C 1
ATOM 3189 O O . PHE B 1 192 ? -9.672 -30.625 -20.438 1 92.62 192 PHE B O 1
ATOM 3196 N N . CYS B 1 193 ? -8.648 -30.766 -18.406 1 93.69 193 CYS B N 1
ATOM 3197 C CA . CYS B 1 193 ? -7.477 -30.047 -18.891 1 93.69 193 CYS B CA 1
ATOM 3198 C C . CYS B 1 193 ? -6.465 -31 -19.516 1 93.69 193 CYS B C 1
ATOM 3200 O O . CYS B 1 193 ? -5.504 -30.578 -20.156 1 93.69 193 CYS B O 1
ATOM 3202 N N . ALA B 1 194 ? -6.598 -32.25 -19.375 1 90.06 194 ALA B N 1
ATOM 3203 C CA . ALA B 1 194 ? -5.625 -33.281 -19.766 1 90.06 194 ALA B CA 1
ATOM 3204 C C . ALA B 1 194 ? -5.336 -33.219 -21.266 1 90.06 194 ALA B C 1
ATOM 3206 O O . ALA B 1 194 ? -4.203 -33.438 -21.688 1 90.06 194 ALA B O 1
ATOM 3207 N N . LYS B 1 195 ? -6.297 -32.844 -22.016 1 89.56 195 LYS B N 1
ATOM 3208 C CA . LYS B 1 195 ? -6.133 -32.875 -23.469 1 89.56 195 LYS B CA 1
ATOM 3209 C C . LYS B 1 195 ? -5.727 -31.516 -24 1 89.56 195 LYS B C 1
ATOM 3211 O O . LYS B 1 195 ? -5.559 -31.344 -25.219 1 89.56 195 LYS B O 1
ATOM 3216 N N . SER B 1 196 ? -5.508 -30.609 -23.109 1 93.31 196 SER B N 1
ATOM 3217 C CA . SER B 1 196 ? -5.16 -29.266 -23.578 1 93.31 196 SER B CA 1
ATOM 3218 C C . SER B 1 196 ? -3.742 -29.234 -24.141 1 93.31 196 SER B C 1
ATOM 3220 O O . SER B 1 196 ? -2.824 -29.828 -23.562 1 93.31 196 SER B O 1
ATOM 3222 N N . LYS B 1 197 ? -3.643 -28.578 -25.312 1 93.5 197 LYS B N 1
ATOM 3223 C CA . LYS B 1 197 ? -2.338 -28.422 -25.938 1 93.5 197 LYS B CA 1
ATOM 3224 C C . LYS B 1 197 ? -1.75 -27.047 -25.656 1 93.5 197 LYS B C 1
ATOM 3226 O O . LYS B 1 197 ? -2.486 -26.062 -25.547 1 93.5 197 LYS B O 1
ATOM 3231 N N . LEU B 1 198 ? -0.504 -27.016 -25.578 1 94.69 198 LEU B N 1
ATOM 3232 C CA . LEU B 1 198 ? 0.208 -25.766 -25.328 1 94.69 198 LEU B CA 1
ATOM 3233 C C . LEU B 1 198 ? -0.026 -24.766 -26.438 1 94.69 198 LEU B C 1
ATOM 3235 O O . LEU B 1 198 ? 0.195 -25.078 -27.609 1 94.69 198 LEU B O 1
ATOM 3239 N N . GLU B 1 199 ? -0.523 -23.641 -26.078 1 93.5 199 GLU B N 1
ATOM 3240 C CA . GLU B 1 199 ? -0.738 -22.594 -27.078 1 93.5 199 GLU B CA 1
ATOM 3241 C C . GLU B 1 199 ? 0.585 -22 -27.531 1 93.5 199 GLU B C 1
ATOM 3243 O O . GLU B 1 199 ? 1.489 -21.766 -26.734 1 93.5 199 GLU B O 1
ATOM 3248 N N . GLU B 1 200 ? 0.685 -21.781 -28.797 1 87.88 200 GLU B N 1
ATOM 3249 C CA . GLU B 1 200 ? 1.89 -21.172 -29.359 1 87.88 200 GLU B CA 1
ATOM 3250 C C . GLU B 1 200 ? 1.939 -19.688 -29.047 1 87.88 200 GLU B C 1
ATOM 3252 O O . GLU B 1 200 ? 0.946 -18.969 -29.219 1 87.88 200 GLU B O 1
ATOM 3257 N N . THR B 1 201 ? 3.029 -19.328 -28.422 1 88.19 201 THR B N 1
ATOM 3258 C CA . THR B 1 201 ? 3.223 -17.906 -28.156 1 88.19 201 THR B CA 1
ATOM 3259 C C . THR B 1 201 ? 4.676 -17.5 -28.375 1 88.19 201 THR B C 1
ATOM 3261 O O . THR B 1 201 ? 5.594 -18.297 -28.125 1 88.19 201 THR B O 1
ATOM 3264 N N . GLU B 1 202 ? 4.871 -16.328 -28.906 1 86.25 202 GLU B N 1
ATOM 3265 C CA . GLU B 1 202 ? 6.215 -15.797 -29.109 1 86.25 202 GLU B CA 1
ATOM 3266 C C . GLU B 1 202 ? 6.828 -15.359 -27.781 1 86.25 202 GLU B C 1
ATOM 3268 O O . GLU B 1 202 ? 8.031 -15.523 -27.562 1 86.25 202 GLU B O 1
ATOM 3273 N N . ARG B 1 203 ? 5.965 -14.852 -26.969 1 89.94 203 ARG B N 1
ATOM 3274 C CA . ARG B 1 203 ? 6.449 -14.359 -25.688 1 89.94 203 ARG B CA 1
ATOM 3275 C C . ARG B 1 203 ? 5.598 -14.898 -24.547 1 89.94 203 ARG B C 1
ATOM 3277 O O . ARG B 1 203 ? 4.488 -14.414 -24.297 1 89.94 203 ARG B O 1
ATOM 3284 N N . PRO B 1 204 ? 6.105 -15.844 -23.859 1 94.06 204 PRO B N 1
ATOM 3285 C CA . PRO B 1 204 ? 5.344 -16.391 -22.734 1 94.06 204 PRO B CA 1
ATOM 3286 C C . PRO B 1 204 ? 4.965 -15.336 -21.703 1 94.06 204 PRO B C 1
ATOM 3288 O O . PRO B 1 204 ? 5.715 -14.375 -21.484 1 94.06 204 PRO B O 1
ATOM 3291 N N . ASP B 1 205 ? 3.83 -15.539 -21.047 1 94.25 205 ASP B N 1
ATOM 3292 C CA . ASP B 1 205 ? 3.385 -14.641 -19.984 1 94.25 205 ASP B CA 1
ATOM 3293 C C . ASP B 1 205 ? 4.227 -14.828 -18.719 1 94.25 205 ASP B C 1
ATOM 3295 O O . ASP B 1 205 ? 4.688 -15.938 -18.438 1 94.25 205 ASP B O 1
ATOM 3299 N N . THR B 1 206 ? 4.434 -13.68 -18.125 1 94.06 206 THR B N 1
ATOM 3300 C CA . THR B 1 206 ? 4.957 -13.742 -16.766 1 94.06 206 THR B CA 1
ATOM 3301 C C . THR B 1 206 ? 3.824 -13.867 -15.75 1 94.06 206 THR B C 1
ATOM 3303 O O . THR B 1 206 ? 2.65 -13.742 -16.109 1 94.06 206 THR B O 1
ATOM 3306 N N . PHE B 1 207 ? 4.164 -14.086 -14.508 1 94 207 PHE B N 1
ATOM 3307 C CA . PHE B 1 207 ? 3.219 -14.047 -13.398 1 94 207 PHE B CA 1
ATOM 3308 C C . PHE B 1 207 ? 2.373 -12.781 -13.445 1 94 207 PHE B C 1
ATOM 3310 O O . PHE B 1 207 ? 1.152 -12.836 -13.281 1 94 207 PHE B O 1
ATOM 3317 N N . PHE B 1 208 ? 2.951 -11.688 -13.789 1 95.12 208 PHE B N 1
ATOM 3318 C CA . PHE B 1 208 ? 2.309 -10.383 -13.828 1 95.12 208 PHE B CA 1
ATOM 3319 C C . PHE B 1 208 ? 1.319 -10.297 -14.984 1 95.12 208 PHE B C 1
ATOM 3321 O O . PHE B 1 208 ? 0.148 -9.969 -14.781 1 95.12 208 PHE B O 1
ATOM 3328 N N . THR B 1 209 ? 1.766 -10.648 -16.125 1 93.5 209 THR B N 1
ATOM 3329 C CA . THR B 1 209 ? 0.932 -10.477 -17.312 1 93.5 209 THR B CA 1
ATOM 3330 C C . THR B 1 209 ? -0.163 -11.539 -17.359 1 93.5 209 THR B C 1
ATOM 3332 O O . THR B 1 209 ? -1.256 -11.289 -17.875 1 93.5 209 THR B O 1
ATOM 3335 N N . ALA B 1 210 ? 0.142 -12.688 -16.812 1 93.56 210 ALA B N 1
ATOM 3336 C CA . ALA B 1 210 ? -0.902 -13.703 -16.719 1 93.56 210 ALA B CA 1
ATOM 3337 C C . ALA B 1 210 ? -2.07 -13.211 -15.859 1 93.56 210 ALA B C 1
ATOM 3339 O O . ALA B 1 210 ? -3.232 -13.367 -16.234 1 93.56 210 ALA B O 1
ATOM 3340 N N . LEU B 1 211 ? -1.75 -12.547 -14.758 1 92.25 211 LEU B N 1
ATOM 3341 C CA . LEU B 1 211 ? -2.795 -12.062 -13.859 1 92.25 211 LEU B CA 1
ATOM 3342 C C . LEU B 1 211 ? -3.486 -10.836 -14.445 1 92.25 211 LEU B C 1
ATOM 3344 O O . LEU B 1 211 ? -4.688 -10.641 -14.242 1 92.25 211 LEU B O 1
ATOM 3348 N N . LYS B 1 212 ? -2.738 -10.023 -15.141 1 90.06 212 LYS B N 1
ATOM 3349 C CA . LYS B 1 212 ? -3.352 -8.898 -15.844 1 90.06 212 LYS B CA 1
ATOM 3350 C C . LYS B 1 212 ? -4.402 -9.375 -16.844 1 90.06 212 LYS B C 1
ATOM 3352 O O . LYS B 1 212 ? -5.48 -8.797 -16.938 1 90.06 212 LYS B O 1
ATOM 3357 N N . SER B 1 213 ? -3.998 -10.367 -17.594 1 84.31 213 SER B N 1
ATOM 3358 C CA . SER B 1 213 ? -4.914 -10.922 -18.594 1 84.31 213 SER B CA 1
ATOM 3359 C C . SER B 1 213 ? -6.207 -11.406 -17.938 1 84.31 213 SER B C 1
ATOM 3361 O O . SER B 1 213 ? -7.289 -11.258 -18.516 1 84.31 213 SER B O 1
ATOM 3363 N N . LEU B 1 214 ? -6.074 -11.93 -16.781 1 77.62 214 LEU B N 1
ATOM 3364 C CA . LEU B 1 214 ? -7.238 -12.359 -16.016 1 77.62 214 LEU B CA 1
ATOM 3365 C C . LEU B 1 214 ? -8.133 -11.172 -15.672 1 77.62 214 LEU B C 1
ATOM 3367 O O . LEU B 1 214 ? -9.359 -11.273 -15.766 1 77.62 214 LEU B O 1
ATOM 3371 N N . ALA B 1 215 ? -7.527 -10.078 -15.312 1 74.38 215 ALA B N 1
ATOM 3372 C CA . ALA B 1 215 ? -8.273 -8.867 -14.953 1 74.38 215 A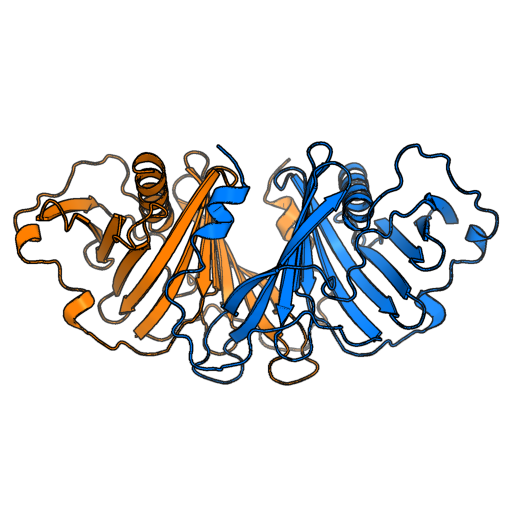LA B CA 1
ATOM 3373 C C . ALA B 1 215 ? -8.992 -8.289 -16.172 1 74.38 215 ALA B C 1
ATOM 3375 O O . ALA B 1 215 ? -10.117 -7.801 -16.062 1 74.38 215 ALA B O 1
ATOM 3376 N N . GLU B 1 216 ? -8.352 -8.375 -17.281 1 77.44 216 GLU B N 1
ATOM 3377 C CA . GLU B 1 216 ? -8.953 -7.898 -18.531 1 77.44 216 GLU B CA 1
ATOM 3378 C C . GLU B 1 216 ? -10.195 -8.711 -18.891 1 77.44 216 GLU B C 1
ATOM 3380 O O . GLU B 1 216 ? -11.203 -8.156 -19.344 1 77.44 216 GLU B O 1
ATOM 3385 N N . LYS B 1 217 ? -10.086 -9.961 -18.688 1 72.62 217 LYS B N 1
ATOM 3386 C CA . LYS B 1 217 ? -11.188 -10.852 -19.016 1 72.62 217 LYS B CA 1
ATOM 3387 C C . LYS B 1 217 ? -12.367 -10.656 -18.062 1 72.62 217 LYS B C 1
ATOM 3389 O O . LYS B 1 217 ? -13.523 -10.742 -18.469 1 72.62 217 LYS B O 1
ATOM 3394 N N . THR B 1 218 ? -12.078 -10.375 -16.922 1 66.94 218 THR B N 1
ATOM 3395 C CA . THR B 1 218 ? -13.117 -10.117 -15.93 1 66.94 218 THR B CA 1
ATOM 3396 C C . THR B 1 218 ? -13.875 -8.836 -16.266 1 66.94 218 THR B C 1
ATOM 3398 O O . THR B 1 218 ? -15.094 -8.758 -16.094 1 66.94 218 THR B O 1
ATOM 3401 N N . LYS B 1 219 ? -13.219 -7.793 -16.781 1 64.81 219 LYS B N 1
ATOM 3402 C CA . LYS B 1 219 ? -13.828 -6.52 -17.156 1 64.81 219 LYS B CA 1
ATOM 3403 C C . LYS B 1 219 ? -14.742 -6.684 -18.359 1 64.81 219 LYS B C 1
ATOM 3405 O O . LYS B 1 219 ? -15.797 -6.043 -18.438 1 64.81 219 LYS B O 1
ATOM 3410 N N . LYS B 1 220 ? -14.328 -7.492 -19.281 1 62.75 220 LYS B N 1
ATOM 3411 C CA . LYS B 1 220 ? -15.102 -7.699 -20.5 1 62.75 220 LYS B CA 1
ATOM 3412 C C . LYS B 1 220 ? -16.391 -8.469 -20.219 1 62.75 220 LYS B C 1
ATOM 3414 O O . LYS B 1 220 ? -17.375 -8.32 -20.938 1 62.75 220 LYS B O 1
ATOM 3419 N N . GLU B 1 221 ? -16.375 -9.281 -19.234 1 57.97 221 GLU B N 1
ATOM 3420 C CA . GLU B 1 221 ? -17.547 -10.07 -18.891 1 57.97 221 GLU B CA 1
ATOM 3421 C C . GLU B 1 221 ? -18.562 -9.242 -18.094 1 57.97 221 GLU B C 1
ATOM 3423 O O . GLU B 1 221 ? -19.703 -9.648 -17.938 1 57.97 221 GLU B O 1
ATOM 3428 N N . GLU B 1 222 ? -18.125 -8.086 -17.656 1 53.03 222 GLU B N 1
ATOM 3429 C CA . GLU B 1 222 ? -19.047 -7.148 -17.031 1 53.03 222 GLU B CA 1
ATOM 3430 C C . GLU B 1 222 ? -19.781 -6.32 -18.078 1 53.03 222 GLU B C 1
ATOM 3432 O O . GLU B 1 222 ? -19.203 -5.906 -19.078 1 53.03 222 GLU B O 1
#

InterPro domains:
  IPR001299 Ependymin [PF00811] (69-193)
  IPR001299 Ependymin [PR00317] (23-42)
  IPR001299 Ependymin [PR00317] (48-70)
  IPR001299 Ependymin [PR00317] (77-97)
  IPR001299 Ependymin [PR00317] (105-123)
  IPR001299 Ependymin [PR00317] (141-158)
  IPR001299 Ependymin [PR00317] (185-200)
  IPR001299 Ependymin [PTHR10697] (10-204)
  IPR001299 Ependymin [SM00026] (23-213)

Organism: NCBI:txid1841481

Secondary structure (DSSP, 8-state):
--TTTTGGGGGTT------------B--SEEEEEEEEEETTTTEEEEEEEEEETTTTEEEEEEE--SSS--EEEEEEEETTTTEEEEEETTTTEEEEEEB--S--TTB--TTPEEEEEEEEEBSSSTTSEEEEEEEEEEETTTEEEEEEEETTTT-EEEEEEEETTTEEEEEEEEEEEES-S-GGGGSPPGGGTTPPBPP-SSPBPHHHHHHHHHHHHHHH-/--TTSSGGGGGTT------------B--SEEEEEEEEEETTTTEEEEEEEEEETTTTEEEEEEE-SSSS--EEEEEEEETTTTEEEEEETTTTEEEEEEB--S--TTB--TTPEEEEEEEEEBSSSTTSEEEEEEEEEEETTTEEEEEEEETTTT-EEEEEEEETTTEEEEEEEEEEEES-S-GGGGSPPGGGTTPPBPP-SSPBPHHHHHHHHHHHHHHT-

Solvent-accessible surface area (backbone atoms only — not comparable to full-atom values): 23650 Å² total; per-residue (Å²): 138,63,79,69,64,69,68,58,56,69,67,66,84,70,76,80,62,87,68,78,70,86,68,73,44,65,29,69,48,32,31,31,30,33,36,35,40,37,24,69,90,66,74,28,61,36,39,33,39,34,36,39,35,54,89,71,35,31,36,33,40,37,29,54,26,74,49,92,65,82,44,66,54,44,36,35,43,36,32,55,82,75,33,28,30,34,42,40,34,78,88,75,58,41,43,46,29,34,48,34,38,66,90,58,60,95,61,39,50,55,85,82,47,40,78,62,48,74,46,25,48,14,20,76,72,47,89,48,20,20,23,45,31,35,35,32,33,45,76,40,79,83,80,16,37,37,40,36,33,27,20,65,41,67,28,29,62,31,36,42,34,38,36,28,85,86,71,36,51,39,37,37,39,34,26,46,30,32,78,42,73,93,56,87,68,71,78,52,78,57,80,69,36,73,79,43,59,74,49,90,66,95,68,53,35,36,66,66,54,49,52,48,52,49,21,52,52,42,59,72,74,94,138,63,81,69,63,72,70,59,56,72,66,67,84,70,77,80,64,88,68,77,71,86,67,71,46,64,29,69,49,32,32,31,31,32,37,37,42,36,25,68,89,67,74,29,61,36,37,35,39,34,37,37,33,54,87,69,34,32,35,34,39,38,29,51,27,76,51,91,67,84,42,68,55,45,36,35,42,36,33,56,82,76,34,29,30,34,43,40,34,77,90,75,59,41,44,44,29,35,48,34,37,67,91,58,60,96,60,40,50,55,85,83,47,40,79,68,50,72,47,25,46,13,21,77,73,48,89,46,19,19,24,44,31,37,34,33,33,45,77,39,80,85,78,15,36,37,39,37,33,27,21,64,42,69,29,29,63,31,36,42,34,36,37,29,85,84,70,38,53,37,36,38,39,32,27,46,31,35,79,43,76,93,56,86,65,70,78,51,78,57,78,68,37,72,78,45,59,76,48,88,64,95,68,54,34,35,64,65,54,49,52,48,52,50,22,52,53,41,55,69,76,88

pLDDT: mean 84.33, std 19.02, range [24.53, 97.94]

Radius of gyration: 22.97 Å; Cα contacts (8 Å, |Δi|>4): 1048; chains: 2; bounding box: 50×73×50 Å

Foldseek 3Di:
DDPVVVLPPVPPDDDPPVPPPDAWDFFFQWKKFKKWKAFDPRPFIWIFIKIGGNVQLKIKTWTQQPDDDRDGQWIKIDRLVVQWMWIADPVVRAIAIEGEDVQDRPRIDDRPWDWSDWDWPADPPDPPRTFIKTKTKDADPQGKIKIWIATSPNRHTAKIWMAHPVGGIMMMGIDDMDRDDDDPCSNDDDPNCVPHDYDDDPDTDYPRVVVSVVRVSSVVVD/DDPVVVLPPVPPDDDPPVPPPDAWDFFFQWKKFKKWKAFDPRPFIWIFIKIGGNVQLKIKTWTQQPDDDRDGQWIKIDRLVVQWMWIADPVVRAIAIEGEDVQDRPRIDDRPWDWSDWDWPADPPDPPRTFIKTKTKDADPQGKIKIWIATPPNRHTAKIWMAHPVGGIMMMGIDDMDRDDDDPCSNPDDPNHVPHDYDDDPDTDYPRVVVSVVRVSSVVVD

Nearest PDB structures (foldseek):
  6jld-assembly2_C  TM=7.906E-01  e=2.094E-14  Homo sapiens
  6e8n-assembly1_B  TM=8.068E-01  e=5.244E-14  Homo sapiens
  6e7o-assembly1_A  TM=8.522E-01  e=3.117E-13  Homo sapiens
  6jla-assembly2_C  TM=7.652E-01  e=1.721E-13  Mus musculus
  6jl9-assembly1_A  TM=7.958E-01  e=1.340E-12  Xenopus tropicalis

Sequence (444 aa):
MNFISVLSCLSLLLAAAVAQAPKPCVSPALMNGGLTVMAGNGLLMSTGTITYDAFGQRMRVRNYGFSGNQTFGVDQLMLFNQKVYYEIDWKKLSCKKKALDTSFIPMHVPSDAKLMGQVFMGSSSSFGMGVLVNTWYGDLPHNGTYMTVFSEIGCIPMTYTSYTPESGWITISTFNWVLGNTNPMDYSPPFFCAKSKLEETERPDTFFTALKSLAEKTKKEEMNFISVLSCLSLLLAAAVAQAPKPCVSPALMNGGLTVMAGNGLLMSTGTITYDAFGQRMRVRNYGFSGNQTFGVDQLMLFNQKVYYEIDWKKLSCKKKALDTSFIPMHVPSDAKLMGQVFMGSSSSFGMGVLVNTWYGDLPHNGTYMTVFSEIGCIPMTYTSYTPESGWITISTFNWVLGNTNPMDYSPPFFCAKSKLEETERPDTFFTALKSLAEKTKKEE